Protein AF-A0A0S7XLF3-F1 (afdb_monomer)

Radius of gyration: 35.86 Å; Cα contacts (8 Å, |Δi|>4): 427; chains: 1; bounding box: 69×63×93 Å

pLDDT: mean 82.82, std 19.07, range [39.59, 98.62]

Solvent-accessible surface area (backbone atoms only — not comparable to full-atom values): 21430 Å² total; per-residue (Å²): 137,64,78,70,62,61,60,67,62,73,75,76,67,93,71,57,75,70,56,62,54,53,58,56,59,65,67,69,76,71,75,67,76,74,68,68,79,62,56,62,75,65,37,56,61,69,60,21,49,55,46,8,67,74,69,65,24,31,32,39,38,42,54,41,69,96,49,82,68,40,54,57,44,47,61,50,36,44,48,29,67,68,49,29,63,54,48,71,64,32,23,29,23,67,39,60,46,74,52,66,74,59,73,47,84,61,90,62,46,79,52,51,79,74,64,76,84,49,96,92,57,93,80,72,49,58,44,39,26,44,70,85,66,50,75,49,83,59,82,78,81,76,67,84,63,50,91,75,52,92,66,91,56,50,66,57,54,45,52,49,54,51,52,51,52,42,53,48,27,54,54,49,17,55,49,25,49,76,70,67,38,38,41,60,16,46,50,24,23,52,51,26,48,74,68,44,89,50,67,71,47,31,53,50,17,52,52,53,46,53,52,50,48,52,55,36,46,56,50,50,51,53,28,48,54,31,44,76,69,66,39,48,50,62,18,49,53,48,30,51,51,40,38,61,35,36,53,95,40,70,44,17,60,53,29,51,53,51,48,52,53,47,68,67,34,71,66,55,40,50,53,30,52,24,51,54,46,22,68,66,41,40,68,54,46,58,49,21,51,52,26,45,77,68,69,39,50,49,60,15,48,54,42,24,51,51,38,33,76,76,34,56,73,17,70,43,14,50,52,25,44,55,51,43,53,55,49,71,71,33,68,67,58,44,51,53,28,50,53,52,49,52,50,52,50,31,45,52,40,40,53,51,16,53,54,30,41,78,69,71,38,48,76,61,13,46,55,33,21,49,48,23,33,71,77,32,61,87,37,78,51,12,56,54,22,50,56,48,43,60,60,61,74,74,111

Nearest PDB structures (foldseek):
  2yhc-assembly1_A  TM=2.827E-01  e=1.370E-02  Escherichia coli BL21(DE3)
  3q5m-assembly1_A  TM=2.453E-01  e=8.202E-03  Escherichia coli K-12
  8pkp-assembly1_V  TM=1.921E-01  e=3.648E-01  Homo sapiens
  8fbj-assembly1_A  TM=2.026E-01  e=2.311E+00  synthetic construct
  4uzy-assembly1_A  TM=1.542E-01  e=7.518E+00  Chlamydomonas reinhardtii

Foldseek 3Di:
DDPVVVVVVVPPDPDDPVVVVVVVVVVVPPPPPPVVLLFQPADAPVVQLVVCLVVQAKAWEWEDEDDPVVVVLRCLQRSPPLNSVLSVSGSYYYHYCVCLVPQNDDPCNVVNVLDDDDVPFDFIWTWIQGSVGDTPGDGPPPRPCCVVDDDDDSVVVNVVVLVVLLVVLLVQLVVCVVVLQQQSNLVSLVSQCVRDPDPVSVVSSVVSLVVSLVVLVVLLVVLVVCVVVLVLLVSLVSLVVSLNRNPPHPSVVVSVVVNCVCVVDPVSVLVNVQVVLCVVLVVLLVVLVVCVVVVVLLSSLVSLVVCCVRRVSYPSNVVSVVVNVVCVVDVVSVVVNVVVVLQVVLVVLLVVLVVCVVVVVLVVSLVSLVVSCVSPVPYPSVVVSVVSNVVSVVD

Secondary structure (DSSP, 8-state):
--HHHHHHHTTSS---HHHHHHHHHHSSS------------EE-HHHHHHHHHHH-PPEEEEEE---HHHHHHHHHHTT-HHHHHHHTTSEEEEEETHHHHS---SGGGGGGGT---BTTB----EEEE-TT--EE-----TTTTGGG--S--HHHHHHHHHHHHHHHHHHHHHHHHHTT-HHHHHHHHHHHHHH---HHHHHHHHHHHHHHHHHHHHHHHHHHHHHHTT-HHHHHHHHHHHHHHTTTSHHHHHHHHHHHHHHH-HHHHHHHHHHHHHHHHHHHHHHHHHHHHTT-HHHHHHHHHHHHHH-TTSHHHHHHHHHHHHHHT-HHHHHHHHHHHHHHHHHHHHHHHHHHHHTT-HHHHHHHHHHHHHH-TTSHHHHHHHHHHHHHTT-

Sequence (395 aa):
MSLNLIKKWLWKAPLSKSMALFLIITLTSTVAWAAEKKQVNWTIYEKARQEALKTGKPIFIFFHFRCEDFDRVFYGTFCDPAFVAISREFACVDVPVTWAKGGAKGDLAGMGWLARYNPGHLTFYGVFLDPAERIFDYKYKDCEDSNQFGGWDPNHYVRLLRNILIRYSRWLGQKALKEQKFTIASHRFQVLLKYSGEKKDRELAKAGIAQLEKIGAERLKKAQEIIEAKKYLEAYEALALIKENFAGLKATAEAEKQMVQLDGDPVIKREMDRARLDRKARPHYERAVKYEEQARYYLAYMTYKSIVESFADCPSGDEAAARLKKIESDPALMKTIKAEEQKLEAKKTFEMAENLEKNGLIDKALIYYQKVVDEFPDSYYAKKAREKVEELSSY

Structure (mmCIF, N/CA/C/O backbone):
data_AF-A0A0S7XLF3-F1
#
_entry.id   AF-A0A0S7XLF3-F1
#
loop_
_atom_site.group_PDB
_atom_site.id
_atom_site.type_symbol
_atom_site.label_atom_id
_atom_site.label_alt_id
_atom_site.label_comp_id
_atom_site.label_asym_id
_atom_site.label_entity_id
_atom_site.label_seq_id
_atom_site.pdbx_PDB_ins_code
_atom_site.Cartn_x
_atom_site.Cartn_y
_atom_site.Cartn_z
_atom_site.occupancy
_atom_site.B_iso_or_equiv
_atom_site.auth_seq_id
_atom_site.auth_comp_id
_atom_site.auth_asym_id
_atom_site.auth_atom_id
_atom_site.pdbx_PDB_model_num
ATOM 1 N N . MET A 1 1 ? -35.919 2.930 -28.185 1.00 50.72 1 MET A N 1
ATOM 2 C CA . MET A 1 1 ? -35.991 1.602 -28.840 1.00 50.72 1 MET A CA 1
ATOM 3 C C . MET A 1 1 ? -34.983 0.692 -28.140 1.00 50.72 1 MET A C 1
ATOM 5 O O . MET A 1 1 ? -33.804 1.012 -28.158 1.00 50.72 1 MET A O 1
ATOM 9 N N . SER A 1 2 ? -35.429 -0.317 -27.381 1.00 44.91 2 SER A N 1
ATOM 10 C CA . SER A 1 2 ? -34.570 -1.019 -26.409 1.00 44.91 2 SER A CA 1
ATOM 11 C C . SER A 1 2 ? -33.801 -2.196 -27.027 1.00 44.91 2 SER A C 1
ATOM 13 O O . SER A 1 2 ? -34.338 -2.957 -27.831 1.00 44.91 2 SER A O 1
ATOM 15 N N . LEU A 1 3 ? -32.547 -2.377 -26.596 1.00 49.38 3 LEU A N 1
ATOM 16 C CA . LEU A 1 3 ? -31.624 -3.464 -26.978 1.00 49.38 3 LEU A CA 1
ATOM 17 C C . LEU A 1 3 ? -32.216 -4.885 -26.845 1.00 49.38 3 LEU A C 1
ATOM 19 O O . LEU A 1 3 ? -31.729 -5.826 -27.472 1.00 49.38 3 LEU A O 1
ATOM 23 N N . ASN A 1 4 ? -33.295 -5.045 -26.079 1.00 64.81 4 ASN A N 1
ATOM 24 C CA . ASN A 1 4 ? -33.979 -6.323 -25.894 1.00 64.81 4 ASN A CA 1
ATOM 25 C C . ASN A 1 4 ? -34.846 -6.742 -27.095 1.00 64.81 4 ASN A C 1
ATOM 27 O O . ASN A 1 4 ? -35.068 -7.938 -27.284 1.00 64.81 4 ASN A O 1
ATOM 31 N N . LEU A 1 5 ? -35.288 -5.806 -27.942 1.00 61.00 5 LEU A N 1
ATOM 32 C CA . LEU A 1 5 ? -36.045 -6.136 -29.159 1.00 61.00 5 LEU A CA 1
ATOM 33 C C . LEU A 1 5 ? -35.143 -6.668 -30.282 1.00 61.00 5 LEU A C 1
ATOM 35 O O . LEU A 1 5 ? -35.542 -7.578 -31.005 1.00 61.00 5 LEU A O 1
ATOM 39 N N . ILE A 1 6 ? -33.897 -6.194 -30.365 1.00 62.25 6 ILE A N 1
ATOM 40 C CA . ILE A 1 6 ? -32.929 -6.642 -31.379 1.00 62.25 6 ILE A CA 1
ATOM 41 C C . ILE A 1 6 ? -32.484 -8.092 -31.109 1.00 62.25 6 ILE A C 1
ATOM 43 O O . ILE A 1 6 ? -32.380 -8.896 -32.035 1.00 62.25 6 ILE A O 1
ATOM 47 N N . LYS A 1 7 ? -32.325 -8.484 -29.835 1.00 63.03 7 LYS A N 1
ATOM 48 C CA . LYS A 1 7 ? -31.954 -9.863 -29.460 1.00 63.03 7 LYS A CA 1
ATOM 49 C C . LYS A 1 7 ? -33.025 -10.904 -29.799 1.00 63.03 7 LYS A C 1
ATOM 51 O O . LYS A 1 7 ? -32.678 -12.026 -30.152 1.00 63.03 7 LYS A O 1
ATOM 56 N N . LYS A 1 8 ? -34.316 -10.552 -29.725 1.00 65.75 8 LYS A N 1
ATOM 57 C CA . LYS A 1 8 ? -35.414 -11.489 -30.034 1.00 65.75 8 LYS A CA 1
ATOM 58 C C . LYS A 1 8 ? -35.591 -11.749 -31.530 1.00 65.75 8 LYS A C 1
ATOM 60 O O . LYS A 1 8 ? -36.116 -12.799 -31.889 1.00 65.75 8 LYS A O 1
ATOM 65 N N . TRP A 1 9 ? -35.146 -10.834 -32.388 1.00 62.16 9 TRP A N 1
ATOM 66 C CA . TRP A 1 9 ? -35.271 -10.990 -33.839 1.00 62.16 9 TRP A CA 1
ATOM 67 C C . TRP A 1 9 ? -34.144 -11.848 -34.438 1.00 62.16 9 TRP A C 1
ATOM 69 O O . TRP A 1 9 ? -34.374 -12.632 -35.352 1.00 62.16 9 TRP A O 1
ATOM 79 N N . LEU A 1 10 ? -32.945 -11.795 -33.852 1.00 52.72 10 LEU A N 1
ATOM 80 C CA . LEU A 1 10 ? -31.755 -12.506 -34.341 1.00 52.72 10 LEU A CA 1
ATOM 81 C C . LEU A 1 10 ? -31.750 -14.031 -34.113 1.00 52.72 10 LEU A C 1
ATOM 83 O O . LEU A 1 10 ? -30.881 -14.709 -34.647 1.00 52.72 10 LEU A O 1
ATOM 87 N N . TRP A 1 11 ? -32.697 -14.594 -33.353 1.00 56.84 11 TRP A N 1
ATOM 88 C CA . TRP A 1 11 ? -32.685 -16.019 -32.972 1.00 56.84 11 TRP A CA 1
ATOM 89 C C . TRP A 1 11 ? -33.661 -16.926 -33.740 1.00 56.84 11 TRP A C 1
ATOM 91 O O . TRP A 1 11 ? -33.713 -18.120 -33.459 1.00 56.84 11 TRP A O 1
ATOM 101 N N . LYS A 1 12 ? -34.439 -16.405 -34.701 1.00 55.94 12 LYS A N 1
ATOM 102 C CA . LYS A 1 12 ? -35.487 -17.194 -35.390 1.00 55.94 12 LYS A CA 1
ATOM 103 C C . LYS A 1 12 ? -35.263 -17.475 -36.879 1.00 55.94 12 LYS A C 1
ATOM 105 O O . LYS A 1 12 ? -36.113 -18.117 -37.486 1.00 55.94 12 LYS A O 1
ATOM 110 N N . ALA A 1 13 ? -34.143 -17.064 -37.470 1.00 48.06 13 ALA A N 1
ATOM 111 C CA . ALA A 1 13 ? -33.838 -17.402 -38.860 1.00 48.06 13 ALA A CA 1
ATOM 112 C C . ALA A 1 13 ? -32.863 -18.596 -38.927 1.00 48.06 13 ALA A C 1
ATOM 114 O O . ALA A 1 13 ? -31.798 -18.528 -38.308 1.00 48.06 13 ALA A O 1
ATOM 115 N N . PRO A 1 14 ? -33.169 -19.674 -39.674 1.00 53.28 14 PRO A N 1
ATOM 116 C CA . PRO A 1 14 ? -32.237 -20.768 -39.911 1.00 53.28 14 PRO A CA 1
ATOM 117 C C . PRO A 1 14 ? -31.197 -20.327 -40.951 1.00 53.28 14 PRO A C 1
ATOM 119 O O . PRO A 1 14 ? -31.234 -20.736 -42.108 1.00 53.28 14 PRO A O 1
ATOM 122 N N . LEU A 1 15 ? -30.273 -19.449 -40.553 1.00 48.53 15 LEU A N 1
ATOM 123 C CA . LEU A 1 15 ? -29.077 -19.183 -41.346 1.00 48.53 15 LEU A CA 1
ATOM 124 C C . LEU A 1 15 ? -28.086 -20.328 -41.130 1.00 48.53 15 LEU A C 1
ATOM 126 O O . LEU A 1 15 ? -27.649 -20.604 -40.011 1.00 48.53 15 LEU A O 1
ATOM 130 N N . SER A 1 16 ? -27.732 -20.998 -42.224 1.00 55.19 16 SER A N 1
ATOM 131 C CA . SER A 1 16 ? -26.693 -22.019 -42.249 1.00 55.19 16 SER A CA 1
ATOM 132 C C . SER A 1 16 ? -25.378 -21.439 -41.708 1.00 55.19 16 SER A C 1
ATOM 134 O O . SER A 1 16 ? -24.962 -20.334 -42.067 1.00 55.19 16 SER A O 1
ATOM 136 N N . LYS A 1 17 ? -24.704 -22.194 -40.828 1.00 52.25 17 LYS A N 1
ATOM 137 C CA . LYS A 1 17 ? -23.433 -21.800 -40.184 1.00 52.25 17 LYS A CA 1
ATOM 138 C C . LYS A 1 17 ? -22.350 -21.373 -41.193 1.00 52.25 17 LYS A C 1
ATOM 140 O O . LYS A 1 17 ? -21.451 -20.617 -40.840 1.00 52.25 17 LYS A O 1
ATOM 145 N N . SER A 1 18 ? -22.473 -21.793 -42.451 1.00 51.66 18 SER A N 1
ATOM 146 C CA . SER A 1 18 ? -21.562 -21.458 -43.547 1.00 51.66 18 SER A CA 1
ATOM 147 C C . SER A 1 18 ? -21.684 -20.007 -44.043 1.00 51.66 18 SER A C 1
ATOM 149 O O . SER A 1 18 ? -20.690 -19.445 -44.492 1.00 51.66 18 SER A O 1
ATOM 151 N N . MET A 1 19 ? -22.853 -19.359 -43.926 1.00 48.88 19 MET A N 1
ATOM 152 C CA . MET A 1 19 ? -23.036 -17.968 -44.383 1.00 48.88 19 MET A CA 1
ATOM 153 C C . MET A 1 19 ? -22.558 -16.927 -43.361 1.00 48.88 19 MET A C 1
ATOM 155 O O . MET A 1 19 ? -22.044 -15.879 -43.747 1.00 48.88 19 MET A O 1
ATOM 159 N N . ALA A 1 20 ? -22.650 -17.228 -42.061 1.00 51.31 20 ALA A N 1
ATOM 160 C CA . ALA A 1 20 ? -22.113 -16.356 -41.013 1.00 51.31 20 ALA A CA 1
ATOM 161 C C . ALA A 1 20 ? -20.575 -16.288 -41.052 1.00 51.31 20 ALA A C 1
ATOM 163 O O . ALA A 1 20 ? -19.998 -15.241 -40.772 1.00 51.31 20 ALA A O 1
ATOM 164 N N . LEU A 1 21 ? -19.910 -17.374 -41.465 1.00 48.03 21 LEU A N 1
ATOM 165 C CA . LEU A 1 21 ? -18.456 -17.392 -41.618 1.00 48.03 21 LEU A CA 1
ATOM 166 C C . LEU A 1 21 ? -18.000 -16.578 -42.843 1.00 48.03 21 LEU A C 1
ATOM 168 O O . LEU A 1 21 ? -17.002 -15.872 -42.763 1.00 48.03 21 LEU A O 1
ATOM 172 N N . PHE A 1 22 ? -18.761 -16.593 -43.943 1.00 48.31 22 PHE A N 1
ATOM 173 C CA . PHE A 1 22 ? -18.422 -15.810 -45.137 1.00 48.31 22 PHE A CA 1
ATOM 174 C C . PHE A 1 22 ? -18.638 -14.301 -44.951 1.00 48.31 22 PHE A C 1
ATOM 176 O O . PHE A 1 22 ? -17.808 -13.517 -45.405 1.00 48.31 22 PHE A O 1
ATOM 183 N N . LEU A 1 23 ? -19.681 -13.880 -44.223 1.00 42.66 23 LEU A N 1
ATOM 184 C CA . LEU A 1 23 ? -19.928 -12.452 -43.976 1.00 42.66 23 LEU A CA 1
ATOM 185 C C . LEU A 1 23 ? -18.933 -11.833 -42.974 1.00 42.66 23 LEU A C 1
ATOM 187 O O . LEU A 1 23 ? -18.642 -10.641 -43.052 1.00 42.66 23 LEU A O 1
ATOM 191 N N . ILE A 1 24 ? -18.380 -12.634 -42.054 1.00 49.28 24 ILE A N 1
ATOM 192 C CA . ILE A 1 24 ? -17.328 -12.187 -41.125 1.00 49.28 24 ILE A CA 1
ATOM 193 C C . ILE A 1 24 ? -15.971 -12.094 -41.839 1.00 49.28 24 ILE A C 1
ATOM 195 O O . ILE A 1 24 ? -15.200 -11.184 -41.548 1.00 49.28 24 ILE A O 1
ATOM 199 N N . ILE A 1 25 ? -15.697 -12.960 -42.821 1.00 47.72 25 ILE A N 1
ATOM 200 C CA . ILE A 1 25 ? -14.424 -12.952 -43.560 1.00 47.72 25 ILE A CA 1
ATOM 201 C C . ILE A 1 25 ? -14.352 -11.797 -44.577 1.00 47.72 25 ILE A C 1
ATOM 203 O O . ILE A 1 25 ? -13.272 -11.247 -44.784 1.00 47.72 25 ILE A O 1
ATOM 207 N N . THR A 1 26 ? -15.471 -11.345 -45.158 1.00 44.66 26 THR A N 1
ATOM 208 C CA . THR A 1 26 ? -15.449 -10.226 -46.125 1.00 44.66 26 THR A CA 1
ATOM 209 C C . THR A 1 26 ? -15.531 -8.830 -45.498 1.00 44.66 26 THR A C 1
ATOM 211 O O . THR A 1 26 ? -15.204 -7.855 -46.170 1.00 44.66 26 THR A O 1
ATOM 214 N N . LEU A 1 27 ? -15.917 -8.701 -44.221 1.00 42.69 27 LEU A N 1
ATOM 215 C CA . LEU A 1 27 ? -15.902 -7.415 -43.496 1.00 42.69 27 LEU A CA 1
ATOM 216 C C . LEU A 1 27 ? -14.553 -7.100 -42.823 1.00 42.69 27 LEU A C 1
ATOM 218 O O . LEU A 1 27 ? -14.347 -5.975 -42.375 1.00 42.69 27 LEU A O 1
ATOM 222 N N . THR A 1 28 ? -13.605 -8.043 -42.789 1.00 45.84 28 THR A N 1
ATOM 223 C CA . THR A 1 28 ? -12.257 -7.815 -42.233 1.00 45.84 28 THR A CA 1
ATOM 224 C C . THR A 1 28 ? -11.204 -7.392 -43.262 1.00 45.84 28 THR A C 1
ATOM 226 O O . THR A 1 28 ? -10.085 -7.066 -42.877 1.00 45.84 28 THR A O 1
ATOM 229 N N . SER A 1 29 ? -11.528 -7.359 -44.558 1.00 45.44 29 SER A N 1
ATOM 230 C CA . SER A 1 29 ? -10.543 -7.147 -45.636 1.00 45.44 29 SER A CA 1
ATOM 231 C C . SER A 1 29 ? -10.566 -5.768 -46.312 1.00 45.44 29 SER A C 1
ATOM 233 O O . SER A 1 29 ? -9.791 -5.544 -47.236 1.00 45.44 29 SER A O 1
ATOM 235 N N . THR A 1 30 ? -11.376 -4.810 -45.846 1.00 46.91 30 THR A N 1
ATOM 236 C CA . THR A 1 30 ? -11.358 -3.426 -46.370 1.00 46.91 30 THR A CA 1
ATOM 237 C C . THR A 1 30 ? -11.370 -2.352 -45.284 1.00 46.91 30 THR A C 1
ATOM 239 O O . THR A 1 30 ? -11.848 -1.244 -45.516 1.00 46.91 30 THR A O 1
ATOM 242 N N . VAL A 1 31 ? -10.754 -2.608 -44.125 1.00 48.16 31 VAL A N 1
ATOM 243 C CA . VAL A 1 31 ? -10.064 -1.506 -43.439 1.00 48.16 31 VAL A CA 1
ATOM 244 C C . VAL A 1 31 ? -8.744 -1.343 -44.177 1.00 48.16 31 VAL A C 1
ATOM 246 O O . VAL A 1 31 ? -7.689 -1.786 -43.725 1.00 48.16 31 VAL A O 1
ATOM 249 N N . ALA A 1 32 ? -8.824 -0.770 -45.383 1.00 45.19 32 ALA A N 1
ATOM 250 C CA . ALA A 1 32 ? -7.668 -0.139 -45.982 1.00 45.19 32 ALA A CA 1
ATOM 251 C C . ALA A 1 32 ? -7.091 0.730 -44.871 1.00 45.19 32 ALA A C 1
ATOM 253 O O . ALA A 1 32 ? -7.794 1.583 -44.325 1.00 45.19 32 ALA A O 1
ATOM 254 N N . TRP A 1 33 ? -5.865 0.410 -44.461 1.00 44.84 33 TRP A N 1
ATOM 255 C CA . TRP A 1 33 ? -5.067 1.250 -43.599 1.00 44.84 33 TRP A CA 1
ATOM 256 C C . TRP A 1 33 ? -5.068 2.641 -44.238 1.00 44.84 33 TRP A C 1
ATOM 258 O O . TRP A 1 33 ? -4.203 2.974 -45.045 1.00 44.84 33 TRP A O 1
ATOM 268 N N . ALA A 1 34 ? -6.012 3.493 -43.843 1.00 43.50 34 ALA A N 1
ATOM 269 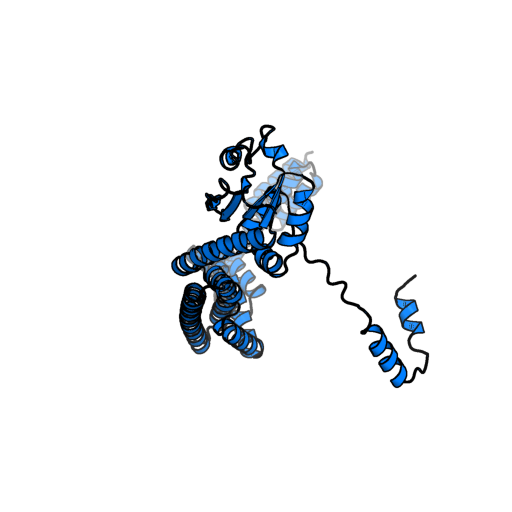C CA . ALA A 1 34 ? -5.685 4.870 -43.589 1.00 43.50 34 ALA A CA 1
ATOM 270 C C . ALA A 1 34 ? -4.607 4.758 -42.515 1.00 43.50 34 ALA A C 1
ATOM 272 O O . ALA A 1 34 ? -4.901 4.664 -41.325 1.00 43.50 34 ALA A O 1
ATOM 273 N N . ALA A 1 35 ? -3.357 4.600 -42.959 1.00 49.56 35 ALA A N 1
ATOM 274 C CA . ALA A 1 35 ? -2.202 4.835 -42.135 1.00 49.56 35 ALA A CA 1
ATOM 275 C C . ALA A 1 35 ? -2.379 6.288 -41.725 1.00 49.56 35 ALA A C 1
ATOM 277 O O . ALA A 1 35 ? -2.033 7.193 -42.483 1.00 49.56 35 ALA A O 1
ATOM 278 N N . GLU A 1 36 ? -3.069 6.483 -40.598 1.00 51.16 36 GLU A N 1
ATOM 279 C CA . GLU A 1 36 ? -3.218 7.751 -39.917 1.00 51.16 36 GLU A CA 1
ATOM 280 C C . GLU A 1 36 ? -1.845 8.384 -40.030 1.00 51.16 36 GLU A C 1
ATOM 282 O O . GLU A 1 36 ? -0.860 7.759 -39.619 1.00 51.16 36 GLU A O 1
ATOM 287 N N . LYS A 1 37 ? -1.742 9.496 -40.768 1.00 56.00 37 LYS A N 1
ATOM 288 C CA . LYS A 1 37 ? -0.452 10.134 -41.007 1.00 56.00 37 LYS A CA 1
ATOM 289 C C . LYS A 1 37 ? 0.065 10.477 -39.621 1.00 56.00 37 LYS A C 1
ATOM 291 O O . LYS A 1 37 ? -0.419 11.415 -38.999 1.00 56.00 37 LYS A O 1
ATOM 296 N N . LYS A 1 38 ? 0.959 9.632 -39.101 1.00 72.44 38 LYS A N 1
ATOM 297 C CA . LYS A 1 38 ? 1.494 9.726 -37.748 1.00 72.44 38 LYS A CA 1
ATOM 298 C C . LYS A 1 38 ? 2.350 10.980 -37.762 1.00 72.44 38 LYS A C 1
ATOM 300 O O . LYS A 1 38 ? 3.492 10.930 -38.188 1.00 72.44 38 LYS A O 1
ATOM 305 N N . GLN A 1 39 ? 1.756 12.105 -37.404 1.00 81.12 39 GLN A N 1
ATOM 306 C CA . GLN A 1 39 ? 2.460 13.364 -37.234 1.00 81.12 39 GLN A CA 1
ATOM 307 C C . GLN A 1 39 ? 2.984 13.447 -35.801 1.00 81.12 39 GLN A C 1
ATOM 309 O O . GLN A 1 39 ? 2.539 12.720 -34.905 1.00 81.12 39 GLN A O 1
ATOM 314 N N . VAL A 1 40 ? 3.962 14.322 -35.591 1.00 80.88 40 VAL A N 1
ATOM 315 C CA . VAL A 1 40 ? 4.411 14.699 -34.250 1.00 80.88 40 VAL A CA 1
ATOM 316 C C . VAL A 1 40 ? 3.227 15.308 -33.494 1.00 80.88 40 VAL A C 1
ATOM 318 O O . VAL A 1 40 ? 2.536 16.181 -34.017 1.00 80.88 40 VAL A O 1
ATOM 321 N N . ASN A 1 41 ? 2.983 14.846 -32.265 1.00 84.25 41 ASN A N 1
ATOM 322 C CA . ASN A 1 41 ? 1.948 15.420 -31.409 1.00 84.25 41 ASN A CA 1
ATOM 323 C C . ASN A 1 41 ? 2.475 16.708 -30.770 1.00 84.25 41 ASN A C 1
ATOM 325 O O . ASN A 1 41 ? 3.073 16.681 -29.694 1.00 84.25 41 ASN A O 1
ATOM 329 N N . TRP A 1 42 ? 2.308 17.820 -31.475 1.00 85.44 42 TRP A N 1
ATOM 330 C CA . TRP A 1 42 ? 2.675 19.139 -30.980 1.00 85.44 42 TRP A CA 1
ATOM 331 C C . TRP A 1 42 ? 1.671 19.621 -29.938 1.00 85.44 42 TRP A C 1
ATOM 333 O O . TRP A 1 42 ? 0.459 19.544 -30.133 1.00 85.44 42 TRP A O 1
ATOM 343 N N . THR A 1 43 ? 2.169 20.163 -28.833 1.00 86.62 43 THR A N 1
ATOM 344 C CA . THR A 1 43 ? 1.335 20.762 -27.792 1.00 86.62 43 THR A CA 1
ATOM 345 C C . THR A 1 43 ? 1.912 22.103 -27.335 1.00 86.62 43 THR A C 1
ATOM 347 O O . THR A 1 43 ? 3.054 22.448 -27.623 1.00 86.62 43 THR A O 1
ATOM 350 N N . ILE A 1 44 ? 1.117 22.879 -26.601 1.00 87.31 44 ILE A N 1
ATOM 351 C CA . ILE A 1 44 ? 1.598 24.088 -25.926 1.00 87.31 44 ILE A CA 1
ATOM 352 C C . ILE A 1 44 ? 2.554 23.727 -24.781 1.00 87.31 44 ILE A C 1
ATOM 354 O O . ILE A 1 44 ? 2.408 22.670 -24.156 1.00 87.31 44 ILE A O 1
ATOM 358 N N . TYR A 1 45 ? 3.491 24.631 -24.482 1.00 83.06 45 TYR A N 1
ATOM 359 C CA . TYR A 1 45 ? 4.569 24.414 -23.511 1.00 83.06 45 TYR A CA 1
ATOM 360 C C . TYR A 1 45 ? 4.079 23.902 -22.154 1.00 83.06 45 TYR A C 1
ATOM 362 O O . TYR A 1 45 ? 4.587 22.897 -21.672 1.00 83.06 45 TYR A O 1
ATOM 370 N N . GLU A 1 46 ? 3.048 24.522 -21.570 1.00 83.06 46 GLU A N 1
ATOM 371 C CA . GLU A 1 46 ? 2.561 24.122 -20.243 1.00 83.06 46 GLU A CA 1
ATOM 372 C C . GLU A 1 46 ? 2.078 22.666 -20.226 1.00 83.06 46 GLU A C 1
ATOM 374 O O . GLU A 1 46 ? 2.434 21.890 -19.346 1.00 83.06 46 GLU A O 1
ATOM 379 N N . LYS A 1 47 ? 1.347 22.240 -21.260 1.00 86.56 47 LYS A N 1
ATOM 380 C CA . LYS A 1 47 ? 0.921 20.840 -21.389 1.00 86.56 47 LYS A CA 1
ATOM 381 C C . LYS A 1 47 ? 2.109 19.897 -21.579 1.00 86.56 47 LYS A C 1
ATOM 383 O O . LYS A 1 47 ? 2.118 18.831 -20.971 1.00 86.56 47 LYS A O 1
ATOM 388 N N . ALA A 1 48 ? 3.106 20.284 -22.378 1.00 82.94 48 ALA A N 1
ATOM 389 C CA . ALA A 1 48 ? 4.322 19.489 -22.547 1.00 82.94 48 ALA A CA 1
ATOM 390 C C . ALA A 1 48 ? 5.115 19.367 -21.245 1.00 82.94 48 ALA A C 1
ATOM 392 O O . ALA A 1 48 ? 5.643 18.302 -20.951 1.00 82.94 48 ALA A O 1
ATOM 393 N N . ARG A 1 49 ? 5.167 20.432 -20.444 1.00 82.00 49 ARG A N 1
ATOM 394 C CA . ARG A 1 49 ? 5.804 20.440 -19.128 1.00 82.00 49 ARG A CA 1
ATOM 395 C C . ARG A 1 49 ? 5.079 19.523 -18.153 1.00 82.00 49 ARG A C 1
ATOM 397 O O . ARG A 1 49 ? 5.723 18.698 -17.516 1.00 82.00 49 ARG A O 1
ATOM 404 N N . GLN A 1 50 ? 3.751 19.591 -18.085 1.00 82.94 50 GLN A N 1
ATOM 405 C CA . GLN A 1 50 ? 2.961 18.662 -17.272 1.00 82.94 50 GLN A CA 1
ATOM 406 C C . GLN A 1 50 ? 3.129 17.208 -17.743 1.00 82.94 50 GLN A C 1
ATOM 408 O O . GLN A 1 50 ? 3.276 16.307 -16.918 1.00 82.94 50 GLN A O 1
ATOM 413 N N . GLU A 1 51 ? 3.172 16.960 -19.059 1.00 81.81 51 GLU A N 1
ATOM 414 C CA . GLU A 1 51 ? 3.484 15.632 -19.600 1.00 81.81 51 GLU A CA 1
ATOM 415 C C . GLU A 1 51 ? 4.896 15.191 -19.205 1.00 81.81 51 GLU A C 1
ATOM 417 O O . GLU A 1 51 ? 5.062 14.068 -18.737 1.00 81.81 51 GLU A O 1
ATOM 422 N N . ALA A 1 52 ? 5.901 16.052 -19.342 1.00 79.12 52 ALA A N 1
ATOM 423 C CA . ALA A 1 52 ? 7.286 15.773 -18.978 1.00 79.12 52 ALA A CA 1
ATOM 424 C C . ALA A 1 52 ? 7.438 15.462 -17.484 1.00 79.12 52 ALA A C 1
ATOM 426 O O . ALA A 1 52 ? 8.096 14.488 -17.129 1.00 79.12 52 ALA A O 1
ATOM 427 N N . LEU A 1 53 ? 6.774 16.221 -16.608 1.00 73.25 53 LEU A N 1
ATOM 428 C CA . LEU A 1 53 ? 6.745 15.961 -15.167 1.00 73.25 53 LEU A CA 1
ATOM 429 C C . LEU A 1 53 ? 6.057 14.630 -14.846 1.00 73.25 53 LEU A C 1
ATOM 431 O O . LEU A 1 53 ? 6.546 13.864 -14.020 1.00 73.25 53 LEU A O 1
ATOM 435 N N . LYS A 1 54 ? 4.945 14.327 -15.524 1.00 76.62 54 LYS A N 1
ATOM 436 C CA . LYS A 1 54 ? 4.177 13.095 -15.309 1.00 76.62 54 LYS A CA 1
ATOM 437 C C . LYS A 1 54 ? 4.887 11.848 -15.836 1.00 76.62 54 LYS A C 1
ATOM 439 O O . LYS A 1 54 ? 4.798 10.786 -15.230 1.00 76.62 54 LYS A O 1
ATOM 444 N N . THR A 1 55 ? 5.517 11.951 -17.001 1.00 75.69 55 THR A N 1
ATOM 445 C CA . THR A 1 55 ? 6.055 10.805 -17.753 1.00 75.69 55 THR A CA 1
ATOM 446 C C . THR A 1 55 ? 7.572 10.679 -17.650 1.00 75.69 55 THR A C 1
ATOM 448 O O . THR A 1 55 ? 8.131 9.674 -18.083 1.00 75.69 55 THR A O 1
ATOM 451 N N . GLY A 1 56 ? 8.256 11.699 -17.127 1.00 70.56 56 GLY A N 1
ATOM 452 C CA . GLY A 1 56 ? 9.713 11.810 -17.163 1.00 70.56 56 GLY A CA 1
ATOM 453 C C . GLY A 1 56 ? 10.280 12.045 -18.567 1.00 70.56 56 GLY A C 1
ATOM 454 O O . GLY A 1 56 ? 11.499 11.980 -18.750 1.00 70.56 56 GLY A O 1
ATOM 455 N N . LYS A 1 57 ? 9.431 12.287 -19.577 1.00 81.81 57 LYS A N 1
ATOM 456 C CA . LYS A 1 57 ? 9.897 12.564 -20.936 1.00 81.81 57 LYS A CA 1
ATOM 457 C C . LYS A 1 57 ? 10.611 13.919 -20.989 1.00 81.81 57 LYS A C 1
ATOM 459 O O . LYS A 1 57 ? 10.130 14.882 -20.402 1.00 81.81 57 LYS A O 1
ATOM 464 N N . PRO A 1 58 ? 11.723 14.033 -21.725 1.00 79.31 58 PRO A N 1
ATOM 465 C CA . PRO A 1 58 ? 12.293 15.329 -22.070 1.00 79.31 58 PRO A CA 1
ATOM 466 C C . PRO A 1 58 ? 11.344 16.153 -22.939 1.00 79.31 58 PRO A C 1
ATOM 468 O O . PRO A 1 58 ? 10.574 15.609 -23.732 1.00 79.31 58 PRO A O 1
ATOM 471 N N . ILE A 1 59 ? 11.446 17.473 -22.833 1.00 83.38 59 ILE A N 1
ATOM 472 C CA . ILE A 1 59 ? 10.724 18.401 -23.701 1.00 83.38 59 ILE A CA 1
ATOM 473 C C . ILE A 1 59 ? 11.592 18.674 -24.928 1.00 83.38 59 ILE A C 1
ATOM 475 O O . ILE A 1 59 ? 12.767 19.023 -24.795 1.00 83.38 59 ILE A O 1
ATOM 479 N N . PHE A 1 60 ? 11.012 18.510 -26.114 1.00 85.06 60 PHE A N 1
ATOM 480 C CA . PHE A 1 60 ? 11.604 18.954 -27.372 1.00 85.06 60 PHE A CA 1
ATOM 481 C C . PHE A 1 60 ? 10.905 20.237 -27.801 1.00 85.06 60 PHE A C 1
ATOM 483 O O . PHE A 1 60 ? 9.737 20.199 -28.183 1.00 85.06 60 PHE A O 1
ATOM 490 N N . ILE A 1 61 ? 11.610 21.363 -27.719 1.00 82.31 61 ILE A N 1
ATOM 491 C CA . ILE A 1 61 ? 11.085 22.650 -28.170 1.00 82.31 61 ILE A CA 1
ATOM 492 C C . ILE A 1 61 ? 11.617 22.923 -29.568 1.00 82.31 61 ILE A C 1
ATOM 494 O O . ILE A 1 61 ? 12.832 22.991 -29.777 1.00 82.31 61 ILE A O 1
ATOM 498 N N . PHE A 1 62 ? 10.692 23.100 -30.502 1.00 82.69 62 PHE A N 1
ATOM 499 C CA . PHE A 1 62 ? 10.978 23.497 -31.864 1.00 82.69 62 PHE A CA 1
ATOM 500 C C . PHE A 1 62 ? 10.544 24.945 -32.076 1.00 82.69 62 PHE A C 1
ATOM 502 O O . PHE A 1 62 ? 9.378 25.289 -31.901 1.00 82.69 62 PHE A O 1
ATOM 509 N N . PHE A 1 63 ? 11.500 25.801 -32.431 1.00 78.06 63 PHE A N 1
ATOM 510 C CA . PHE A 1 63 ? 11.230 27.192 -32.776 1.00 78.06 63 PHE A CA 1
ATOM 511 C C . PHE A 1 63 ? 11.148 27.342 -34.290 1.00 78.06 63 PHE A C 1
ATOM 513 O O . PHE A 1 63 ? 12.077 26.939 -34.995 1.00 78.06 63 PHE A O 1
ATOM 520 N N . HIS A 1 64 ? 10.078 27.967 -34.787 1.00 72.88 64 HIS A N 1
ATOM 521 C CA . HIS A 1 64 ? 9.894 28.134 -36.224 1.00 72.88 64 HIS A CA 1
ATOM 522 C C . HIS A 1 64 ? 9.480 29.529 -36.700 1.00 72.88 64 HIS A C 1
ATOM 524 O O . HIS A 1 64 ? 8.737 30.258 -36.041 1.00 72.88 64 HIS A O 1
ATOM 530 N N . PHE A 1 65 ? 9.923 29.879 -37.909 1.00 71.69 65 PHE A N 1
ATOM 531 C CA . PHE A 1 65 ? 9.424 31.025 -38.665 1.00 71.69 65 PHE A CA 1
ATOM 532 C C . PHE A 1 65 ? 8.386 30.531 -39.674 1.00 71.69 65 PHE A C 1
ATOM 534 O O . PHE A 1 65 ? 8.636 29.561 -40.383 1.00 71.69 65 PHE A O 1
ATOM 541 N N . ARG A 1 66 ? 7.224 31.189 -39.764 1.00 67.81 66 ARG A N 1
ATOM 542 C CA . ARG A 1 66 ? 6.278 30.915 -40.855 1.00 67.81 66 ARG A CA 1
ATOM 543 C C . ARG A 1 66 ? 6.792 31.575 -42.138 1.00 67.81 66 ARG A C 1
ATOM 545 O O . ARG A 1 66 ? 6.696 32.791 -42.269 1.00 67.81 66 ARG A O 1
ATOM 552 N N . CYS A 1 67 ? 7.330 30.782 -43.057 1.00 74.06 67 CYS A N 1
ATOM 553 C CA . CYS A 1 67 ? 7.551 31.141 -44.463 1.00 74.06 67 CYS A CA 1
ATOM 554 C C . CYS A 1 67 ? 7.028 30.006 -45.364 1.00 74.06 67 CYS A C 1
ATOM 556 O O . CYS A 1 67 ? 6.813 28.902 -44.876 1.00 74.06 67 CYS A O 1
ATOM 558 N N . GLU A 1 68 ? 6.803 30.237 -46.659 1.00 66.56 68 GLU A N 1
ATOM 559 C CA . GLU A 1 68 ? 6.254 29.196 -47.556 1.00 66.56 68 GLU A CA 1
ATOM 560 C C . GLU A 1 68 ? 7.164 27.956 -47.670 1.00 66.56 68 GLU A C 1
ATOM 562 O O . GLU A 1 68 ? 6.682 26.825 -47.746 1.00 66.56 68 GLU A O 1
ATOM 567 N N . ASP A 1 69 ? 8.484 28.136 -47.584 1.00 67.25 69 ASP A N 1
ATOM 568 C CA . ASP A 1 69 ? 9.450 27.028 -47.568 1.00 67.25 69 ASP A CA 1
ATOM 569 C C . ASP A 1 69 ? 9.406 26.209 -46.269 1.00 67.25 69 ASP A C 1
ATOM 571 O O . ASP A 1 69 ? 9.796 25.036 -46.244 1.00 67.25 69 ASP A O 1
ATOM 575 N N . PHE A 1 70 ? 8.891 26.796 -45.186 1.00 68.12 70 PHE A N 1
ATOM 576 C CA . PHE A 1 70 ? 8.785 26.130 -43.896 1.00 68.12 70 PHE A CA 1
ATOM 577 C C . PHE A 1 70 ? 7.812 24.958 -43.944 1.00 68.12 70 PHE A C 1
ATOM 579 O O . PHE A 1 70 ? 8.128 23.899 -43.409 1.00 68.12 70 PHE A O 1
ATOM 586 N N . ASP A 1 71 ? 6.676 25.103 -44.628 1.00 69.75 71 ASP A N 1
ATOM 587 C CA . ASP A 1 71 ? 5.700 24.020 -44.743 1.00 69.75 71 ASP A CA 1
ATOM 588 C C . ASP A 1 71 ? 6.337 22.791 -45.406 1.00 69.75 71 ASP A C 1
ATOM 590 O O . ASP A 1 71 ? 6.143 21.667 -44.946 1.00 69.75 71 ASP A O 1
ATOM 594 N N . ARG A 1 72 ? 7.203 22.973 -46.413 1.00 68.81 72 ARG A N 1
ATOM 595 C CA . ARG A 1 72 ? 7.921 21.851 -47.046 1.00 68.81 72 ARG A CA 1
ATOM 596 C C . ARG A 1 72 ? 8.866 21.141 -46.079 1.00 68.81 72 ARG A C 1
ATOM 598 O O . ARG A 1 72 ? 8.873 19.911 -46.028 1.00 68.81 72 ARG A O 1
ATOM 605 N N . VAL A 1 73 ? 9.644 21.891 -45.297 1.00 65.88 73 VAL A N 1
ATOM 606 C CA . VAL A 1 73 ? 10.555 21.317 -44.290 1.00 65.88 73 VAL A CA 1
ATOM 607 C C . VAL A 1 73 ? 9.770 20.650 -43.164 1.00 65.88 73 VAL A C 1
ATOM 609 O O . VAL A 1 73 ? 10.152 19.568 -42.711 1.00 65.88 73 VAL A O 1
ATOM 612 N N . PHE A 1 74 ? 8.660 21.257 -42.747 1.00 71.31 74 PHE A N 1
ATOM 613 C CA . PHE A 1 74 ? 7.805 20.765 -41.680 1.00 71.31 74 PHE A CA 1
ATOM 614 C C . PHE A 1 74 ? 7.128 19.452 -42.082 1.00 71.31 74 PHE A C 1
ATOM 616 O O . PHE A 1 74 ? 7.260 18.444 -41.388 1.00 71.31 74 PHE A O 1
ATOM 623 N N . TYR A 1 75 ? 6.479 19.422 -43.249 1.00 71.62 75 TYR A N 1
ATOM 624 C CA . TYR A 1 75 ? 5.823 18.222 -43.761 1.00 71.62 75 TYR A CA 1
ATOM 625 C C . TYR A 1 75 ? 6.817 17.136 -44.186 1.00 71.62 75 TYR A C 1
ATOM 627 O O . TYR A 1 75 ? 6.481 15.963 -44.081 1.00 71.62 75 TYR A O 1
ATOM 635 N N . GLY A 1 76 ? 8.037 17.478 -44.611 1.00 73.81 76 GLY A N 1
ATOM 636 C CA . GLY A 1 76 ? 9.076 16.487 -44.903 1.00 73.81 76 GLY A CA 1
ATOM 637 C C . GLY A 1 76 ? 9.673 15.868 -43.636 1.00 73.81 76 GLY A C 1
ATOM 638 O O . GLY A 1 76 ? 9.624 14.657 -43.441 1.00 73.81 76 GLY A O 1
ATOM 639 N N . THR A 1 77 ? 10.203 16.705 -42.743 1.00 72.81 77 THR A N 1
ATOM 640 C CA . THR A 1 77 ? 10.974 16.263 -41.569 1.00 72.81 77 THR A CA 1
ATOM 641 C C . THR A 1 77 ? 10.079 15.675 -40.484 1.00 72.81 77 THR A C 1
ATOM 643 O O . THR A 1 77 ? 10.373 14.610 -39.947 1.00 72.81 77 THR A O 1
ATOM 646 N N . PHE A 1 78 ? 8.972 16.340 -40.147 1.00 77.94 78 PHE A N 1
ATOM 647 C CA . PHE A 1 78 ? 8.113 15.920 -39.033 1.00 77.94 78 PHE A CA 1
ATOM 648 C C . PHE A 1 78 ? 7.069 14.879 -39.428 1.00 77.94 78 PHE A C 1
ATOM 650 O O . PHE A 1 78 ? 6.338 14.393 -38.566 1.00 77.94 78 PHE A O 1
ATOM 657 N N . CYS A 1 79 ? 7.017 14.505 -40.707 1.00 79.12 79 CYS A N 1
ATOM 658 C CA . CYS A 1 79 ? 6.325 13.298 -41.148 1.00 79.12 79 CYS A CA 1
ATOM 659 C C . CYS A 1 79 ? 7.292 12.142 -41.442 1.00 79.12 79 CYS A C 1
ATOM 661 O O . CYS A 1 79 ? 6.821 11.054 -41.778 1.00 79.12 79 CYS A O 1
ATOM 663 N N . ASP A 1 80 ? 8.613 12.340 -41.309 1.00 79.69 80 ASP A N 1
ATOM 664 C CA . ASP A 1 80 ? 9.575 11.250 -41.446 1.00 79.69 80 ASP A CA 1
ATOM 665 C C . ASP A 1 80 ? 9.273 10.168 -40.391 1.00 79.69 80 ASP A C 1
ATOM 667 O O . ASP A 1 80 ? 9.241 10.466 -39.190 1.00 79.69 80 ASP A O 1
ATOM 671 N N . PRO A 1 81 ? 9.053 8.901 -40.789 1.00 76.69 81 PRO A N 1
ATOM 672 C CA . PRO A 1 81 ? 8.661 7.857 -39.851 1.00 76.69 81 PRO A CA 1
ATOM 673 C C . PRO A 1 81 ? 9.684 7.607 -38.740 1.00 76.69 81 PRO A C 1
ATOM 675 O O . PRO A 1 81 ? 9.293 7.227 -37.635 1.00 76.69 81 PRO A O 1
ATOM 678 N N . ALA A 1 82 ? 10.981 7.804 -39.004 1.00 72.88 82 ALA A N 1
ATOM 679 C CA . ALA A 1 82 ? 12.014 7.640 -37.990 1.00 72.88 82 ALA A CA 1
ATOM 680 C C . ALA A 1 82 ? 11.999 8.817 -37.011 1.00 72.88 82 ALA A C 1
ATOM 682 O O . ALA A 1 82 ? 12.057 8.587 -35.802 1.00 72.88 82 ALA A O 1
ATOM 683 N N . PHE A 1 83 ? 11.846 10.050 -37.503 1.00 76.56 83 PHE A N 1
ATOM 684 C CA . PHE A 1 83 ? 11.688 11.213 -36.635 1.00 76.56 83 PHE A CA 1
ATOM 685 C C . PHE A 1 83 ? 10.436 11.093 -35.767 1.00 76.56 83 PHE A C 1
ATOM 687 O O . PHE A 1 83 ? 10.539 11.202 -34.551 1.00 76.56 83 PHE A O 1
ATOM 694 N N . VAL A 1 84 ? 9.279 10.784 -36.353 1.00 80.56 84 VAL A N 1
ATOM 695 C CA . VAL A 1 84 ? 8.009 10.601 -35.630 1.00 80.56 84 VAL A CA 1
ATOM 696 C C . VAL A 1 84 ? 8.110 9.487 -34.590 1.00 80.56 84 VAL A C 1
ATOM 698 O O . VAL A 1 84 ? 7.565 9.592 -33.491 1.00 80.56 84 VAL A O 1
ATOM 701 N N . ALA A 1 85 ? 8.794 8.389 -34.918 1.00 78.25 85 ALA A N 1
ATOM 702 C CA . ALA A 1 85 ? 8.996 7.308 -33.966 1.00 78.25 85 ALA A CA 1
ATOM 703 C C . ALA A 1 85 ? 9.842 7.758 -32.768 1.00 78.25 85 ALA A C 1
ATOM 705 O O . ALA A 1 85 ? 9.570 7.323 -31.653 1.00 78.25 85 ALA A O 1
ATOM 706 N N . ILE A 1 86 ? 10.830 8.632 -32.981 1.00 73.81 86 ILE A N 1
ATOM 707 C CA . ILE A 1 86 ? 11.671 9.167 -31.906 1.00 73.81 86 ILE A CA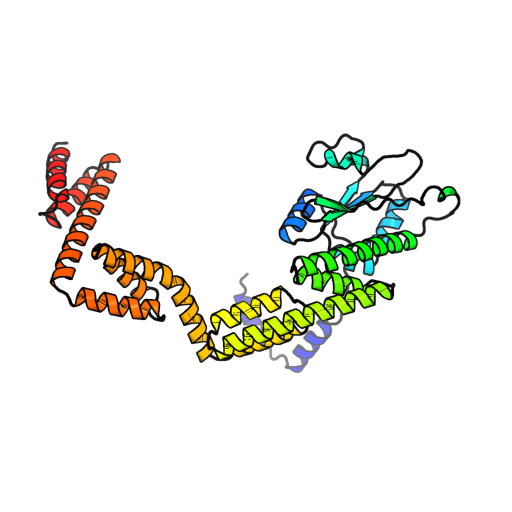 1
ATOM 708 C C . ILE A 1 86 ? 10.971 10.308 -31.156 1.00 73.81 86 ILE A C 1
ATOM 710 O O . ILE A 1 86 ? 11.099 10.398 -29.940 1.00 73.81 86 ILE A O 1
ATOM 714 N N . SER A 1 87 ? 10.199 11.158 -31.835 1.00 79.75 87 SER A N 1
ATOM 715 C CA . SER A 1 87 ? 9.528 12.319 -31.239 1.00 79.75 87 SER A CA 1
ATOM 716 C C . SER A 1 87 ? 8.499 11.917 -30.181 1.00 79.75 87 SER A C 1
ATOM 718 O O . SER A 1 87 ? 8.242 12.672 -29.255 1.00 79.75 87 SER A O 1
ATOM 720 N N . ARG A 1 88 ? 7.950 10.700 -30.269 1.00 83.12 88 ARG A N 1
ATOM 721 C CA . ARG A 1 88 ? 7.061 10.109 -29.250 1.00 83.12 88 ARG A CA 1
ATOM 722 C C . ARG A 1 88 ? 7.718 9.969 -27.874 1.00 83.12 88 ARG A C 1
ATOM 724 O O . ARG A 1 88 ? 7.007 9.912 -26.867 1.00 83.12 88 ARG A O 1
ATOM 731 N N . GLU A 1 89 ? 9.049 9.966 -27.838 1.00 80.12 89 GLU A N 1
ATOM 732 C CA . GLU A 1 89 ? 9.863 9.926 -26.620 1.00 80.12 89 GLU A CA 1
ATOM 733 C C . GLU A 1 89 ? 10.097 11.306 -25.992 1.00 80.12 89 GLU A C 1
ATOM 735 O O . GLU A 1 89 ? 10.876 11.424 -25.038 1.00 80.12 89 GLU A O 1
ATOM 740 N N . PHE A 1 90 ? 9.444 12.337 -26.532 1.00 82.81 90 PHE A N 1
ATOM 741 C CA . PHE A 1 90 ? 9.510 13.720 -26.084 1.00 82.81 90 PHE A CA 1
ATOM 742 C C . PHE A 1 90 ? 8.103 14.270 -25.873 1.00 82.81 90 PHE A C 1
ATOM 744 O O . PHE A 1 90 ? 7.144 13.847 -26.519 1.00 82.81 90 PHE A O 1
ATOM 751 N N . ALA A 1 91 ? 7.997 15.253 -24.988 1.00 84.81 91 ALA A N 1
ATOM 752 C CA . ALA A 1 91 ? 6.883 16.182 -25.004 1.00 84.81 91 ALA A CA 1
ATOM 753 C C . ALA A 1 91 ? 7.231 17.297 -26.006 1.00 84.81 91 ALA A C 1
ATOM 755 O O . ALA A 1 91 ? 8.138 18.097 -25.764 1.00 84.81 91 ALA A O 1
ATOM 756 N N . CYS A 1 92 ? 6.595 17.294 -27.178 1.00 85.75 92 CYS A N 1
ATOM 757 C CA . CYS A 1 92 ? 6.950 18.197 -28.273 1.00 85.75 92 CYS A CA 1
ATOM 758 C C . CYS A 1 92 ? 6.196 19.525 -28.167 1.00 85.75 92 CYS A C 1
ATOM 760 O O . CYS A 1 92 ? 4.967 19.551 -28.102 1.00 85.75 92 CYS A O 1
ATOM 762 N N . VAL A 1 93 ? 6.938 20.629 -28.202 1.00 85.88 93 VAL A N 1
ATOM 763 C CA . VAL A 1 93 ? 6.402 21.989 -28.186 1.00 85.88 93 VAL A CA 1
ATOM 764 C C . VAL A 1 93 ? 6.762 22.670 -29.488 1.00 85.88 93 VAL A C 1
ATOM 766 O O . VAL A 1 93 ? 7.939 22.754 -29.834 1.00 85.88 93 VAL A O 1
ATOM 769 N N . ASP A 1 94 ? 5.745 23.168 -30.178 1.00 84.56 94 ASP A N 1
ATOM 770 C CA . ASP A 1 94 ? 5.920 24.026 -31.344 1.00 84.56 94 ASP A CA 1
ATOM 771 C C . ASP A 1 94 ? 5.782 25.488 -30.909 1.00 84.56 94 ASP A C 1
ATOM 773 O O . ASP A 1 94 ? 4.765 25.874 -30.323 1.00 84.56 94 ASP A O 1
ATOM 777 N N . VAL A 1 95 ? 6.827 26.291 -31.124 1.00 80.25 95 VAL A N 1
ATOM 778 C CA . VAL A 1 95 ? 6.874 27.696 -30.705 1.00 80.25 95 VAL A CA 1
ATOM 779 C C . VAL A 1 95 ? 7.084 28.593 -31.927 1.00 80.25 95 VAL A C 1
ATOM 781 O O . VAL A 1 95 ? 8.194 28.653 -32.471 1.00 80.25 95 VAL A O 1
ATOM 784 N N . PRO A 1 96 ? 6.063 29.357 -32.357 1.00 75.19 96 PRO A N 1
ATOM 785 C CA . PRO A 1 96 ? 6.235 30.319 -33.435 1.00 75.19 96 PRO A CA 1
ATOM 786 C C . PRO A 1 96 ? 7.141 31.469 -32.975 1.00 75.19 96 PRO A C 1
ATOM 788 O O . PRO A 1 96 ? 6.885 32.121 -31.964 1.00 75.19 96 PRO A O 1
ATOM 791 N N . VAL A 1 97 ? 8.189 31.783 -33.740 1.00 68.94 97 VAL A N 1
ATOM 792 C CA . VAL A 1 97 ? 9.184 32.817 -33.383 1.00 68.94 97 VAL A CA 1
ATOM 793 C C . VAL A 1 97 ? 8.575 34.227 -33.340 1.00 68.94 97 VAL A C 1
ATOM 795 O O . VAL A 1 97 ? 9.116 35.123 -32.691 1.00 68.94 97 VAL A O 1
ATOM 798 N N . THR A 1 98 ? 7.403 34.445 -33.945 1.00 67.75 98 THR A N 1
ATOM 799 C CA . THR A 1 98 ? 6.647 35.700 -33.782 1.00 67.75 98 THR A CA 1
ATOM 800 C C . THR A 1 98 ? 6.298 35.986 -32.318 1.00 67.75 98 THR A C 1
ATOM 802 O O . THR A 1 98 ? 6.253 37.150 -31.929 1.00 67.75 98 THR A O 1
ATOM 805 N N . TRP A 1 99 ? 6.151 34.950 -31.484 1.00 58.31 99 TRP A N 1
ATOM 806 C CA . TRP A 1 99 ? 5.924 35.083 -30.042 1.00 58.31 99 TRP A CA 1
ATOM 807 C C . TRP A 1 99 ? 7.194 35.442 -29.264 1.00 58.31 99 TRP A C 1
ATOM 809 O O . TRP A 1 99 ? 7.108 36.044 -28.198 1.00 58.31 99 TRP A O 1
ATOM 819 N N . ALA A 1 100 ? 8.378 35.136 -29.801 1.00 55.25 100 ALA A N 1
ATOM 820 C CA . ALA A 1 100 ? 9.648 35.500 -29.175 1.00 55.25 100 ALA A CA 1
ATOM 821 C C . ALA A 1 100 ? 9.981 36.998 -29.338 1.00 55.25 100 ALA A C 1
ATOM 823 O O . ALA A 1 100 ? 10.681 37.561 -28.501 1.00 55.25 100 ALA A O 1
ATOM 824 N N . LYS A 1 101 ? 9.473 37.661 -30.392 1.00 52.81 101 LYS A N 1
ATOM 825 C CA . LYS A 1 101 ? 9.733 39.091 -30.666 1.00 52.81 101 LYS A CA 1
ATOM 826 C C . LYS A 1 101 ? 8.854 40.049 -29.854 1.00 52.81 101 LYS A C 1
ATOM 828 O O . LYS A 1 101 ? 9.289 41.153 -29.543 1.00 52.81 101 LYS A O 1
ATOM 833 N N . GLY A 1 102 ? 7.631 39.648 -29.516 1.00 50.38 102 GLY A N 1
ATOM 834 C CA . GLY A 1 102 ? 6.698 40.461 -28.736 1.00 50.38 102 GLY A CA 1
ATOM 835 C C . GLY A 1 102 ? 6.732 40.078 -27.264 1.00 50.38 102 GLY A C 1
ATOM 836 O O . GLY A 1 102 ? 5.809 39.408 -26.827 1.00 50.38 102 GLY A O 1
ATOM 837 N N . GLY A 1 103 ? 7.803 40.449 -26.546 1.00 47.34 103 GLY A N 1
ATOM 838 C CA . GLY A 1 103 ? 7.994 40.284 -25.093 1.00 47.34 103 GLY A CA 1
ATOM 839 C C . GLY A 1 103 ? 7.010 39.331 -24.410 1.00 47.34 103 GLY A C 1
ATOM 840 O O . GLY A 1 103 ? 5.999 39.781 -23.870 1.00 47.34 103 GLY A O 1
ATOM 841 N N . ALA A 1 104 ? 7.289 38.025 -24.466 1.00 45.09 104 ALA A N 1
ATOM 842 C CA . ALA A 1 104 ? 6.448 37.014 -23.836 1.00 45.09 104 ALA A CA 1
ATOM 843 C C . ALA A 1 104 ? 6.194 37.395 -22.365 1.00 45.09 104 ALA A C 1
ATOM 845 O O . ALA A 1 104 ? 7.132 37.515 -21.581 1.00 45.09 104 ALA A O 1
ATOM 846 N N . LYS A 1 105 ? 4.931 37.614 -21.984 1.00 43.91 105 LYS A N 1
ATOM 847 C CA . LYS A 1 105 ? 4.534 37.751 -20.575 1.00 43.91 105 LYS A CA 1
ATOM 848 C C . LYS A 1 105 ? 4.289 36.346 -20.010 1.00 43.91 105 LYS A C 1
ATOM 850 O O . LYS A 1 105 ? 3.444 35.630 -20.540 1.00 43.91 105 LYS A O 1
ATOM 855 N N . GLY A 1 106 ? 5.024 35.960 -18.962 1.00 55.31 106 GLY A N 1
ATOM 856 C CA . GLY A 1 106 ? 4.940 34.646 -18.295 1.00 55.31 106 GLY A CA 1
ATOM 857 C C . GLY A 1 106 ? 6.271 33.877 -18.275 1.00 55.31 106 GLY A C 1
ATOM 858 O O . GLY A 1 106 ? 7.294 34.407 -18.701 1.00 55.31 106 GLY A O 1
ATOM 859 N N . ASP A 1 107 ? 6.259 32.622 -17.810 1.00 50.69 107 ASP A N 1
ATOM 860 C CA . ASP A 1 107 ? 7.453 31.790 -17.526 1.00 50.69 107 ASP A CA 1
ATOM 861 C C . ASP A 1 107 ? 8.413 31.567 -18.717 1.00 50.69 107 ASP A C 1
ATOM 863 O O . ASP A 1 107 ? 9.573 31.203 -18.535 1.00 50.69 107 ASP A O 1
ATOM 867 N N . LEU A 1 108 ? 7.978 31.844 -19.951 1.00 51.31 108 LEU A N 1
ATOM 868 C CA . LEU A 1 108 ? 8.817 31.775 -21.156 1.00 51.31 108 LEU A CA 1
ATOM 869 C C . LEU A 1 108 ? 9.671 33.035 -21.394 1.00 51.31 108 LEU A C 1
ATOM 871 O O . LEU A 1 108 ? 10.562 33.010 -22.244 1.00 51.31 108 LEU A O 1
ATOM 875 N N . ALA A 1 109 ? 9.463 34.118 -20.635 1.00 51.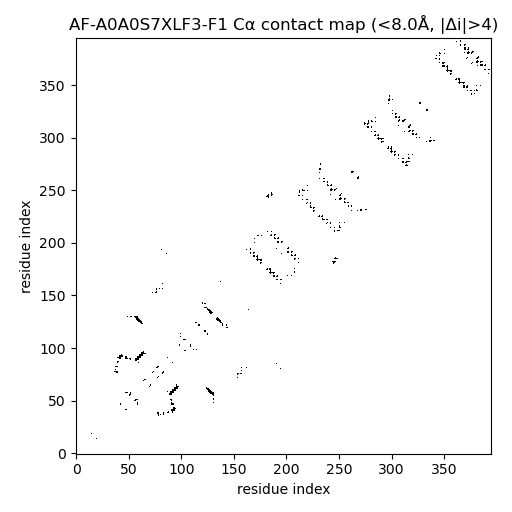84 109 ALA A N 1
ATOM 876 C CA . ALA A 1 109 ? 10.249 35.353 -20.738 1.00 51.84 109 ALA A CA 1
ATOM 877 C C . ALA A 1 109 ? 11.754 35.115 -20.496 1.00 51.84 109 ALA A C 1
ATOM 879 O O . ALA A 1 109 ? 12.599 35.755 -21.123 1.00 51.84 109 ALA A O 1
ATOM 880 N N . GLY A 1 110 ? 12.099 34.138 -19.646 1.00 49.44 110 GLY A N 1
ATOM 881 C CA . GLY A 1 110 ? 13.483 33.723 -19.393 1.00 49.44 110 GLY A CA 1
ATOM 882 C C . GLY A 1 110 ? 14.146 32.987 -20.565 1.00 49.44 110 GLY A C 1
ATOM 883 O O . GLY A 1 110 ? 15.372 32.974 -20.665 1.00 49.44 110 GLY A O 1
ATOM 884 N N . MET A 1 111 ? 13.365 32.424 -21.494 1.00 47.75 111 MET A N 1
ATOM 885 C CA . MET A 1 111 ? 13.878 31.687 -22.658 1.00 47.75 111 MET A CA 1
ATOM 886 C C . MET A 1 111 ? 14.206 32.580 -23.860 1.00 47.75 111 MET A C 1
ATOM 888 O O . MET A 1 111 ? 14.825 32.104 -24.810 1.00 47.75 111 MET A O 1
ATOM 892 N N . GLY A 1 112 ? 13.875 33.878 -23.818 1.00 45.97 112 GLY A N 1
ATOM 893 C CA . GLY A 1 112 ? 14.198 34.834 -24.889 1.00 45.97 112 GLY A CA 1
ATOM 894 C C . GLY A 1 112 ? 15.695 34.915 -25.232 1.00 45.97 112 GLY A C 1
ATOM 895 O O . GLY A 1 112 ? 16.055 35.273 -26.350 1.00 45.97 112 GLY A O 1
ATOM 896 N N . TRP A 1 113 ? 16.576 34.499 -24.315 1.00 41.38 113 TRP A N 1
ATOM 897 C CA . TRP A 1 113 ? 18.025 34.421 -24.536 1.00 41.38 113 TRP A CA 1
ATOM 898 C C . TRP A 1 113 ? 18.469 33.280 -25.465 1.00 41.38 113 TRP A C 1
ATOM 900 O O . TRP A 1 113 ? 19.568 33.354 -26.018 1.00 41.38 113 TRP A O 1
ATOM 910 N N . LEU A 1 114 ? 17.641 32.247 -25.654 1.00 46.16 114 LEU A N 1
ATOM 911 C CA . LEU A 1 114 ? 17.955 31.097 -26.512 1.00 46.16 114 LEU A CA 1
ATOM 912 C C . LEU A 1 114 ? 17.707 31.388 -27.997 1.00 46.16 114 LEU A C 1
ATOM 914 O O . LEU A 1 114 ? 18.343 30.776 -28.845 1.00 46.16 114 LEU A O 1
ATOM 918 N N . ALA A 1 115 ? 16.852 32.360 -28.319 1.00 46.84 115 ALA A N 1
ATOM 919 C CA . ALA A 1 115 ? 16.540 32.760 -29.687 1.00 46.84 115 ALA A CA 1
ATOM 920 C C . ALA A 1 115 ? 17.144 34.139 -29.999 1.00 46.84 115 ALA A C 1
ATOM 922 O O . ALA A 1 115 ? 16.428 35.132 -30.129 1.00 46.84 115 ALA A O 1
ATOM 923 N N . ARG A 1 116 ? 18.477 34.239 -30.120 1.00 45.72 116 ARG A N 1
ATOM 924 C CA . ARG A 1 116 ? 19.083 35.473 -30.649 1.00 45.72 116 ARG A CA 1
ATOM 925 C C . ARG A 1 116 ? 18.760 35.593 -32.135 1.00 45.72 116 ARG A C 1
ATOM 927 O O . ARG A 1 116 ? 19.291 34.861 -32.963 1.00 45.72 116 ARG A O 1
ATOM 934 N N . TYR A 1 117 ? 17.879 36.533 -32.455 1.00 43.41 117 TYR A N 1
ATOM 935 C CA . TYR A 1 117 ? 17.535 36.894 -33.822 1.00 43.41 117 TYR A CA 1
ATOM 936 C C . TYR A 1 117 ? 18.692 37.669 -34.461 1.00 43.41 117 TYR A C 1
ATOM 938 O O . TYR A 1 117 ? 18.981 38.790 -34.045 1.00 43.41 117 TYR A O 1
ATOM 946 N N . ASN A 1 118 ? 19.338 37.080 -35.470 1.00 47.69 118 ASN A N 1
ATOM 947 C CA . ASN A 1 118 ? 20.265 37.793 -36.342 1.00 47.69 118 ASN A CA 1
ATOM 948 C C . ASN A 1 118 ? 19.551 38.062 -37.682 1.00 47.69 118 ASN A C 1
ATOM 950 O O . ASN A 1 118 ? 19.265 37.104 -38.406 1.00 47.69 118 ASN A O 1
ATOM 954 N N . PRO A 1 119 ? 19.169 39.313 -38.003 1.00 39.59 119 PRO A N 1
ATOM 955 C CA . PRO A 1 119 ? 18.499 39.625 -39.263 1.00 39.59 119 PRO A CA 1
ATOM 956 C C . PRO A 1 119 ? 19.426 39.283 -40.440 1.00 39.59 119 PRO A C 1
ATOM 958 O O . PRO A 1 119 ? 20.415 39.967 -40.666 1.00 39.59 119 PRO A O 1
ATOM 961 N N . GLY A 1 120 ? 19.116 38.199 -41.157 1.00 43.94 120 GLY A N 1
ATOM 962 C CA . GLY A 1 120 ? 19.925 37.674 -42.267 1.00 43.94 120 GLY A CA 1
ATOM 963 C C . GLY A 1 120 ? 20.269 36.184 -42.158 1.00 43.94 120 GLY A C 1
ATOM 964 O O . GLY A 1 120 ? 20.623 35.579 -43.162 1.00 43.94 120 GLY A O 1
ATOM 965 N N . HIS A 1 121 ? 20.101 35.565 -40.981 1.00 48.66 121 HIS A N 1
ATOM 966 C CA . HIS A 1 121 ? 20.384 34.142 -40.766 1.00 48.66 121 HIS A CA 1
ATOM 967 C C . HIS A 1 121 ? 19.217 33.449 -40.056 1.00 48.66 121 HIS A C 1
ATOM 969 O O . HIS A 1 121 ? 18.791 33.860 -38.974 1.00 48.66 121 HIS A O 1
ATOM 975 N N . LEU A 1 122 ? 18.695 32.376 -40.657 1.00 45.03 122 LEU A N 1
ATOM 976 C CA . LEU A 1 122 ? 17.672 31.543 -40.029 1.00 45.03 122 LEU A CA 1
ATOM 977 C C . LEU A 1 122 ? 18.358 30.532 -39.097 1.00 45.03 122 LEU A C 1
ATOM 979 O O . LEU A 1 122 ? 18.750 29.445 -39.513 1.00 45.03 122 LEU A O 1
ATOM 983 N N . THR A 1 123 ? 18.549 30.904 -37.832 1.00 50.62 123 THR A N 1
ATOM 984 C CA . THR A 1 123 ? 19.111 29.992 -36.827 1.00 50.62 123 THR A CA 1
ATOM 985 C C . THR A 1 123 ? 17.995 29.148 -36.218 1.00 50.62 123 THR A C 1
ATOM 987 O O . THR A 1 123 ? 17.094 29.676 -35.564 1.00 50.62 123 THR A O 1
ATOM 990 N N . PHE A 1 124 ? 18.052 27.832 -36.417 1.00 51.38 124 PHE A N 1
ATOM 991 C CA . PHE A 1 124 ? 17.157 26.888 -35.750 1.00 51.38 124 PHE A CA 1
ATOM 992 C C . PHE A 1 124 ? 17.731 26.503 -34.390 1.00 51.38 124 PHE A C 1
ATOM 994 O O . PHE A 1 124 ? 18.854 26.006 -34.305 1.00 51.38 124 PHE A O 1
ATOM 1001 N N . TYR A 1 125 ? 16.933 26.666 -33.339 1.00 55.94 125 TYR A N 1
ATOM 1002 C CA . TYR A 1 125 ? 17.250 26.154 -32.011 1.00 55.94 125 TYR A CA 1
ATOM 1003 C C . TYR A 1 125 ? 16.326 24.975 -31.722 1.00 55.94 125 TYR A C 1
ATOM 1005 O O . TYR A 1 125 ? 15.107 25.119 -31.706 1.00 55.94 125 TYR A O 1
ATOM 1013 N N . GLY A 1 126 ? 16.903 23.792 -31.534 1.00 57.28 126 GLY A N 1
ATOM 1014 C CA . GLY A 1 126 ? 16.221 22.684 -30.876 1.00 57.28 126 GLY A CA 1
ATOM 1015 C C . GLY A 1 126 ? 16.704 22.652 -29.437 1.00 57.28 126 GLY A C 1
ATOM 1016 O O . GLY A 1 126 ? 17.868 22.327 -29.206 1.00 57.28 126 GLY A O 1
ATOM 1017 N N . VAL A 1 127 ? 15.850 23.021 -28.484 1.00 61.84 127 VAL A N 1
ATOM 1018 C CA . VAL A 1 127 ? 16.215 22.994 -27.062 1.00 61.84 127 VAL A CA 1
ATOM 1019 C C . VAL A 1 127 ? 15.629 21.740 -26.445 1.00 61.84 127 VAL A C 1
ATOM 1021 O O . VAL A 1 127 ? 14.415 21.531 -26.458 1.00 61.84 127 VAL A O 1
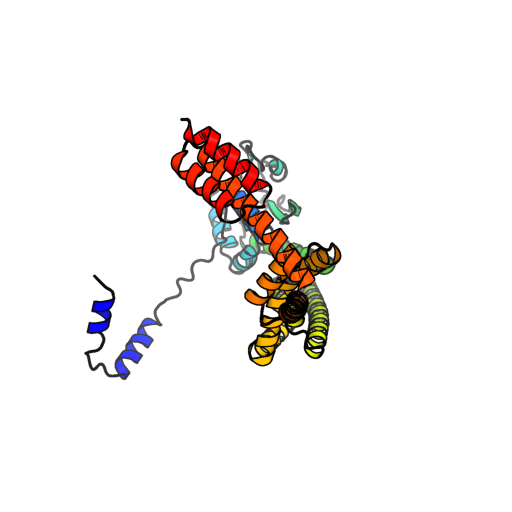ATOM 1024 N N . PHE A 1 128 ? 16.513 20.905 -25.907 1.00 61.84 128 PHE A N 1
ATOM 1025 C CA . PHE A 1 128 ? 16.120 19.761 -25.102 1.00 61.84 128 PHE A CA 1
ATOM 1026 C C . PHE A 1 128 ? 16.161 20.173 -23.642 1.00 61.84 128 PHE A C 1
ATOM 1028 O O . PHE A 1 128 ? 17.222 20.544 -23.131 1.00 61.84 128 PHE A O 1
ATOM 1035 N N . LEU A 1 129 ? 15.009 20.090 -22.984 1.00 62.78 129 LEU A N 1
ATOM 1036 C CA . LEU A 1 129 ? 14.909 20.259 -21.542 1.00 62.78 129 LEU A CA 1
ATOM 1037 C C . LEU A 1 129 ? 14.692 18.881 -20.920 1.00 62.78 129 LEU A C 1
ATOM 1039 O O . LEU A 1 129 ? 13.723 18.185 -21.223 1.00 62.78 129 LEU A O 1
ATOM 1043 N N . ASP A 1 130 ? 15.620 18.471 -20.057 1.00 59.75 130 ASP A N 1
ATOM 1044 C CA . ASP A 1 130 ? 15.346 17.442 -19.043 1.00 59.75 130 ASP A CA 1
ATOM 1045 C C . ASP A 1 130 ? 14.161 17.933 -18.174 1.00 59.75 130 ASP A C 1
ATOM 1047 O O . ASP A 1 130 ? 14.040 19.145 -18.001 1.00 59.75 130 ASP A O 1
ATOM 1051 N N . PRO A 1 131 ? 13.297 17.070 -17.608 1.00 54.62 131 PRO A N 1
ATOM 1052 C CA . PRO A 1 131 ? 12.326 17.454 -16.576 1.00 54.62 131 PRO A CA 1
ATOM 1053 C C . PRO A 1 131 ? 12.863 18.379 -15.466 1.00 54.62 131 PRO A C 1
ATOM 1055 O O . PRO A 1 131 ? 12.098 19.134 -14.879 1.00 54.62 131 PRO A O 1
ATOM 1058 N N . ALA A 1 132 ? 14.174 18.353 -15.193 1.00 56.38 132 ALA A N 1
ATOM 1059 C CA . ALA A 1 132 ? 14.867 19.295 -14.302 1.00 56.38 132 ALA A CA 1
ATOM 1060 C C . ALA A 1 132 ? 15.295 20.628 -14.969 1.00 56.38 132 ALA A C 1
ATOM 1062 O O . ALA A 1 132 ? 16.201 21.296 -14.478 1.00 56.38 132 ALA A O 1
ATOM 1063 N N . GLU A 1 133 ? 14.725 20.960 -16.128 1.00 54.19 133 GLU A N 1
ATOM 1064 C CA . GLU A 1 133 ? 14.911 22.186 -16.923 1.00 54.19 133 GLU A CA 1
ATOM 1065 C C . GLU A 1 133 ? 16.366 22.500 -17.326 1.00 54.19 133 GLU A C 1
ATOM 1067 O O . GLU A 1 133 ? 16.720 23.620 -17.691 1.00 54.19 133 GLU A O 1
ATOM 1072 N N . ARG A 1 134 ? 17.241 21.487 -17.333 1.00 62.34 134 ARG A N 1
ATOM 1073 C CA . ARG A 1 134 ? 18.617 21.645 -17.822 1.00 62.34 134 ARG A CA 1
ATOM 1074 C C . ARG A 1 134 ? 18.632 21.723 -19.342 1.00 62.34 134 ARG A C 1
ATOM 1076 O O . ARG A 1 134 ? 18.213 20.782 -20.015 1.00 62.34 134 ARG A O 1
ATOM 1083 N N . ILE A 1 135 ? 19.172 22.827 -19.847 1.00 59.53 135 ILE A N 1
ATOM 1084 C CA . ILE A 1 135 ? 19.299 23.118 -21.272 1.00 59.53 135 ILE A CA 1
ATOM 1085 C C . ILE A 1 135 ? 20.441 22.292 -21.869 1.00 59.53 135 ILE A C 1
ATOM 1087 O O . ILE A 1 135 ? 21.602 22.447 -21.488 1.00 59.53 135 ILE A O 1
ATOM 1091 N N . PHE A 1 136 ? 20.118 21.448 -22.847 1.00 56.81 136 PHE A N 1
ATOM 1092 C CA . PHE A 1 136 ? 21.101 20.955 -23.809 1.00 56.81 136 PHE A CA 1
ATOM 1093 C C . PHE A 1 136 ? 21.137 21.927 -24.991 1.00 56.81 136 PHE A C 1
ATOM 1095 O O . PHE A 1 136 ? 20.307 21.844 -25.897 1.00 56.81 136 PHE A O 1
ATOM 1102 N N . ASP A 1 137 ? 22.069 22.882 -24.948 1.00 57.97 137 ASP A N 1
ATOM 1103 C CA . ASP A 1 137 ? 22.264 23.842 -26.035 1.00 57.97 137 ASP A CA 1
ATOM 1104 C C . ASP A 1 137 ? 23.082 23.179 -27.149 1.00 57.97 137 ASP A C 1
ATOM 1106 O O . ASP A 1 137 ? 24.237 22.786 -26.952 1.00 57.97 137 ASP A O 1
ATOM 1110 N N . TYR A 1 138 ? 22.467 23.027 -28.320 1.00 55.94 138 TYR A N 1
ATOM 1111 C CA . TYR A 1 138 ? 23.163 22.631 -29.534 1.00 55.94 138 TYR A CA 1
ATOM 1112 C C . TYR A 1 138 ? 23.247 23.835 -30.466 1.00 55.94 138 TYR A C 1
ATOM 1114 O O . TYR A 1 138 ? 22.344 24.091 -31.262 1.00 55.94 138 TYR A O 1
ATOM 1122 N N . LYS A 1 139 ? 24.364 24.562 -30.394 1.00 57.84 139 LYS A N 1
ATOM 1123 C CA . LYS A 1 139 ? 24.669 25.611 -31.368 1.00 57.84 139 LYS A CA 1
ATOM 1124 C C . LYS A 1 139 ? 25.170 24.973 -32.656 1.00 57.84 139 LYS A C 1
ATOM 1126 O O . LYS A 1 139 ? 26.286 24.458 -32.711 1.00 57.84 139 LYS A O 1
ATOM 1131 N N . TYR A 1 140 ? 24.340 25.011 -33.692 1.00 52.44 140 TYR A N 1
ATOM 1132 C CA . TYR A 1 140 ? 24.775 24.713 -35.051 1.00 52.44 140 TYR A CA 1
ATOM 1133 C C . TYR A 1 140 ? 25.614 25.896 -35.553 1.00 52.44 140 TYR A C 1
ATOM 1135 O O . TYR A 1 140 ? 25.093 27.002 -35.681 1.00 52.44 140 TYR A O 1
ATOM 1143 N N . LYS A 1 141 ? 26.922 25.693 -35.754 1.00 48.00 141 LYS A N 1
ATOM 1144 C CA . LYS A 1 141 ? 27.866 26.772 -36.098 1.00 48.00 141 LYS A CA 1
ATOM 1145 C C . LYS A 1 141 ? 28.005 27.006 -37.614 1.00 48.00 141 LYS A C 1
ATOM 1147 O O . LYS A 1 141 ? 28.545 28.026 -38.007 1.00 48.00 141 LYS A O 1
ATOM 1152 N N . ASP A 1 142 ? 27.440 26.137 -38.454 1.00 45.97 142 ASP A N 1
ATOM 1153 C CA . ASP A 1 142 ? 27.789 26.072 -39.885 1.00 45.97 142 ASP A CA 1
ATOM 1154 C C . ASP A 1 142 ? 26.720 26.652 -40.834 1.00 45.97 142 ASP A C 1
ATOM 1156 O O . ASP A 1 142 ? 26.593 26.214 -41.974 1.00 45.97 142 ASP A O 1
ATOM 1160 N N . CYS A 1 143 ? 25.902 27.614 -40.394 1.00 48.41 143 CYS A N 1
ATOM 1161 C CA . CYS A 1 143 ? 24.961 28.291 -41.306 1.00 48.41 143 CYS A CA 1
ATOM 1162 C C . CYS A 1 143 ? 25.570 29.499 -42.039 1.00 48.41 143 CYS A C 1
ATOM 1164 O O . CYS A 1 143 ? 24.903 30.054 -42.915 1.00 48.41 143 CYS A O 1
ATOM 1166 N N . GLU A 1 144 ? 26.806 29.898 -41.720 1.00 47.94 144 GLU A N 1
ATOM 1167 C CA . GLU A 1 144 ? 27.462 31.060 -42.343 1.00 47.94 144 GLU A CA 1
ATOM 1168 C C . GLU A 1 144 ? 27.738 30.850 -43.848 1.00 47.94 144 GLU A C 1
ATOM 1170 O O . GLU A 1 144 ? 27.647 31.809 -44.609 1.00 47.94 144 GLU A O 1
ATOM 1175 N N . ASP A 1 145 ? 27.886 29.603 -44.315 1.00 46.34 145 ASP A N 1
ATOM 1176 C CA . ASP A 1 145 ? 28.156 29.286 -45.731 1.00 46.34 145 ASP A CA 1
ATOM 1177 C C . ASP A 1 145 ? 26.906 28.917 -46.560 1.00 46.34 145 ASP A C 1
ATOM 1179 O O . ASP A 1 145 ? 26.994 28.586 -47.744 1.00 46.34 145 ASP A O 1
ATOM 1183 N N . SER A 1 146 ? 25.703 28.982 -45.977 1.00 47.81 146 SER A N 1
ATOM 1184 C CA . SER A 1 146 ? 24.467 28.528 -46.646 1.00 47.81 146 SER A CA 1
ATOM 1185 C C . SER A 1 146 ? 24.007 29.402 -47.822 1.00 47.81 146 SER A C 1
ATOM 1187 O O . SER A 1 146 ? 23.220 28.936 -48.642 1.00 47.81 146 SER A O 1
ATOM 1189 N N . ASN A 1 147 ? 24.570 30.604 -47.998 1.00 50.22 147 ASN A N 1
ATOM 1190 C CA . ASN A 1 147 ? 24.380 31.380 -49.230 1.00 50.22 147 ASN A CA 1
ATOM 1191 C C . ASN A 1 147 ? 25.050 30.733 -50.462 1.00 50.22 147 ASN A C 1
ATOM 1193 O O . ASN A 1 147 ? 24.753 31.137 -51.583 1.00 50.22 147 ASN A O 1
ATOM 1197 N N . GLN A 1 148 ? 25.924 29.730 -50.285 1.00 50.34 148 GLN A N 1
ATOM 1198 C CA . GLN A 1 148 ? 26.552 28.989 -51.389 1.00 50.34 148 GLN A CA 1
ATOM 1199 C C . GLN A 1 148 ? 25.846 27.665 -51.731 1.00 50.34 148 GLN A C 1
ATOM 1201 O O . GLN A 1 148 ? 26.120 27.080 -52.778 1.00 50.34 148 GLN A O 1
ATOM 1206 N N . PHE A 1 149 ? 24.904 27.202 -50.904 1.00 46.25 149 PHE A N 1
ATOM 1207 C CA . PHE A 1 149 ? 24.138 25.983 -51.166 1.00 46.25 149 PHE A CA 1
ATOM 1208 C C . PHE A 1 149 ? 22.750 26.340 -51.697 1.00 46.25 149 PHE A C 1
ATOM 1210 O O . PHE A 1 149 ? 21.797 26.541 -50.947 1.00 46.25 149 PHE A O 1
ATOM 1217 N N . GLY A 1 150 ? 22.635 26.416 -53.023 1.00 49.22 150 GLY A N 1
ATOM 1218 C CA . GLY A 1 150 ? 21.349 26.509 -53.706 1.00 49.22 150 GLY A CA 1
ATOM 1219 C C . GLY A 1 150 ? 20.482 25.283 -53.407 1.00 49.22 150 GLY A C 1
ATOM 1220 O O . GLY A 1 150 ? 20.627 24.250 -54.052 1.00 49.22 150 GLY A O 1
ATOM 1221 N N . GLY A 1 151 ? 19.581 25.404 -52.432 1.00 58.59 151 GLY A N 1
ATOM 1222 C CA . GLY A 1 151 ? 18.535 24.424 -52.140 1.00 58.59 151 GLY A CA 1
ATOM 1223 C C . GLY A 1 151 ? 18.541 23.934 -50.693 1.00 58.59 151 GLY A C 1
ATOM 1224 O O . GLY A 1 151 ? 19.484 23.300 -50.227 1.00 58.59 151 GLY A O 1
ATOM 1225 N N . TRP A 1 152 ? 17.437 24.182 -49.992 1.00 65.31 152 TRP A N 1
ATOM 1226 C CA . TRP A 1 152 ? 17.132 23.553 -48.711 1.00 65.31 152 TRP A CA 1
ATOM 1227 C C . TRP A 1 152 ? 16.947 22.041 -48.919 1.00 65.31 152 TRP A C 1
ATOM 1229 O O . TRP A 1 152 ? 15.953 21.642 -49.518 1.00 65.31 152 TRP A O 1
ATOM 1239 N N . ASP A 1 153 ? 17.875 21.202 -48.440 1.00 73.12 153 ASP A N 1
ATOM 1240 C CA . ASP A 1 153 ? 17.719 19.735 -48.413 1.00 73.12 153 ASP A CA 1
ATOM 1241 C C . ASP A 1 153 ? 17.050 19.300 -47.092 1.00 73.12 153 ASP A C 1
ATOM 1243 O O . ASP A 1 153 ? 17.709 19.297 -46.044 1.00 73.12 153 ASP A O 1
ATOM 1247 N N . PRO A 1 154 ? 15.769 18.877 -47.096 1.00 68.25 154 PRO A N 1
ATOM 1248 C CA . PRO A 1 154 ? 15.084 18.400 -45.893 1.00 68.25 154 PRO A CA 1
ATOM 1249 C C . PRO A 1 154 ? 15.802 17.217 -45.227 1.00 68.25 154 PRO A C 1
ATOM 1251 O O . PRO A 1 154 ? 15.752 17.060 -44.005 1.00 68.25 154 PRO A O 1
ATOM 1254 N N . ASN A 1 155 ? 16.540 16.408 -45.998 1.00 75.38 155 ASN A N 1
ATOM 1255 C CA . ASN A 1 155 ? 17.281 15.271 -45.456 1.00 75.38 155 ASN A CA 1
ATOM 1256 C C . ASN A 1 155 ? 18.454 15.711 -44.577 1.00 75.38 155 ASN A C 1
ATOM 1258 O O . ASN A 1 155 ? 18.872 14.964 -43.689 1.00 75.38 155 ASN A O 1
ATOM 1262 N N . HIS A 1 156 ? 19.019 16.899 -44.803 1.00 78.69 156 HIS A N 1
ATOM 1263 C CA . HIS A 1 156 ? 20.050 17.456 -43.926 1.00 78.69 156 HIS A CA 1
ATOM 1264 C C . HIS A 1 156 ? 19.497 17.735 -42.526 1.00 78.69 156 HIS A C 1
ATOM 1266 O O . HIS A 1 156 ? 20.112 17.367 -41.524 1.00 78.69 156 HIS A O 1
ATOM 1272 N N . TYR A 1 157 ? 18.288 18.292 -42.446 1.00 73.25 157 TYR A N 1
ATOM 1273 C CA . TYR A 1 157 ? 17.654 18.625 -41.174 1.00 73.25 157 TYR A CA 1
ATOM 1274 C C . TYR A 1 157 ? 17.259 17.374 -40.374 1.00 73.25 157 TYR A C 1
ATOM 1276 O O . TYR A 1 157 ? 17.562 17.269 -39.182 1.00 73.25 157 TYR A O 1
ATOM 1284 N N . VAL A 1 158 ? 16.693 16.365 -41.048 1.00 76.69 158 VAL A N 1
ATOM 1285 C CA . VAL A 1 158 ? 16.416 15.047 -40.445 1.00 76.69 158 VAL A CA 1
ATOM 1286 C C . VAL A 1 158 ? 17.701 14.416 -39.896 1.00 76.69 158 VAL A C 1
ATOM 1288 O O . VAL A 1 158 ? 17.718 13.928 -38.762 1.00 76.69 158 VAL A O 1
ATOM 1291 N N . ARG A 1 159 ? 18.805 14.459 -40.660 1.00 81.44 159 ARG A N 1
ATOM 1292 C CA . ARG A 1 159 ? 20.120 13.961 -40.217 1.00 81.44 159 ARG A CA 1
ATOM 1293 C C . ARG A 1 159 ? 20.619 14.701 -38.975 1.00 81.44 159 ARG A C 1
ATOM 1295 O O . ARG A 1 159 ? 21.090 14.054 -38.039 1.00 81.44 159 ARG A O 1
ATOM 1302 N N . LEU A 1 160 ? 20.490 16.027 -38.939 1.00 80.94 160 LEU A N 1
ATOM 1303 C CA . LEU A 1 160 ? 20.904 16.841 -37.799 1.00 80.94 160 LEU A CA 1
ATOM 1304 C C . LEU A 1 160 ? 20.111 16.496 -36.533 1.00 80.94 160 LEU A C 1
ATOM 1306 O O . LEU A 1 160 ? 20.713 16.169 -35.509 1.00 80.94 160 LEU A O 1
ATOM 1310 N N . LEU A 1 161 ? 18.778 16.517 -36.603 1.00 77.44 161 LEU A N 1
ATOM 1311 C CA . LEU A 1 161 ? 17.929 16.202 -35.454 1.00 77.44 161 LEU A CA 1
ATOM 1312 C C . LEU A 1 161 ? 18.182 14.783 -34.945 1.00 77.44 161 LEU A C 1
ATOM 1314 O O . LEU A 1 161 ? 18.359 14.579 -33.742 1.00 77.44 161 LEU A O 1
ATOM 1318 N N . ARG A 1 162 ? 18.303 13.809 -35.855 1.00 82.31 162 ARG A N 1
ATOM 1319 C CA . ARG A 1 162 ? 18.684 12.433 -35.511 1.00 82.31 162 ARG A CA 1
ATOM 1320 C C . ARG A 1 162 ? 20.014 12.387 -34.757 1.00 82.31 162 ARG A C 1
ATOM 1322 O O . ARG A 1 162 ? 20.108 11.702 -33.741 1.00 82.31 162 ARG A O 1
ATOM 1329 N N . ASN A 1 163 ? 21.029 13.125 -35.203 1.00 84.25 163 ASN A N 1
ATOM 1330 C CA . ASN A 1 163 ? 22.333 13.164 -34.538 1.00 84.25 163 ASN A CA 1
ATOM 1331 C C . ASN A 1 163 ? 22.258 13.773 -33.130 1.00 84.25 163 ASN A C 1
ATOM 1333 O O . ASN A 1 163 ? 22.906 13.262 -32.212 1.00 84.25 163 ASN A O 1
ATOM 1337 N N . ILE A 1 164 ? 21.457 14.823 -32.931 1.00 82.75 164 ILE A N 1
ATOM 1338 C CA . ILE A 1 164 ? 21.252 15.415 -31.601 1.00 82.75 164 ILE A CA 1
ATOM 1339 C C . ILE A 1 164 ? 20.569 14.403 -30.672 1.00 82.75 164 ILE A C 1
ATOM 1341 O O . ILE A 1 164 ? 21.037 14.169 -29.557 1.00 82.75 164 ILE A O 1
ATOM 1345 N N . LEU A 1 165 ? 19.528 13.725 -31.159 1.00 81.88 165 LEU A N 1
ATOM 1346 C CA . LEU A 1 165 ? 18.790 12.697 -30.421 1.00 81.88 165 LEU A CA 1
ATOM 1347 C C . LEU A 1 165 ? 19.670 11.504 -30.023 1.00 81.88 165 LEU A C 1
ATOM 1349 O O . LEU A 1 165 ? 19.577 11.005 -28.899 1.00 81.88 165 LEU A O 1
ATOM 1353 N N . ILE A 1 166 ? 20.558 11.070 -30.920 1.00 88.19 166 ILE A N 1
ATOM 1354 C CA . ILE A 1 166 ? 21.556 10.026 -30.659 1.00 88.19 166 ILE A CA 1
ATOM 1355 C C . ILE A 1 166 ? 22.511 10.466 -29.540 1.00 88.19 166 ILE A C 1
ATOM 1357 O O . ILE A 1 166 ? 22.708 9.721 -28.578 1.00 88.19 166 ILE A O 1
ATOM 1361 N N . ARG A 1 167 ? 23.070 11.684 -29.616 1.00 88.44 167 ARG A N 1
ATOM 1362 C CA . ARG A 1 167 ? 23.976 12.220 -28.579 1.00 88.44 167 ARG A CA 1
ATOM 1363 C C . ARG A 1 167 ? 23.279 12.349 -27.228 1.00 88.44 167 ARG A C 1
ATOM 1365 O O . ARG A 1 167 ? 23.852 11.963 -26.209 1.00 88.44 167 ARG A O 1
ATOM 1372 N N . TYR A 1 168 ? 22.043 12.840 -27.226 1.00 85.38 168 TYR A N 1
ATOM 1373 C CA . TYR A 1 168 ? 21.230 12.949 -26.022 1.00 85.38 168 TYR A CA 1
ATOM 1374 C C . TYR A 1 168 ? 20.952 11.574 -25.404 1.00 85.38 168 TYR A C 1
ATOM 1376 O O . TYR A 1 168 ? 21.197 11.373 -24.216 1.00 85.38 168 TYR A O 1
ATOM 1384 N N . SER A 1 169 ? 20.526 10.596 -26.210 1.00 88.19 169 SER A N 1
ATOM 1385 C CA . SER A 1 169 ? 20.249 9.227 -25.747 1.00 88.19 169 SER A CA 1
ATOM 1386 C C . SER A 1 169 ? 21.499 8.547 -25.188 1.00 88.19 169 SER A C 1
ATOM 1388 O O . SER A 1 169 ? 21.424 7.875 -24.162 1.00 88.19 169 SER A O 1
ATOM 1390 N N . ARG A 1 170 ? 22.662 8.775 -25.813 1.00 93.88 170 ARG A N 1
ATOM 1391 C CA . ARG A 1 170 ? 23.970 8.312 -25.329 1.00 93.88 170 ARG A CA 1
ATOM 1392 C C . ARG A 1 170 ? 24.272 8.845 -23.927 1.00 93.88 170 ARG A C 1
ATOM 1394 O O . ARG A 1 170 ? 24.538 8.062 -23.017 1.00 93.88 170 ARG A O 1
ATOM 1401 N N . TRP A 1 171 ? 24.214 10.167 -23.758 1.00 92.81 171 TRP A N 1
ATOM 1402 C CA . TRP A 1 171 ? 24.490 10.829 -22.481 1.00 92.81 171 TRP A CA 1
ATOM 1403 C C . TRP A 1 171 ? 23.487 10.416 -21.400 1.00 92.81 171 TRP A C 1
ATOM 1405 O O . TRP A 1 171 ? 23.885 9.998 -20.311 1.00 92.81 171 TRP A O 1
ATOM 1415 N N . LEU A 1 172 ? 22.189 10.483 -21.710 1.00 88.44 172 LEU A N 1
ATOM 1416 C CA . LEU A 1 172 ? 21.136 10.188 -20.747 1.00 88.44 172 LEU A CA 1
ATOM 1417 C C . LEU A 1 172 ? 21.129 8.711 -20.350 1.00 88.44 172 LEU A C 1
ATOM 1419 O O . LEU A 1 172 ? 20.970 8.426 -19.170 1.00 88.44 172 LEU A O 1
ATOM 1423 N N . GLY A 1 173 ? 21.342 7.779 -21.284 1.00 93.19 173 GLY A N 1
ATOM 1424 C CA . GLY A 1 173 ? 21.408 6.347 -20.977 1.00 93.19 173 GLY A CA 1
ATOM 1425 C C . GLY A 1 173 ? 22.527 6.019 -19.986 1.00 93.19 173 GLY A C 1
ATOM 1426 O O . GLY A 1 173 ? 22.290 5.366 -18.971 1.00 93.19 173 GLY A O 1
ATOM 1427 N N . GLN A 1 174 ? 23.731 6.552 -20.216 1.00 96.50 174 GLN A N 1
ATOM 1428 C CA . GLN A 1 174 ? 24.862 6.384 -19.296 1.00 96.50 174 GLN A CA 1
ATOM 1429 C C . GLN A 1 174 ? 24.612 7.033 -17.932 1.00 96.50 174 GLN A C 1
ATOM 1431 O O . GLN A 1 174 ? 24.921 6.443 -16.896 1.00 96.50 174 GLN A O 1
ATOM 1436 N N . LYS A 1 175 ? 24.068 8.253 -17.918 1.00 92.62 175 LYS A N 1
ATOM 1437 C CA . LYS A 1 175 ? 23.755 8.970 -16.681 1.00 92.62 175 LYS A CA 1
ATOM 1438 C C . LYS A 1 175 ? 22.678 8.246 -15.872 1.00 92.62 175 LYS A C 1
ATOM 1440 O O . LYS A 1 175 ? 22.879 7.999 -14.690 1.00 92.62 175 LYS A O 1
ATOM 1445 N N . ALA A 1 176 ? 21.579 7.856 -16.515 1.00 92.69 176 ALA A N 1
ATOM 1446 C CA . ALA A 1 176 ? 20.489 7.111 -15.897 1.00 92.69 176 ALA A CA 1
ATOM 1447 C C . ALA A 1 176 ? 20.979 5.778 -15.319 1.00 92.69 176 ALA A C 1
ATOM 1449 O O . ALA A 1 176 ? 20.597 5.426 -14.209 1.00 92.69 176 ALA A O 1
ATOM 1450 N N . LEU A 1 177 ? 21.877 5.077 -16.018 1.00 96.38 177 LEU A N 1
ATOM 1451 C CA . LEU A 1 177 ? 22.482 3.848 -15.512 1.00 96.38 177 LEU A CA 1
ATOM 1452 C C . LEU A 1 177 ? 23.285 4.082 -14.221 1.00 96.38 177 LEU A C 1
ATOM 1454 O O . LEU A 1 177 ? 23.129 3.328 -13.264 1.00 96.38 177 LEU A O 1
ATOM 1458 N N . LYS A 1 178 ? 24.098 5.147 -14.165 1.00 96.56 178 LYS A N 1
ATOM 1459 C CA . LYS A 1 178 ? 24.854 5.532 -12.956 1.00 96.56 178 LYS A CA 1
ATOM 1460 C C . LYS A 1 178 ? 23.938 5.928 -11.795 1.00 96.56 178 LYS A C 1
ATOM 1462 O O . LYS A 1 178 ? 24.216 5.582 -10.654 1.00 96.56 178 LYS A O 1
ATOM 1467 N N . GLU A 1 179 ? 22.844 6.622 -12.095 1.00 94.75 179 GLU A N 1
ATOM 1468 C CA . GLU A 1 179 ? 21.817 7.032 -11.127 1.00 94.75 179 GLU A CA 1
ATOM 1469 C C . GLU A 1 179 ? 20.820 5.907 -10.784 1.00 94.75 179 GLU A C 1
ATOM 1471 O O . GLU A 1 179 ? 19.842 6.157 -10.086 1.00 94.75 179 GLU A O 1
ATOM 1476 N N . GLN A 1 180 ? 21.033 4.680 -11.278 1.00 95.75 180 GLN A N 1
ATOM 1477 C CA . GLN A 1 180 ? 20.147 3.524 -11.078 1.00 95.75 180 GLN A CA 1
ATOM 1478 C C . GLN A 1 180 ? 18.699 3.724 -11.572 1.00 95.75 180 GLN A C 1
ATOM 1480 O O . GLN A 1 180 ? 17.769 3.052 -11.132 1.00 95.75 180 GLN A O 1
ATOM 1485 N N . LYS A 1 181 ? 18.496 4.616 -12.545 1.00 92.19 181 LYS A N 1
ATOM 1486 C CA . LYS A 1 181 ? 17.223 4.834 -13.248 1.00 92.19 181 LYS A CA 1
ATOM 1487 C C . LYS A 1 181 ? 17.102 3.855 -14.417 1.00 92.19 181 LYS A C 1
ATOM 1489 O O . LYS A 1 181 ? 17.201 4.236 -15.586 1.00 92.19 181 LYS A O 1
ATOM 1494 N N . PHE A 1 182 ? 16.946 2.573 -14.094 1.00 95.19 182 PHE A N 1
ATOM 1495 C CA . PHE A 1 182 ? 17.104 1.471 -15.050 1.00 95.19 182 PHE A CA 1
ATOM 1496 C C . PHE A 1 182 ? 16.098 1.492 -16.207 1.00 95.19 182 PHE A C 1
ATOM 1498 O O . PHE A 1 182 ? 16.511 1.248 -17.339 1.00 95.19 182 PHE A O 1
ATOM 1505 N N . THR A 1 183 ? 14.839 1.887 -15.979 1.00 90.88 183 THR A N 1
ATOM 1506 C CA . THR A 1 183 ? 13.832 1.990 -17.053 1.00 90.88 183 THR A CA 1
ATOM 1507 C C . THR A 1 183 ? 14.264 2.998 -18.115 1.00 90.88 183 THR A C 1
ATOM 1509 O O . THR A 1 183 ? 14.251 2.705 -19.311 1.00 90.88 183 THR A O 1
ATOM 1512 N N . ILE A 1 184 ? 14.727 4.176 -17.675 1.00 88.06 184 ILE A N 1
ATOM 1513 C CA . ILE A 1 184 ? 15.220 5.237 -18.562 1.00 88.06 184 ILE A CA 1
ATOM 1514 C C . ILE A 1 184 ? 16.483 4.763 -19.284 1.00 88.06 184 ILE A C 1
ATOM 1516 O O . ILE A 1 184 ? 16.598 4.941 -20.495 1.00 88.06 184 ILE A O 1
ATOM 1520 N N . ALA A 1 185 ? 17.420 4.138 -18.567 1.00 94.56 185 ALA A N 1
ATOM 1521 C CA . ALA A 1 185 ? 18.649 3.622 -19.160 1.00 94.56 185 ALA A CA 1
ATOM 1522 C C . ALA A 1 185 ? 18.366 2.571 -20.249 1.00 94.56 185 ALA A C 1
ATOM 1524 O O . ALA A 1 185 ? 18.851 2.719 -21.372 1.00 94.56 185 ALA A O 1
ATOM 1525 N N . SER A 1 186 ? 17.538 1.563 -19.942 1.00 94.12 186 SER A N 1
ATOM 1526 C CA . SER A 1 186 ? 17.127 0.500 -20.872 1.00 94.12 186 SER A CA 1
ATOM 1527 C C . SER A 1 186 ? 16.529 1.097 -22.139 1.00 94.12 186 SER A C 1
ATOM 1529 O O . SER A 1 186 ? 17.023 0.863 -23.245 1.00 94.12 186 SER A O 1
ATOM 1531 N N . HIS A 1 187 ? 15.537 1.970 -21.965 1.00 90.12 187 HIS A N 1
ATOM 1532 C CA . HIS A 1 187 ? 14.861 2.627 -23.069 1.00 90.12 187 HIS A CA 1
ATOM 1533 C C . HIS A 1 187 ? 15.837 3.432 -23.948 1.00 90.12 187 HIS A C 1
ATOM 1535 O O . HIS A 1 187 ? 15.852 3.284 -25.171 1.00 90.12 187 HIS A O 1
ATOM 1541 N N . ARG A 1 188 ? 16.717 4.249 -23.351 1.00 92.19 188 ARG A N 1
ATOM 1542 C CA . ARG A 1 188 ? 17.659 5.082 -24.120 1.00 92.19 188 ARG A CA 1
ATOM 1543 C C . ARG A 1 188 ? 18.716 4.263 -24.855 1.00 92.19 188 ARG A C 1
ATOM 1545 O O . ARG A 1 188 ? 19.060 4.619 -25.982 1.00 92.19 188 ARG A O 1
ATOM 1552 N N . PHE A 1 189 ? 19.193 3.156 -24.289 1.00 95.81 189 PHE A N 1
ATOM 1553 C CA . PHE A 1 189 ? 20.087 2.260 -25.022 1.00 95.81 189 PHE A CA 1
ATOM 1554 C C . PHE A 1 189 ? 19.370 1.523 -26.161 1.00 95.81 189 PHE A C 1
ATOM 1556 O O . PHE A 1 189 ? 19.952 1.385 -27.234 1.00 95.81 189 PHE A O 1
ATOM 1563 N N . GLN A 1 190 ? 18.102 1.129 -26.003 1.00 93.25 190 GLN A N 1
ATOM 1564 C CA . GLN A 1 190 ? 17.312 0.549 -27.099 1.00 93.25 190 GLN A CA 1
ATOM 1565 C C . GLN A 1 190 ? 17.103 1.546 -28.251 1.00 93.25 190 GLN A C 1
ATOM 1567 O O . GLN A 1 190 ? 17.291 1.191 -29.417 1.00 93.25 190 GLN A O 1
ATOM 1572 N N . VAL A 1 191 ? 16.793 2.812 -27.937 1.00 89.44 191 VAL A N 1
ATOM 1573 C CA . VAL A 1 191 ? 16.727 3.906 -28.925 1.00 89.44 191 VAL A CA 1
ATOM 1574 C C . VAL A 1 191 ? 18.069 4.053 -29.647 1.00 89.44 191 VAL A C 1
ATOM 1576 O O . VAL A 1 191 ? 18.106 4.100 -30.878 1.00 89.44 191 VAL A O 1
ATOM 1579 N N . LEU A 1 192 ? 19.180 4.066 -28.906 1.00 93.38 192 LEU A N 1
ATOM 1580 C CA . LEU A 1 192 ? 20.520 4.191 -29.480 1.00 93.38 192 LEU A CA 1
ATOM 1581 C C . LEU A 1 192 ? 20.863 3.013 -30.409 1.00 93.38 192 LEU A C 1
ATOM 1583 O O . LEU A 1 192 ? 21.399 3.226 -31.496 1.00 93.38 192 LEU A O 1
ATOM 1587 N N . LEU A 1 193 ? 20.503 1.786 -30.020 1.00 95.38 193 LEU A N 1
ATOM 1588 C CA . LEU A 1 193 ? 20.733 0.574 -30.808 1.00 95.38 193 LEU A CA 1
ATOM 1589 C C . LEU A 1 193 ? 19.929 0.568 -32.115 1.00 95.38 193 LEU A C 1
ATOM 1591 O O . LEU A 1 193 ? 20.453 0.168 -33.155 1.00 95.38 193 LEU A O 1
ATOM 1595 N N . LYS A 1 194 ? 18.671 1.018 -32.057 1.00 92.50 194 LYS A N 1
ATOM 1596 C CA . LYS A 1 194 ? 17.752 1.029 -33.199 1.00 92.50 194 LYS A CA 1
ATOM 1597 C C . LYS A 1 194 ? 18.071 2.138 -34.199 1.00 92.50 194 LYS A C 1
ATOM 1599 O O . LYS A 1 194 ? 18.000 1.908 -35.403 1.00 92.50 194 LYS A O 1
ATOM 1604 N N . TYR A 1 195 ? 18.393 3.337 -33.713 1.00 89.38 195 TYR A N 1
ATOM 1605 C CA . TYR A 1 195 ? 18.457 4.526 -34.563 1.00 89.38 195 TYR A CA 1
ATOM 1606 C C . TYR A 1 195 ? 19.868 5.065 -34.802 1.00 89.38 195 TYR A C 1
ATOM 1608 O O . TYR A 1 195 ? 20.021 5.902 -35.694 1.00 89.38 195 TYR A O 1
ATOM 1616 N N . SER A 1 196 ? 20.912 4.618 -34.093 1.00 91.25 196 SER A N 1
ATOM 1617 C CA . SER A 1 196 ? 22.269 5.086 -34.404 1.00 91.25 196 SER A CA 1
ATOM 1618 C C . SER A 1 196 ? 22.845 4.401 -35.644 1.00 91.25 196 SER A C 1
ATOM 1620 O O . SER A 1 196 ? 22.869 3.176 -35.752 1.00 91.25 196 SER A O 1
ATOM 1622 N N . GLY A 1 197 ? 23.337 5.211 -36.586 1.00 90.88 197 GLY A N 1
ATOM 1623 C CA . GLY A 1 197 ? 24.135 4.726 -37.716 1.00 90.88 197 GLY A CA 1
ATOM 1624 C C . GLY A 1 197 ? 25.588 4.430 -37.328 1.00 90.88 197 GLY A C 1
ATOM 1625 O O . GLY A 1 197 ? 26.269 3.654 -38.000 1.00 90.88 197 GLY A O 1
ATOM 1626 N N . GLU A 1 198 ? 26.068 4.998 -36.219 1.00 94.25 198 GLU A N 1
ATOM 1627 C CA . GLU A 1 198 ? 27.466 4.896 -35.811 1.00 94.25 198 GLU A CA 1
ATOM 1628 C C . GLU A 1 198 ? 27.747 3.552 -35.122 1.00 94.25 198 GLU A C 1
ATOM 1630 O O . GLU A 1 198 ? 27.023 3.115 -34.224 1.00 94.25 198 GLU A O 1
ATOM 1635 N N . LYS A 1 199 ? 28.838 2.877 -35.512 1.00 96.12 199 LYS A N 1
ATOM 1636 C CA . LYS A 1 199 ? 29.246 1.599 -34.898 1.00 96.12 199 LYS A CA 1
ATOM 1637 C C . LYS A 1 199 ? 29.501 1.749 -33.392 1.00 96.12 199 LYS A C 1
ATOM 1639 O O . LYS A 1 199 ? 28.988 0.953 -32.614 1.00 96.12 199 LYS A O 1
ATOM 1644 N N . LYS A 1 200 ? 30.233 2.792 -32.980 1.00 96.25 200 LYS A N 1
ATOM 1645 C CA . LYS A 1 200 ? 30.594 3.042 -31.569 1.00 96.25 200 LYS A CA 1
ATOM 1646 C C . LYS A 1 200 ? 29.380 3.177 -30.643 1.00 96.25 200 LYS A C 1
ATOM 1648 O O . LYS A 1 200 ? 29.416 2.704 -29.515 1.00 96.25 200 LYS A O 1
ATOM 1653 N N . ASP A 1 201 ? 28.293 3.762 -31.134 1.00 94.94 201 ASP A N 1
ATOM 1654 C CA . ASP A 1 201 ? 27.063 3.952 -30.363 1.00 94.94 201 ASP A CA 1
ATOM 1655 C C . ASP A 1 201 ? 26.289 2.670 -30.163 1.00 94.94 201 ASP A C 1
ATOM 1657 O O . ASP A 1 201 ? 25.778 2.420 -29.076 1.00 94.94 201 ASP A O 1
ATOM 1661 N N . ARG A 1 202 ? 26.216 1.850 -31.212 1.00 96.12 202 ARG A N 1
ATOM 1662 C CA . ARG A 1 202 ? 25.581 0.539 -31.125 1.00 96.12 202 ARG A CA 1
ATOM 1663 C C . ARG A 1 202 ? 26.352 -0.373 -30.177 1.00 96.12 202 ARG A C 1
ATOM 1665 O O . ARG A 1 202 ? 25.724 -1.067 -29.388 1.00 96.12 202 ARG A O 1
ATOM 1672 N N . GLU A 1 203 ? 27.684 -0.331 -30.196 1.00 97.44 203 GLU A N 1
ATOM 1673 C CA . GLU A 1 203 ? 28.506 -1.078 -29.233 1.00 97.44 203 GLU A CA 1
ATOM 1674 C C . GLU A 1 203 ? 28.328 -0.566 -27.797 1.00 97.44 203 GLU A C 1
ATOM 1676 O O . GLU A 1 203 ? 28.143 -1.368 -26.883 1.00 97.44 203 GLU A O 1
ATOM 1681 N N . LEU A 1 204 ? 28.269 0.754 -27.589 1.00 96.56 204 LEU A N 1
ATOM 1682 C CA . LEU A 1 204 ? 27.948 1.316 -26.276 1.00 96.56 204 LEU A CA 1
ATOM 1683 C C . LEU A 1 204 ? 26.551 0.892 -25.796 1.00 96.56 204 LEU A C 1
ATOM 1685 O O . LEU A 1 204 ? 26.391 0.509 -24.640 1.00 96.56 204 LEU A O 1
ATOM 1689 N N . ALA A 1 205 ? 25.544 0.954 -26.670 1.00 96.88 205 ALA A N 1
ATOM 1690 C CA . ALA A 1 205 ? 24.180 0.542 -26.356 1.00 96.88 205 ALA A CA 1
ATOM 1691 C C . ALA A 1 205 ? 24.110 -0.937 -25.961 1.00 96.88 205 ALA A C 1
ATOM 1693 O O . ALA A 1 205 ? 23.492 -1.271 -24.952 1.00 96.88 205 ALA A O 1
ATOM 1694 N N . LYS A 1 206 ? 24.783 -1.815 -26.717 1.00 97.69 206 LYS A N 1
ATOM 1695 C CA . LYS A 1 206 ? 24.894 -3.245 -26.397 1.00 97.69 206 LYS A CA 1
ATOM 1696 C C . LYS A 1 206 ? 25.549 -3.466 -25.038 1.00 97.69 206 LYS A C 1
ATOM 1698 O O . LYS A 1 206 ? 25.029 -4.249 -24.251 1.00 97.69 206 LYS A O 1
ATOM 1703 N N . ALA A 1 207 ? 26.645 -2.766 -24.746 1.00 97.88 207 ALA A N 1
ATOM 1704 C CA . ALA A 1 207 ? 27.323 -2.863 -23.456 1.00 97.88 207 ALA A CA 1
ATOM 1705 C C . ALA A 1 207 ? 26.420 -2.398 -22.298 1.00 97.88 207 ALA A C 1
ATOM 1707 O O . ALA A 1 207 ? 26.329 -3.079 -21.279 1.00 97.88 207 ALA A O 1
ATOM 1708 N N . GLY A 1 208 ? 25.698 -1.285 -22.475 1.00 97.44 208 GLY A N 1
ATOM 1709 C CA . GLY A 1 208 ? 24.736 -0.782 -21.492 1.00 97.44 208 GLY A CA 1
ATOM 1710 C C . GLY A 1 208 ? 23.575 -1.749 -21.242 1.00 97.44 208 GLY A C 1
ATOM 1711 O O . GLY A 1 208 ? 23.242 -2.021 -20.090 1.00 97.44 208 GLY A O 1
ATOM 1712 N N . ILE A 1 209 ? 23.003 -2.327 -22.304 1.00 97.94 209 ILE A N 1
ATOM 1713 C CA . ILE A 1 209 ? 21.959 -3.360 -22.204 1.00 97.94 209 ILE A CA 1
ATOM 1714 C C . ILE A 1 209 ? 22.500 -4.613 -21.508 1.00 97.94 209 ILE A C 1
ATOM 1716 O O . ILE A 1 209 ? 21.856 -5.116 -20.596 1.00 97.94 209 ILE A O 1
ATOM 1720 N N . ALA A 1 210 ? 23.695 -5.089 -21.865 1.00 98.00 210 ALA A N 1
ATOM 1721 C CA . ALA A 1 210 ? 24.309 -6.249 -21.218 1.00 98.00 210 ALA A CA 1
ATOM 1722 C C . ALA A 1 210 ? 24.549 -6.019 -19.714 1.00 98.00 210 ALA A C 1
ATOM 1724 O O . ALA A 1 210 ? 24.339 -6.922 -18.904 1.00 98.00 210 ALA A O 1
ATOM 1725 N N . GLN A 1 211 ? 24.943 -4.804 -19.321 1.00 97.88 211 GLN A N 1
ATOM 1726 C CA . GLN A 1 211 ? 25.075 -4.439 -17.912 1.00 97.88 211 GLN A CA 1
ATOM 1727 C C . GLN A 1 211 ? 23.720 -4.442 -17.189 1.00 97.88 211 GLN A C 1
ATOM 1729 O O . GLN A 1 211 ? 23.629 -4.959 -16.077 1.00 97.88 211 GLN A O 1
ATOM 1734 N N . LEU A 1 212 ? 22.667 -3.904 -17.813 1.00 97.50 212 LEU A N 1
ATOM 1735 C CA . LEU A 1 212 ? 21.309 -3.943 -17.265 1.00 97.50 212 LEU A CA 1
ATOM 1736 C C . LEU A 1 212 ? 20.780 -5.375 -17.128 1.00 97.50 212 LEU A C 1
ATOM 1738 O O . LEU A 1 212 ? 20.183 -5.690 -16.105 1.00 97.50 212 LEU A O 1
ATOM 1742 N N . GLU A 1 213 ? 21.044 -6.246 -18.105 1.00 97.88 213 GLU A N 1
ATOM 1743 C CA . GLU A 1 213 ? 20.691 -7.672 -18.046 1.00 97.88 213 GLU A CA 1
ATOM 1744 C C . GLU A 1 213 ? 21.386 -8.372 -16.874 1.00 97.88 213 GLU A C 1
ATOM 1746 O O . GLU A 1 213 ? 20.747 -9.123 -16.141 1.00 97.88 213 GLU A O 1
ATOM 1751 N N . LYS A 1 214 ? 22.670 -8.077 -16.626 1.00 98.12 214 LYS A N 1
ATOM 1752 C CA . LYS A 1 214 ? 23.388 -8.613 -15.460 1.00 98.12 214 LYS A CA 1
ATOM 1753 C C . LYS A 1 214 ? 22.735 -8.178 -14.142 1.00 98.12 214 LYS A C 1
ATOM 1755 O O . LYS A 1 214 ? 22.484 -9.015 -13.280 1.00 98.12 214 LYS A O 1
ATOM 1760 N N . ILE A 1 215 ? 22.426 -6.886 -13.997 1.00 97.75 215 ILE A N 1
ATOM 1761 C CA . ILE A 1 215 ? 21.758 -6.347 -12.798 1.00 97.75 215 ILE A CA 1
ATOM 1762 C C . ILE A 1 215 ? 20.359 -6.9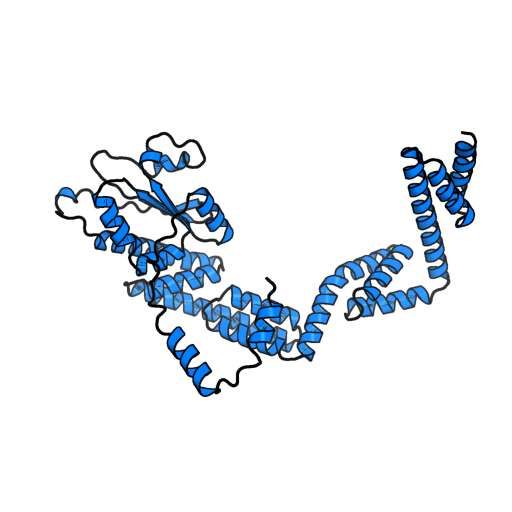65 -12.633 1.00 97.75 215 ILE A C 1
ATOM 1764 O O . ILE A 1 215 ? 19.968 -7.327 -11.523 1.00 97.75 215 ILE A O 1
ATOM 1768 N N . GLY A 1 216 ? 19.607 -7.099 -13.729 1.00 97.44 216 GLY A N 1
ATOM 1769 C CA . GLY A 1 216 ? 18.290 -7.733 -13.747 1.00 97.44 216 GLY A CA 1
ATOM 1770 C C . GLY A 1 216 ? 18.349 -9.195 -13.299 1.00 97.44 216 GLY A C 1
ATOM 1771 O O . GLY A 1 216 ? 17.577 -9.589 -12.429 1.00 97.44 216 GLY A O 1
ATOM 1772 N N . ALA A 1 217 ? 19.311 -9.968 -13.808 1.00 98.25 217 ALA A N 1
ATOM 1773 C CA . ALA A 1 217 ? 19.537 -11.360 -13.416 1.00 98.25 217 ALA A CA 1
ATOM 1774 C C . ALA A 1 217 ? 19.917 -11.501 -11.930 1.00 98.25 217 ALA A C 1
ATOM 1776 O O . ALA A 1 217 ? 19.404 -12.376 -11.236 1.00 98.25 217 ALA A O 1
ATOM 1777 N N . GLU A 1 218 ? 20.766 -10.613 -11.404 1.00 98.19 218 GLU A N 1
ATOM 1778 C CA . GLU A 1 218 ? 21.095 -10.585 -9.971 1.00 98.19 218 GLU A CA 1
ATOM 1779 C C . GLU A 1 218 ? 19.858 -10.293 -9.104 1.00 98.19 218 GLU A C 1
ATOM 1781 O O . GLU A 1 218 ? 19.685 -10.898 -8.044 1.00 98.19 218 GLU A O 1
ATOM 1786 N N . ARG A 1 219 ? 18.969 -9.392 -9.545 1.00 98.12 219 ARG A N 1
ATOM 1787 C CA . ARG A 1 219 ? 17.703 -9.110 -8.847 1.00 98.12 219 ARG A CA 1
ATOM 1788 C C . ARG A 1 219 ? 16.713 -10.267 -8.940 1.00 98.12 219 ARG A C 1
ATOM 1790 O O . ARG A 1 219 ? 16.061 -10.560 -7.943 1.00 98.12 219 ARG A O 1
ATOM 1797 N N . LEU A 1 220 ? 16.634 -10.942 -10.085 1.00 98.19 220 LEU A N 1
ATOM 1798 C CA . LEU A 1 220 ? 15.833 -12.156 -10.243 1.00 98.19 220 LEU A CA 1
ATOM 1799 C C . LEU A 1 220 ? 16.302 -13.268 -9.312 1.00 98.19 220 LEU A C 1
ATOM 1801 O O . LEU A 1 220 ? 15.477 -13.896 -8.660 1.00 98.19 220 LEU A O 1
ATOM 1805 N N . LYS A 1 221 ? 17.618 -13.468 -9.184 1.00 98.44 221 LYS A N 1
ATOM 1806 C CA . LYS A 1 221 ? 18.170 -14.440 -8.236 1.00 98.44 221 LYS A CA 1
ATOM 1807 C C . LYS A 1 221 ? 17.728 -14.134 -6.801 1.00 98.44 221 LYS A C 1
ATOM 1809 O O . LYS A 1 221 ? 17.272 -15.029 -6.102 1.00 98.44 221 LYS A O 1
ATOM 1814 N N . LYS A 1 222 ? 17.788 -12.866 -6.383 1.00 98.19 222 LYS A N 1
ATOM 1815 C CA . LYS A 1 222 ? 17.289 -12.447 -5.063 1.00 98.19 222 LYS A CA 1
ATOM 1816 C C . LYS A 1 222 ? 15.788 -12.690 -4.909 1.00 98.19 222 LYS A C 1
ATOM 1818 O O . LYS A 1 222 ? 15.358 -13.151 -3.861 1.00 98.19 222 LYS A O 1
ATOM 1823 N N . ALA A 1 223 ? 14.986 -12.403 -5.936 1.00 98.31 223 ALA A N 1
ATOM 1824 C CA . ALA A 1 223 ? 13.556 -12.706 -5.908 1.00 98.31 223 ALA A CA 1
ATOM 1825 C C . ALA A 1 223 ? 13.308 -14.218 -5.753 1.00 98.31 223 ALA A C 1
ATOM 1827 O O . ALA A 1 223 ? 12.473 -14.615 -4.947 1.00 98.31 223 ALA A O 1
ATOM 1828 N N . GLN A 1 224 ? 14.092 -15.054 -6.438 1.00 98.44 224 GLN A N 1
ATOM 1829 C CA . GLN A 1 224 ? 14.040 -16.510 -6.314 1.00 98.44 224 GLN A CA 1
ATOM 1830 C C . GLN A 1 224 ? 14.383 -16.991 -4.894 1.00 98.44 224 GLN A C 1
ATOM 1832 O O . GLN A 1 224 ? 13.659 -17.815 -4.345 1.00 98.44 224 GLN A O 1
ATOM 1837 N N . GLU A 1 225 ? 15.416 -16.429 -4.262 1.00 98.31 225 GLU A N 1
ATOM 1838 C CA . GLU A 1 225 ? 15.767 -16.719 -2.861 1.00 98.31 225 GLU A CA 1
ATOM 1839 C C . GLU A 1 225 ? 14.605 -16.369 -1.901 1.00 98.31 225 GLU A C 1
ATOM 1841 O O . GLU A 1 225 ? 14.334 -17.095 -0.943 1.00 98.31 225 GLU A O 1
ATOM 1846 N N . ILE A 1 226 ? 13.857 -15.291 -2.177 1.00 98.31 226 ILE A N 1
ATOM 1847 C CA . ILE A 1 226 ? 12.666 -14.901 -1.399 1.00 98.31 226 ILE A CA 1
ATOM 1848 C C . ILE A 1 226 ? 11.505 -15.896 -1.613 1.00 98.31 226 ILE A C 1
ATOM 1850 O O . ILE A 1 226 ? 10.790 -16.219 -0.658 1.00 98.31 226 ILE A O 1
ATOM 1854 N N . ILE A 1 227 ? 11.332 -16.420 -2.835 1.00 97.88 227 ILE A N 1
ATOM 1855 C CA . ILE A 1 227 ? 10.353 -17.482 -3.141 1.00 97.88 227 ILE A CA 1
ATOM 1856 C C . ILE A 1 227 ? 10.706 -18.766 -2.384 1.00 97.88 227 ILE A C 1
ATOM 1858 O O . ILE A 1 227 ? 9.831 -19.372 -1.770 1.00 97.88 227 ILE A O 1
ATOM 1862 N N . GLU A 1 228 ? 11.979 -19.163 -2.382 1.00 97.75 228 GLU A N 1
ATOM 1863 C CA . GLU A 1 228 ? 12.469 -20.345 -1.658 1.00 97.75 228 GLU A CA 1
ATOM 1864 C C . GLU A 1 228 ? 12.267 -20.213 -0.142 1.00 97.75 228 GLU A C 1
ATOM 1866 O O . GLU A 1 228 ? 11.899 -21.178 0.528 1.00 97.75 228 GLU A O 1
ATOM 1871 N N . ALA A 1 229 ? 12.392 -18.993 0.388 1.00 97.56 229 ALA A N 1
ATOM 1872 C CA . ALA A 1 229 ? 12.048 -18.658 1.769 1.00 97.56 229 ALA A CA 1
ATOM 1873 C C . ALA A 1 229 ? 10.528 -18.603 2.044 1.00 97.56 229 ALA A C 1
ATOM 1875 O O . ALA A 1 229 ? 10.124 -18.256 3.155 1.00 97.56 229 ALA A O 1
ATOM 1876 N N . LYS A 1 230 ? 9.680 -18.929 1.057 1.00 97.56 230 LYS A N 1
ATOM 1877 C CA . LYS A 1 230 ? 8.205 -18.905 1.114 1.00 97.56 230 LYS A CA 1
ATOM 1878 C C . LYS A 1 230 ? 7.605 -17.534 1.442 1.00 97.56 230 LYS A C 1
ATOM 1880 O O . LYS A 1 230 ? 6.456 -17.437 1.867 1.00 97.56 230 LYS A O 1
ATOM 1885 N N . LYS A 1 231 ? 8.348 -16.450 1.210 1.00 97.31 231 LYS A N 1
ATOM 1886 C CA . LYS A 1 231 ? 7.875 -15.074 1.420 1.00 97.31 231 LYS A CA 1
ATOM 1887 C C . LYS A 1 231 ? 7.226 -14.532 0.147 1.00 97.31 231 LYS A C 1
ATOM 1889 O O . LYS A 1 231 ? 7.686 -13.566 -0.458 1.00 97.31 231 LYS A O 1
ATOM 1894 N N . TYR A 1 232 ? 6.152 -15.184 -0.289 1.00 98.12 232 TYR A N 1
ATOM 1895 C CA . TYR A 1 232 ? 5.601 -15.001 -1.634 1.00 98.12 232 TYR A CA 1
ATOM 1896 C C . TYR A 1 232 ? 5.165 -13.566 -1.954 1.00 98.12 232 TYR A C 1
ATOM 1898 O O . TYR A 1 232 ? 5.391 -13.104 -3.068 1.00 98.12 232 TYR A O 1
ATOM 1906 N N . LEU A 1 233 ? 4.600 -12.831 -0.987 1.00 97.44 233 LEU A N 1
ATOM 1907 C CA . LEU A 1 233 ? 4.203 -11.436 -1.206 1.00 97.44 233 LEU A CA 1
ATOM 1908 C C . LEU A 1 233 ? 5.416 -10.529 -1.472 1.00 97.44 233 LEU A C 1
ATOM 1910 O O . LEU A 1 233 ? 5.377 -9.710 -2.386 1.00 97.44 233 LEU A O 1
ATOM 1914 N N . GLU A 1 234 ? 6.496 -10.696 -0.705 1.00 97.50 234 GLU A N 1
ATOM 1915 C CA . GLU A 1 234 ? 7.745 -9.945 -0.893 1.00 97.50 234 GLU A CA 1
ATOM 1916 C C . GLU A 1 234 ? 8.398 -10.293 -2.236 1.00 97.50 234 GLU A C 1
ATOM 1918 O O . GLU A 1 234 ? 8.863 -9.406 -2.952 1.00 97.50 234 GLU A O 1
ATOM 1923 N N . ALA A 1 235 ? 8.383 -11.576 -2.615 1.00 98.38 235 ALA A N 1
ATOM 1924 C CA . ALA A 1 235 ? 8.878 -12.020 -3.913 1.00 98.38 235 ALA A CA 1
ATOM 1925 C C . ALA A 1 235 ? 8.073 -11.405 -5.063 1.00 98.38 235 ALA A C 1
ATOM 1927 O O . ALA A 1 235 ? 8.657 -10.880 -6.007 1.00 98.38 235 ALA A O 1
ATOM 1928 N N . TYR A 1 236 ? 6.741 -11.417 -4.974 1.00 98.12 236 TYR A N 1
ATOM 1929 C CA . TYR A 1 236 ? 5.866 -10.834 -5.989 1.00 98.12 236 TYR A CA 1
ATOM 1930 C C . TYR A 1 236 ? 6.128 -9.330 -6.169 1.00 98.12 236 TYR A C 1
ATOM 1932 O O . TYR A 1 236 ? 6.216 -8.842 -7.296 1.00 98.12 236 TYR A O 1
ATOM 1940 N N . GLU A 1 237 ? 6.316 -8.593 -5.069 1.00 97.50 237 GLU A N 1
ATOM 1941 C CA . GLU A 1 237 ? 6.685 -7.171 -5.093 1.00 97.50 237 GLU A CA 1
ATOM 1942 C C . GLU A 1 237 ? 8.067 -6.950 -5.733 1.00 97.50 237 GLU A C 1
ATOM 1944 O O . GLU A 1 237 ? 8.230 -6.056 -6.567 1.00 97.50 237 GLU A O 1
ATOM 1949 N N . ALA A 1 238 ? 9.052 -7.799 -5.421 1.00 98.12 238 ALA A N 1
ATOM 1950 C CA . ALA A 1 238 ? 10.373 -7.747 -6.046 1.00 98.12 238 ALA A CA 1
ATOM 1951 C C . ALA A 1 238 ? 10.315 -8.019 -7.562 1.00 98.12 238 ALA A C 1
ATOM 1953 O O . ALA A 1 238 ? 10.957 -7.309 -8.339 1.00 98.12 238 ALA A O 1
ATOM 1954 N N . LEU A 1 239 ? 9.516 -8.997 -7.998 1.00 98.25 239 LEU A N 1
ATOM 1955 C CA . LEU A 1 239 ? 9.309 -9.314 -9.415 1.00 98.25 239 LEU A CA 1
ATOM 1956 C C . LEU A 1 239 ? 8.598 -8.178 -10.160 1.00 98.25 239 LEU A C 1
ATOM 1958 O O . LEU A 1 239 ? 9.006 -7.824 -11.269 1.00 98.25 239 LEU A O 1
ATOM 1962 N N . ALA A 1 240 ? 7.603 -7.542 -9.535 1.00 97.94 240 ALA A N 1
ATOM 1963 C CA . ALA A 1 240 ? 6.932 -6.370 -10.093 1.00 97.94 240 ALA A CA 1
ATOM 1964 C C . ALA A 1 240 ? 7.916 -5.207 -10.320 1.00 97.94 240 ALA A C 1
ATOM 1966 O O . ALA A 1 240 ? 7.920 -4.599 -11.393 1.00 97.94 240 ALA A O 1
ATOM 1967 N N . LEU A 1 241 ? 8.821 -4.958 -9.365 1.00 96.75 241 LEU A N 1
ATOM 1968 C CA . LEU A 1 241 ? 9.882 -3.961 -9.525 1.00 96.75 241 LEU A CA 1
ATOM 1969 C C . LEU A 1 241 ? 10.860 -4.321 -10.648 1.00 96.75 241 LEU A C 1
ATOM 1971 O O . LEU A 1 241 ? 11.389 -3.418 -11.294 1.00 96.75 241 LEU A O 1
ATOM 1975 N N . ILE A 1 242 ? 11.135 -5.606 -10.895 1.00 97.69 242 ILE A N 1
ATOM 1976 C CA . ILE A 1 242 ? 11.977 -6.026 -12.025 1.00 97.69 242 ILE A CA 1
ATOM 1977 C C . ILE A 1 242 ? 11.272 -5.716 -13.349 1.00 97.69 242 ILE A C 1
ATOM 1979 O O . ILE A 1 242 ? 11.868 -5.081 -14.218 1.00 97.69 242 ILE A O 1
ATOM 1983 N N . LYS A 1 243 ? 9.992 -6.077 -13.474 1.00 97.25 243 LYS A N 1
ATOM 1984 C CA . LYS A 1 243 ? 9.175 -5.785 -14.660 1.00 97.25 243 LYS A CA 1
ATOM 1985 C C . LYS A 1 243 ? 9.127 -4.289 -14.989 1.00 97.25 243 LYS A C 1
ATOM 1987 O O . LYS A 1 243 ? 9.237 -3.909 -16.153 1.00 97.25 243 LYS A O 1
ATOM 1992 N N . GLU A 1 244 ? 8.988 -3.439 -13.975 1.00 94.44 244 GLU A N 1
ATOM 1993 C CA . GLU A 1 244 ? 8.963 -1.982 -14.146 1.00 94.44 244 GLU A CA 1
ATOM 1994 C C . GLU A 1 244 ? 10.342 -1.409 -14.523 1.00 94.44 244 GLU A C 1
ATOM 1996 O O . GLU A 1 244 ? 10.467 -0.593 -15.442 1.00 94.44 244 GLU A O 1
ATOM 2001 N N . ASN A 1 245 ? 11.400 -1.852 -13.836 1.00 94.81 245 ASN A N 1
ATOM 2002 C CA . ASN A 1 245 ? 12.739 -1.274 -13.975 1.00 94.81 245 ASN A CA 1
ATOM 2003 C C . ASN A 1 245 ? 13.523 -1.779 -15.195 1.00 94.81 245 ASN A C 1
ATOM 2005 O O . ASN A 1 245 ? 14.429 -1.094 -15.668 1.00 94.81 245 ASN A O 1
ATOM 2009 N N . PHE A 1 246 ? 13.196 -2.963 -15.713 1.00 95.75 246 PHE A N 1
ATOM 2010 C CA . PHE A 1 246 ? 13.966 -3.643 -16.760 1.00 95.75 246 PHE A CA 1
ATOM 2011 C C . PHE A 1 246 ? 13.114 -3.948 -17.999 1.00 95.75 246 PHE A C 1
ATOM 2013 O O . PHE A 1 246 ? 13.355 -4.933 -18.701 1.00 95.75 246 PHE A O 1
ATOM 2020 N N . ALA A 1 247 ? 12.112 -3.110 -18.282 1.00 92.44 247 ALA A N 1
ATOM 2021 C CA . ALA A 1 247 ? 11.194 -3.292 -19.403 1.00 92.44 247 ALA A CA 1
ATOM 2022 C C . ALA A 1 247 ? 11.930 -3.570 -20.733 1.00 92.44 247 ALA A C 1
ATOM 2024 O O . ALA A 1 247 ? 12.891 -2.885 -21.102 1.00 92.44 247 ALA A O 1
ATOM 2025 N N . GLY A 1 248 ? 11.468 -4.599 -21.450 1.00 91.69 248 GLY A N 1
ATOM 2026 C CA . GLY A 1 248 ? 12.042 -5.048 -22.725 1.00 91.69 248 GLY A CA 1
ATOM 2027 C C . GLY A 1 248 ? 13.332 -5.875 -22.620 1.00 91.69 248 GLY A C 1
ATOM 2028 O O . GLY A 1 248 ? 13.905 -6.207 -23.655 1.00 91.69 248 GLY A O 1
ATOM 2029 N N . LEU A 1 249 ? 13.792 -6.203 -21.410 1.00 96.44 249 LEU A N 1
ATOM 2030 C CA . LEU A 1 249 ? 14.941 -7.083 -21.163 1.00 96.44 249 LEU A CA 1
ATOM 2031 C C . LEU A 1 249 ? 14.495 -8.512 -20.821 1.00 96.44 249 LEU A C 1
ATOM 2033 O O . LEU A 1 249 ? 13.342 -8.733 -20.441 1.00 96.44 249 LEU A O 1
ATOM 2037 N N . LYS A 1 250 ? 15.411 -9.485 -20.914 1.00 97.50 250 LYS A N 1
ATOM 2038 C CA . LYS A 1 250 ? 15.120 -10.899 -20.602 1.00 97.50 250 LYS A CA 1
ATOM 2039 C C . LYS A 1 250 ? 14.629 -11.076 -19.171 1.00 97.50 250 LYS A C 1
ATOM 2041 O O . LYS A 1 250 ? 13.667 -11.810 -18.947 1.00 97.50 250 LYS A O 1
ATOM 2046 N N . ALA A 1 251 ? 15.222 -10.332 -18.237 1.00 96.62 251 ALA A N 1
ATOM 2047 C CA . ALA A 1 251 ? 14.827 -10.374 -16.835 1.00 96.62 251 ALA A CA 1
ATOM 2048 C C . ALA A 1 251 ? 13.335 -10.046 -16.613 1.00 96.62 251 ALA A C 1
ATOM 2050 O O . ALA A 1 251 ? 12.712 -10.577 -15.699 1.00 96.62 251 ALA A O 1
ATOM 2051 N N . THR A 1 252 ? 12.733 -9.215 -17.471 1.00 96.75 252 THR A N 1
ATOM 2052 C CA . THR A 1 252 ? 11.298 -8.908 -17.392 1.00 96.75 252 THR A CA 1
ATOM 2053 C C . THR A 1 252 ? 10.440 -10.100 -17.795 1.00 96.75 252 THR A C 1
ATOM 2055 O O . THR A 1 252 ? 9.494 -10.425 -17.086 1.00 96.75 252 THR A O 1
ATOM 2058 N N . ALA A 1 253 ? 10.775 -10.781 -18.894 1.00 97.56 253 ALA A N 1
ATOM 2059 C CA . ALA A 1 253 ? 10.021 -11.953 -19.340 1.00 97.56 253 ALA A CA 1
ATOM 2060 C C . ALA A 1 253 ? 10.092 -13.097 -18.312 1.00 97.56 253 ALA A C 1
ATOM 2062 O O . ALA A 1 253 ? 9.100 -13.781 -18.060 1.00 97.56 253 ALA A O 1
ATOM 2063 N N . GLU A 1 254 ? 11.255 -13.283 -17.686 1.00 98.12 254 GLU A N 1
ATOM 2064 C CA . GLU A 1 254 ? 11.426 -14.247 -16.597 1.00 98.12 254 GLU A CA 1
ATOM 2065 C C . GLU A 1 254 ? 10.643 -13.838 -15.342 1.00 98.12 254 GLU A C 1
ATOM 2067 O O . GLU A 1 254 ? 9.947 -14.681 -14.773 1.00 98.12 254 GLU A O 1
ATOM 2072 N N . ALA A 1 255 ? 10.670 -12.554 -14.959 1.00 98.25 255 ALA A N 1
ATOM 2073 C CA . ALA A 1 255 ? 9.879 -12.049 -13.838 1.00 98.25 255 ALA A CA 1
ATOM 2074 C C . ALA A 1 255 ? 8.375 -12.260 -14.060 1.00 98.25 255 ALA A C 1
ATOM 2076 O O . ALA A 1 255 ? 7.686 -12.769 -13.182 1.00 98.25 255 ALA A O 1
ATOM 2077 N N . GLU A 1 256 ? 7.868 -11.936 -15.252 1.00 98.25 256 GLU A N 1
ATOM 2078 C CA . GLU A 1 256 ? 6.465 -12.149 -15.619 1.00 98.25 256 GLU A CA 1
ATOM 2079 C C . GLU A 1 256 ? 6.075 -13.623 -15.561 1.00 98.25 256 GLU A C 1
ATOM 2081 O O . GLU A 1 256 ? 5.025 -13.962 -15.016 1.00 98.25 256 GLU A O 1
ATOM 2086 N N . LYS A 1 257 ? 6.932 -14.513 -16.071 1.00 98.31 257 LYS A N 1
ATOM 2087 C CA . LYS A 1 257 ? 6.704 -15.957 -15.988 1.00 98.31 257 LYS A CA 1
ATOM 2088 C C . LYS A 1 257 ? 6.598 -16.420 -14.533 1.00 98.31 257 LYS A C 1
ATOM 2090 O O . LYS A 1 257 ? 5.694 -17.191 -14.222 1.00 98.31 257 LYS A O 1
ATOM 2095 N N . GLN A 1 258 ? 7.486 -15.956 -13.654 1.00 98.38 258 GLN A N 1
ATOM 2096 C CA . GLN A 1 258 ? 7.432 -16.296 -12.229 1.00 98.38 258 GLN A CA 1
ATOM 2097 C C . GLN A 1 258 ? 6.181 -15.727 -11.552 1.00 98.38 258 GLN A C 1
ATOM 2099 O O . GLN A 1 258 ? 5.527 -16.443 -10.803 1.00 98.38 258 GLN A O 1
ATOM 2104 N N . MET A 1 259 ? 5.786 -14.489 -11.857 1.00 98.44 259 MET A N 1
ATOM 2105 C CA . MET A 1 259 ? 4.541 -13.909 -11.337 1.00 98.44 259 MET A CA 1
ATOM 2106 C C . MET A 1 259 ? 3.320 -14.742 -11.749 1.00 98.44 259 MET A C 1
ATOM 2108 O O . MET A 1 259 ? 2.503 -15.080 -10.900 1.00 98.44 259 MET A O 1
ATOM 2112 N N . VAL A 1 260 ? 3.240 -15.164 -13.018 1.00 98.19 260 VAL A N 1
ATOM 2113 C CA . VAL A 1 260 ? 2.169 -16.052 -13.507 1.00 98.19 260 VAL A CA 1
ATOM 2114 C C . VAL A 1 260 ? 2.178 -17.404 -12.786 1.00 98.19 260 VAL A C 1
ATOM 2116 O O . VAL A 1 260 ? 1.114 -17.946 -12.498 1.00 98.19 260 VAL A O 1
ATOM 2119 N N . GLN A 1 261 ? 3.355 -17.954 -12.473 1.00 97.75 261 GLN A N 1
ATOM 2120 C CA . GLN A 1 261 ? 3.465 -19.189 -11.688 1.00 97.75 261 GLN A CA 1
ATOM 2121 C C . GLN A 1 261 ? 2.948 -19.005 -10.254 1.00 97.75 261 GLN A C 1
ATOM 2123 O O . GLN A 1 261 ? 2.190 -19.849 -9.784 1.00 97.75 261 GLN A O 1
ATOM 2128 N N . LEU A 1 262 ? 3.307 -17.902 -9.585 1.00 97.50 262 LEU A N 1
ATOM 2129 C CA . LEU A 1 262 ? 2.830 -17.590 -8.232 1.00 97.50 262 LEU A CA 1
ATOM 2130 C C . LEU A 1 262 ? 1.311 -17.356 -8.199 1.00 97.50 262 LEU A C 1
ATOM 2132 O O . LEU A 1 262 ? 0.640 -17.830 -7.287 1.00 97.50 262 LEU A O 1
ATOM 2136 N N . ASP A 1 263 ? 0.763 -16.671 -9.205 1.00 96.94 263 ASP A N 1
ATOM 2137 C CA . ASP A 1 263 ? -0.680 -16.420 -9.322 1.00 96.94 263 ASP A CA 1
ATOM 2138 C C . ASP A 1 263 ? -1.483 -17.679 -9.687 1.00 96.94 263 ASP A C 1
ATOM 2140 O O . ASP A 1 263 ? -2.677 -17.767 -9.380 1.00 96.94 263 ASP A O 1
ATOM 2144 N N . GLY A 1 264 ? -0.843 -18.640 -10.361 1.00 97.56 264 GLY A N 1
ATOM 2145 C CA . GLY A 1 264 ? -1.452 -19.896 -10.794 1.00 97.56 264 GLY A CA 1
ATOM 2146 C C . GLY A 1 264 ? -1.627 -20.930 -9.680 1.00 97.56 264 GLY A C 1
ATOM 2147 O O . GLY A 1 264 ? -2.457 -21.829 -9.822 1.00 97.56 264 GLY A O 1
ATOM 2148 N N . ASP A 1 265 ? -0.891 -20.807 -8.574 1.00 98.00 265 ASP A N 1
ATOM 2149 C CA . ASP A 1 265 ? -0.999 -21.709 -7.427 1.00 98.00 265 ASP A CA 1
ATOM 2150 C C . ASP A 1 265 ? -1.985 -21.143 -6.378 1.00 98.00 265 ASP A C 1
ATOM 2152 O O . ASP A 1 265 ? -1.725 -20.102 -5.762 1.00 98.00 265 ASP A O 1
ATOM 2156 N N . PRO A 1 266 ? -3.128 -21.812 -6.123 1.00 98.00 266 PRO A N 1
ATOM 2157 C CA . PRO A 1 266 ? -4.130 -21.321 -5.181 1.00 98.00 266 PRO A CA 1
ATOM 2158 C C . PRO A 1 266 ? -3.641 -21.282 -3.725 1.00 98.00 266 PRO A C 1
ATOM 2160 O O . PRO A 1 266 ? -4.162 -20.485 -2.944 1.00 98.00 266 PRO A O 1
ATOM 2163 N N . VAL A 1 267 ? -2.667 -22.116 -3.341 1.00 97.69 267 VAL A N 1
ATOM 2164 C CA . VAL A 1 267 ? -2.071 -22.110 -1.996 1.00 97.69 267 VAL A CA 1
ATOM 2165 C C . VAL A 1 267 ? -1.199 -20.873 -1.835 1.00 97.69 267 VAL A C 1
ATOM 2167 O O . VAL A 1 267 ? -1.387 -20.116 -0.884 1.00 97.69 267 VAL A O 1
ATOM 2170 N N . ILE A 1 268 ? -0.312 -20.613 -2.800 1.00 98.00 268 ILE A N 1
ATOM 2171 C CA . ILE A 1 268 ? 0.533 -19.410 -2.809 1.00 98.00 268 ILE A CA 1
ATOM 2172 C C . ILE A 1 268 ? -0.333 -18.150 -2.808 1.00 98.00 268 ILE A C 1
ATOM 2174 O O . ILE A 1 268 ? -0.083 -17.230 -2.030 1.00 98.00 268 ILE A O 1
ATOM 2178 N N . LYS A 1 269 ? -1.393 -18.118 -3.622 1.00 97.50 269 LYS A N 1
ATOM 2179 C CA . LYS A 1 269 ? -2.328 -16.991 -3.667 1.00 97.50 269 LYS A CA 1
ATOM 2180 C C . LYS A 1 269 ? -2.976 -16.711 -2.309 1.00 97.50 269 LYS A C 1
ATOM 2182 O O . LYS A 1 269 ? -2.984 -15.562 -1.874 1.00 97.50 269 LYS A O 1
ATOM 2187 N N . ARG A 1 270 ? -3.460 -17.749 -1.615 1.00 97.00 270 ARG A N 1
ATOM 2188 C CA . ARG A 1 270 ? -4.013 -17.612 -0.256 1.00 97.00 270 ARG A CA 1
ATOM 2189 C C . ARG A 1 270 ? -2.977 -17.085 0.734 1.00 97.00 270 ARG A C 1
ATOM 2191 O O . ARG A 1 270 ? -3.298 -16.185 1.500 1.00 97.00 270 ARG A O 1
ATOM 2198 N N . GLU A 1 271 ? -1.745 -17.588 0.694 1.00 97.50 271 GLU A N 1
ATOM 2199 C CA . GLU A 1 271 ? -0.657 -17.098 1.555 1.00 97.50 271 GLU A CA 1
ATOM 2200 C C . GLU A 1 271 ? -0.308 -15.628 1.269 1.00 97.50 271 GLU A C 1
ATOM 2202 O O . GLU A 1 271 ? -0.114 -14.840 2.195 1.00 97.50 271 GLU A O 1
ATOM 2207 N N . MET A 1 272 ? -0.288 -15.212 -0.002 1.00 97.44 272 MET A N 1
ATOM 2208 C CA . MET A 1 272 ? -0.095 -13.805 -0.366 1.00 97.44 272 MET A CA 1
ATOM 2209 C C . MET A 1 272 ? -1.236 -12.918 0.140 1.00 97.44 272 MET A C 1
ATOM 2211 O O . MET A 1 272 ? -0.976 -11.838 0.672 1.00 97.44 272 MET A O 1
ATOM 2215 N N . ASP A 1 273 ? -2.488 -13.355 -0.001 1.00 96.88 273 ASP A N 1
ATOM 2216 C CA . ASP A 1 273 ? -3.651 -12.607 0.482 1.00 96.88 273 ASP A CA 1
ATOM 2217 C C . ASP A 1 273 ? -3.653 -12.514 2.017 1.00 96.88 273 ASP A C 1
ATOM 2219 O O . ASP A 1 273 ? -3.841 -11.423 2.564 1.00 96.88 273 ASP A O 1
ATOM 2223 N N . ARG A 1 274 ? -3.302 -13.605 2.709 1.00 97.31 274 ARG A N 1
ATOM 2224 C CA . ARG A 1 274 ? -3.069 -13.645 4.160 1.00 97.31 274 ARG A CA 1
ATOM 2225 C C . ARG A 1 274 ? -1.981 -12.659 4.594 1.00 97.31 274 ARG A C 1
ATOM 2227 O O . ARG A 1 274 ? -2.190 -11.881 5.522 1.00 97.31 274 ARG A O 1
ATOM 2234 N N . ALA A 1 275 ? -0.847 -12.620 3.894 1.00 97.62 275 ALA A N 1
ATOM 2235 C CA . ALA A 1 275 ? 0.237 -11.677 4.172 1.00 97.62 275 ALA A CA 1
ATOM 2236 C C . ALA A 1 275 ? -0.151 -10.210 3.887 1.00 97.62 275 ALA A C 1
ATOM 2238 O O . ALA A 1 275 ? 0.268 -9.303 4.609 1.00 97.62 275 ALA A O 1
ATOM 2239 N N . ARG A 1 276 ? -0.977 -9.946 2.862 1.00 97.19 276 ARG A N 1
ATOM 2240 C CA . ARG A 1 276 ? -1.508 -8.596 2.581 1.00 97.19 276 ARG A CA 1
ATOM 2241 C C . ARG A 1 276 ? -2.452 -8.128 3.681 1.00 97.19 276 ARG A C 1
ATOM 2243 O O . ARG A 1 276 ? -2.391 -6.962 4.072 1.00 97.19 276 ARG A O 1
ATOM 2250 N N . LEU A 1 277 ? -3.323 -9.017 4.156 1.00 97.12 277 LEU A N 1
ATOM 2251 C CA . LEU A 1 277 ? -4.189 -8.751 5.301 1.00 97.12 277 LEU A CA 1
ATOM 2252 C C . LEU A 1 277 ? -3.355 -8.496 6.558 1.00 97.12 277 LEU A C 1
ATOM 2254 O O . LEU A 1 277 ? -3.608 -7.510 7.245 1.00 97.12 277 LEU A O 1
ATOM 2258 N N . ASP A 1 278 ? -2.311 -9.293 6.806 1.00 98.06 278 ASP A N 1
ATOM 2259 C CA . ASP A 1 278 ? -1.403 -9.083 7.940 1.00 98.06 278 ASP A CA 1
ATOM 2260 C C . ASP A 1 278 ? -0.738 -7.710 7.901 1.00 98.06 278 ASP A C 1
ATOM 2262 O O . ASP A 1 278 ? -0.774 -6.977 8.882 1.00 98.06 278 ASP A O 1
ATOM 2266 N N . ARG A 1 279 ? -0.203 -7.306 6.743 1.00 97.50 279 ARG A N 1
ATOM 2267 C CA . ARG A 1 279 ? 0.447 -5.998 6.571 1.00 97.50 279 ARG A CA 1
ATOM 2268 C C . ARG A 1 279 ? -0.484 -4.834 6.926 1.00 97.50 279 ARG A C 1
ATOM 2270 O O . ARG A 1 279 ? -0.025 -3.823 7.451 1.00 97.50 279 ARG A O 1
ATOM 2277 N N . LYS A 1 280 ? -1.787 -4.972 6.650 1.00 97.69 280 LYS A N 1
ATOM 2278 C CA . LYS A 1 280 ? -2.810 -3.985 7.031 1.00 97.69 280 LYS A CA 1
ATOM 2279 C C . LYS A 1 280 ? -3.163 -4.065 8.515 1.00 97.69 280 LYS A C 1
ATOM 2281 O O . LYS A 1 280 ? -3.332 -3.025 9.140 1.00 97.69 280 LYS A O 1
ATOM 2286 N N . ALA A 1 281 ? -3.267 -5.269 9.071 1.00 98.06 281 ALA A N 1
ATOM 2287 C CA . ALA A 1 281 ? -3.652 -5.503 10.460 1.00 98.06 281 ALA A CA 1
ATOM 2288 C C . ALA A 1 281 ? -2.536 -5.160 11.467 1.00 98.06 281 ALA A C 1
ATOM 2290 O O . ALA A 1 281 ? -2.821 -4.652 12.553 1.00 98.06 281 ALA A O 1
ATOM 2291 N N . ARG A 1 282 ? -1.265 -5.380 11.103 1.00 98.12 282 ARG A N 1
ATOM 2292 C CA . ARG A 1 282 ? -0.096 -5.276 11.991 1.00 98.12 282 ARG A CA 1
ATOM 2293 C C . ARG A 1 282 ? -0.010 -3.946 12.756 1.00 98.12 282 ARG A C 1
ATOM 2295 O O . ARG A 1 282 ? 0.120 -4.002 13.977 1.00 98.12 282 ARG A O 1
ATOM 2302 N N . PRO A 1 283 ? -0.172 -2.757 12.137 1.00 98.19 283 PRO A N 1
ATOM 2303 C CA . PRO A 1 283 ? -0.114 -1.494 12.879 1.00 98.19 283 PRO A CA 1
ATOM 2304 C C . PRO A 1 283 ? -1.249 -1.325 13.902 1.00 98.19 283 PRO A C 1
ATOM 2306 O O . PRO A 1 283 ? -1.081 -0.631 14.907 1.00 98.19 283 PRO A O 1
ATOM 2309 N N . HIS A 1 284 ? -2.417 -1.932 13.658 1.00 98.06 284 HIS A N 1
ATOM 2310 C CA . HIS A 1 284 ? -3.523 -1.937 14.619 1.00 98.06 284 HIS A CA 1
ATOM 2311 C C . HIS A 1 284 ? -3.219 -2.871 15.787 1.00 98.06 284 HIS A C 1
ATOM 2313 O O . HIS A 1 284 ? -3.448 -2.496 16.936 1.00 98.06 284 HIS A O 1
ATOM 2319 N N . TYR A 1 285 ? -2.658 -4.046 15.500 1.00 98.50 285 TYR A N 1
ATOM 2320 C CA . TYR A 1 285 ? -2.235 -4.994 16.524 1.00 98.50 285 TYR A CA 1
ATOM 2321 C C . TYR A 1 285 ? -1.158 -4.394 17.435 1.00 98.50 285 TYR A C 1
ATOM 2323 O O . TYR A 1 285 ? -1.330 -4.359 18.649 1.00 98.50 285 TYR A O 1
ATOM 2331 N N . GLU A 1 286 ? -0.103 -3.804 16.867 1.00 98.25 286 GLU A N 1
ATOM 2332 C CA . GLU A 1 286 ? 0.952 -3.126 17.637 1.00 98.25 286 GLU A CA 1
ATOM 2333 C C . GLU A 1 286 ? 0.401 -1.992 18.514 1.00 98.25 286 GLU A C 1
ATOM 2335 O O . GLU A 1 286 ? 0.870 -1.760 19.629 1.00 98.25 286 GLU A O 1
ATOM 2340 N N . ARG A 1 287 ? -0.626 -1.281 18.034 1.00 98.38 287 ARG A N 1
ATOM 2341 C CA . ARG A 1 287 ? -1.317 -0.255 18.822 1.00 98.38 287 ARG A CA 1
ATOM 2342 C C . ARG A 1 287 ? -2.123 -0.858 19.972 1.00 98.38 287 ARG A C 1
ATOM 2344 O O . ARG A 1 287 ? -2.095 -0.299 21.065 1.00 98.38 287 ARG A O 1
ATOM 2351 N N . ALA A 1 288 ? -2.816 -1.971 19.739 1.00 98.44 288 ALA A N 1
ATOM 2352 C CA . ALA A 1 288 ? -3.552 -2.692 20.773 1.00 98.44 288 ALA A CA 1
ATOM 2353 C C . ALA A 1 288 ? -2.612 -3.203 21.877 1.00 98.44 288 ALA A C 1
ATOM 2355 O O . ALA A 1 288 ? -2.898 -2.991 23.054 1.00 98.44 288 ALA A O 1
ATOM 2356 N N . VAL A 1 289 ? -1.450 -3.752 21.500 1.00 98.50 289 VAL A N 1
ATOM 2357 C CA . VAL A 1 289 ? -0.395 -4.169 22.439 1.00 98.50 289 VAL A CA 1
ATOM 2358 C C . VAL A 1 289 ? 0.071 -2.988 23.292 1.00 98.50 289 VAL A C 1
ATOM 2360 O O . VAL A 1 289 ? 0.088 -3.089 24.515 1.00 98.50 289 VAL A O 1
ATOM 2363 N N . LYS A 1 290 ? 0.340 -1.824 22.687 1.00 98.56 290 LYS A N 1
ATOM 2364 C CA . LYS A 1 290 ? 0.703 -0.612 23.445 1.00 98.56 290 LYS A CA 1
ATOM 2365 C C . LYS A 1 290 ? -0.401 -0.149 24.402 1.00 98.56 290 LYS A C 1
ATOM 2367 O O . LYS A 1 290 ? -0.095 0.356 25.479 1.00 98.56 290 LYS A O 1
ATOM 2372 N N . TYR A 1 291 ? -1.680 -0.286 24.041 1.00 98.50 291 TYR A N 1
ATOM 2373 C CA . TYR A 1 291 ? -2.777 0.016 24.968 1.00 98.50 291 TYR A CA 1
ATOM 2374 C C . TYR A 1 291 ? -2.814 -0.958 26.147 1.00 98.50 291 TYR A C 1
ATOM 2376 O O . TYR A 1 291 ? -3.037 -0.521 27.275 1.00 98.50 291 TYR A O 1
ATOM 2384 N N . GLU A 1 292 ? -2.573 -2.246 25.904 1.00 98.25 292 GLU A N 1
ATOM 2385 C CA . GLU A 1 292 ? -2.484 -3.273 26.946 1.00 98.25 292 GLU A CA 1
ATOM 2386 C C . GLU A 1 292 ? -1.319 -2.982 27.908 1.00 98.25 292 GLU A C 1
ATOM 2388 O O . GLU A 1 292 ? -1.528 -2.940 29.118 1.00 98.25 292 GLU A O 1
ATOM 2393 N N . GLU A 1 293 ? -0.130 -2.662 27.383 1.00 98.12 293 GLU A N 1
ATOM 2394 C CA . GLU A 1 293 ? 1.058 -2.272 28.167 1.00 98.12 293 GLU A CA 1
ATOM 2395 C C . GLU A 1 293 ? 0.822 -1.027 29.037 1.00 98.12 293 GLU A C 1
ATOM 2397 O O . GLU A 1 293 ? 1.354 -0.916 30.139 1.00 98.12 293 GLU A O 1
ATOM 2402 N N . GLN A 1 294 ? -0.007 -0.093 28.567 1.00 98.12 294 GLN A N 1
ATOM 2403 C CA . GLN A 1 294 ? -0.397 1.118 29.298 1.00 98.12 294 GLN A CA 1
ATOM 2404 C C . GLN A 1 294 ? -1.559 0.894 30.281 1.00 98.12 294 GLN A C 1
ATOM 2406 O O . GLN A 1 294 ? -2.106 1.868 30.799 1.00 98.12 294 GLN A O 1
ATOM 2411 N N . ALA A 1 295 ? -1.991 -0.353 30.495 1.00 97.81 295 ALA A N 1
ATOM 2412 C CA . ALA A 1 295 ? -3.179 -0.709 31.273 1.00 97.81 295 ALA A CA 1
ATOM 2413 C C . ALA A 1 295 ? -4.481 -0.033 30.784 1.00 97.81 295 ALA A C 1
ATOM 2415 O O . ALA A 1 295 ? -5.459 0.102 31.521 1.00 97.81 295 ALA A O 1
ATOM 2416 N N . ARG A 1 296 ? -4.537 0.371 29.508 1.00 97.75 296 ARG A N 1
ATOM 2417 C CA . ARG A 1 296 ? -5.725 0.943 28.850 1.00 97.75 296 ARG A CA 1
ATOM 2418 C C . ARG A 1 296 ? -6.578 -0.177 28.253 1.00 97.75 296 ARG A C 1
ATOM 2420 O O . ARG A 1 296 ? -6.837 -0.207 27.048 1.00 97.75 296 ARG A O 1
ATOM 2427 N N . TYR A 1 297 ? -7.016 -1.101 29.107 1.00 98.19 297 TYR A N 1
ATOM 2428 C CA . TYR A 1 297 ? -7.607 -2.380 28.698 1.00 98.19 297 TYR A CA 1
ATOM 2429 C C . TYR A 1 297 ? -8.857 -2.253 27.826 1.00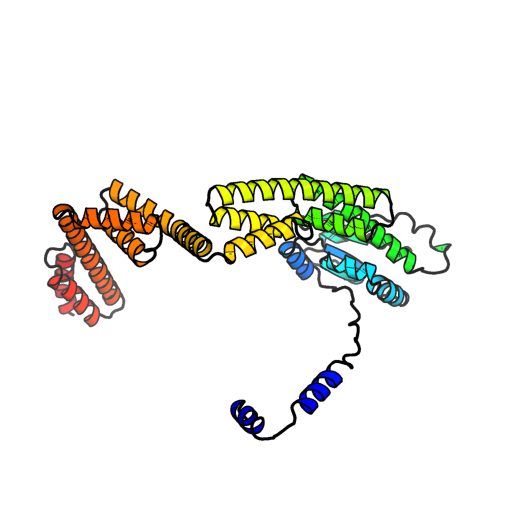 98.19 297 TYR A C 1
ATOM 2431 O O . TYR A 1 297 ? -9.000 -3.025 26.885 1.00 98.19 297 TYR A O 1
ATOM 2439 N N . TYR A 1 298 ? -9.720 -1.258 28.061 1.00 97.56 298 TYR A N 1
ATOM 2440 C CA . TYR A 1 298 ? -10.894 -1.026 27.208 1.00 97.56 298 TYR A CA 1
ATOM 2441 C C . TYR A 1 298 ? -10.499 -0.742 25.748 1.00 97.56 298 TYR A C 1
ATOM 2443 O O . TYR A 1 298 ? -11.048 -1.330 24.819 1.00 97.56 298 TYR A O 1
ATOM 2451 N N . LEU A 1 299 ? -9.496 0.115 25.530 1.00 97.69 299 LEU A N 1
ATOM 2452 C CA . LEU A 1 299 ? -9.037 0.454 24.181 1.00 97.69 299 LEU A CA 1
ATOM 2453 C C . LEU A 1 299 ? -8.295 -0.704 23.519 1.00 97.69 299 LEU A C 1
ATOM 2455 O O . LEU A 1 299 ? -8.478 -0.931 22.323 1.00 97.69 299 LEU A O 1
ATOM 2459 N N . ALA A 1 300 ? -7.486 -1.440 24.285 1.00 98.50 300 ALA A N 1
ATOM 2460 C CA . ALA A 1 300 ? -6.845 -2.661 23.807 1.00 98.50 300 ALA A CA 1
ATOM 2461 C C . ALA A 1 300 ? -7.901 -3.676 23.346 1.00 98.50 300 ALA A C 1
ATOM 2463 O O . ALA A 1 300 ? -7.865 -4.112 22.199 1.00 98.50 300 ALA A O 1
ATOM 2464 N N . TYR A 1 301 ? -8.891 -3.960 24.198 1.00 98.44 301 TYR A N 1
ATOM 2465 C CA . TYR A 1 301 ? -9.995 -4.879 23.926 1.00 98.44 301 TYR A CA 1
ATOM 2466 C C . TYR A 1 301 ? -10.770 -4.499 22.661 1.00 98.44 301 TYR A C 1
ATOM 2468 O O . TYR A 1 301 ? -10.896 -5.318 21.753 1.00 98.44 301 TYR A O 1
ATOM 2476 N N . MET A 1 302 ? -11.216 -3.243 22.546 1.00 98.25 302 MET A N 1
ATOM 2477 C CA . MET A 1 302 ? -11.947 -2.774 21.362 1.00 98.25 302 MET A CA 1
ATOM 2478 C C . MET A 1 302 ? -11.106 -2.856 20.085 1.00 98.25 302 MET A C 1
ATOM 2480 O O . MET A 1 302 ? -11.622 -3.203 19.023 1.00 98.25 302 MET A O 1
ATOM 2484 N N . THR A 1 303 ? -9.804 -2.572 20.180 1.00 98.44 303 THR A N 1
ATOM 2485 C CA . THR A 1 303 ? -8.900 -2.666 19.027 1.00 98.44 303 THR A CA 1
ATOM 2486 C C . THR A 1 303 ? -8.681 -4.124 18.622 1.00 98.44 303 THR A C 1
ATOM 2488 O O . THR A 1 303 ? -8.801 -4.435 17.441 1.00 98.44 303 THR A O 1
ATOM 2491 N N . TYR A 1 304 ? -8.431 -5.035 19.570 1.00 98.62 304 TYR A N 1
ATOM 2492 C CA . TYR A 1 304 ? -8.313 -6.468 19.283 1.00 98.62 304 TYR A CA 1
ATOM 2493 C C . TYR A 1 304 ? -9.596 -7.032 18.676 1.00 98.62 304 TYR A C 1
ATOM 2495 O O . TYR A 1 304 ? -9.529 -7.698 17.648 1.00 98.62 304 TYR A O 1
ATOM 2503 N N . LYS A 1 305 ? -10.761 -6.707 19.247 1.00 98.38 305 LYS A N 1
ATOM 2504 C CA . LYS A 1 305 ? -12.061 -7.120 18.710 1.00 98.38 305 LYS A CA 1
ATOM 2505 C C . LYS A 1 305 ? -12.242 -6.664 17.261 1.00 98.38 305 LYS A C 1
ATOM 2507 O O . LYS A 1 305 ? -12.543 -7.482 16.398 1.00 98.38 305 LYS A O 1
ATOM 2512 N N . SER A 1 306 ? -11.957 -5.392 16.972 1.00 98.12 306 SER A N 1
ATOM 2513 C CA . SER A 1 306 ? -12.027 -4.862 15.605 1.00 98.12 306 SER A CA 1
ATOM 2514 C C . SER A 1 306 ? -11.071 -5.576 14.643 1.00 98.12 306 SER A C 1
ATOM 2516 O O . SER A 1 306 ? -11.428 -5.802 13.484 1.00 98.12 306 SER A O 1
ATOM 2518 N N . ILE A 1 307 ? -9.874 -5.956 15.112 1.00 98.31 307 ILE A N 1
ATOM 2519 C CA . ILE A 1 307 ? -8.914 -6.710 14.301 1.00 98.31 307 ILE A CA 1
ATOM 2520 C C . ILE A 1 307 ? -9.459 -8.100 13.979 1.00 98.31 307 ILE A C 1
ATOM 2522 O O . ILE A 1 307 ? -9.431 -8.491 12.819 1.00 98.31 307 ILE A O 1
ATOM 2526 N N . VAL A 1 308 ? -9.983 -8.822 14.972 1.00 98.25 308 VAL A N 1
ATOM 2527 C CA . VAL A 1 308 ? -10.553 -10.165 14.780 1.00 98.25 308 VAL A CA 1
ATOM 2528 C C . VAL A 1 308 ? -11.730 -10.129 13.805 1.00 98.25 308 VAL A C 1
ATOM 2530 O O . VAL A 1 308 ? -11.821 -10.979 12.926 1.00 98.25 308 VAL A O 1
ATOM 2533 N N . GLU A 1 309 ? -12.596 -9.119 13.903 1.00 97.81 309 GLU A N 1
ATOM 2534 C CA . GLU A 1 309 ? -13.744 -8.956 13.002 1.00 97.81 309 GLU A CA 1
ATOM 2535 C C . GLU A 1 309 ? -13.331 -8.601 11.563 1.00 97.81 309 GLU A C 1
ATOM 2537 O O . GLU A 1 309 ? -13.959 -9.057 10.610 1.00 97.81 309 GLU A O 1
ATOM 2542 N N . SER A 1 310 ? -12.278 -7.794 11.389 1.00 97.94 310 SER A N 1
ATOM 2543 C CA . SER A 1 310 ? -11.887 -7.259 10.073 1.00 97.94 310 SER A CA 1
ATOM 2544 C C . SER A 1 310 ? -10.770 -8.049 9.380 1.00 97.94 310 SER A C 1
ATOM 2546 O O . SER A 1 310 ? -10.588 -7.921 8.169 1.00 97.94 310 SER A O 1
ATOM 2548 N N . PHE A 1 311 ? -9.996 -8.835 10.133 1.00 97.62 311 PHE A N 1
ATOM 2549 C CA . PHE A 1 311 ? -8.757 -9.482 9.687 1.00 97.62 311 PHE A CA 1
ATOM 2550 C C . PHE A 1 311 ? -8.587 -10.898 10.272 1.00 97.62 311 PHE A C 1
ATOM 2552 O O . PHE A 1 311 ? -7.480 -11.278 10.640 1.00 97.62 311 PHE A O 1
ATOM 2559 N N . ALA A 1 312 ? -9.665 -11.687 10.361 1.00 95.56 312 ALA A N 1
ATOM 2560 C CA . ALA A 1 312 ? -9.638 -13.036 10.946 1.00 95.56 312 ALA A CA 1
ATOM 2561 C C . ALA A 1 312 ? -8.619 -13.991 10.287 1.00 95.56 312 ALA A C 1
ATOM 2563 O O . ALA A 1 312 ? -8.022 -14.816 10.967 1.00 95.56 312 ALA A O 1
ATOM 2564 N N . ASP A 1 313 ? -8.375 -13.848 8.982 1.00 95.81 313 ASP A N 1
ATOM 2565 C CA . ASP A 1 313 ? -7.542 -14.769 8.200 1.00 95.81 313 ASP A CA 1
ATOM 2566 C C . ASP A 1 313 ? -6.082 -14.293 8.058 1.00 95.81 313 ASP A C 1
ATOM 2568 O O . ASP A 1 313 ? -5.505 -14.353 6.969 1.00 95.81 313 ASP A O 1
ATOM 2572 N N . CYS A 1 314 ? -5.457 -13.781 9.125 1.00 97.62 314 CYS A N 1
ATOM 2573 C CA . CYS A 1 314 ? -4.038 -13.399 9.117 1.00 97.62 314 CYS A CA 1
ATOM 2574 C C . CYS A 1 314 ? -3.329 -13.580 10.471 1.00 97.62 314 CYS A C 1
ATOM 2576 O O . CYS A 1 314 ? -4.002 -13.613 11.497 1.00 97.62 314 CYS A O 1
ATOM 2578 N N . PRO A 1 315 ? -1.978 -13.675 10.509 1.00 97.88 315 PRO A N 1
ATOM 2579 C CA . PRO A 1 315 ? -1.229 -13.870 11.754 1.00 97.88 315 PRO A CA 1
ATOM 2580 C C . PRO A 1 315 ? -1.546 -12.846 12.854 1.00 97.88 315 PRO A C 1
ATOM 2582 O O . PRO A 1 315 ? -1.733 -13.225 14.003 1.00 97.88 315 PRO A O 1
ATOM 2585 N N . SER A 1 316 ? -1.666 -11.557 12.520 1.00 98.12 316 SER A N 1
ATOM 2586 C CA . SER A 1 316 ? -2.070 -10.515 13.477 1.00 98.12 316 SER A CA 1
ATOM 2587 C C . SER A 1 316 ? -3.508 -10.703 13.977 1.00 98.12 316 SER A C 1
ATOM 2589 O O . SER A 1 316 ? -3.804 -10.354 15.117 1.00 98.12 316 SER A O 1
ATOM 2591 N N . GLY A 1 317 ? -4.402 -11.243 13.143 1.00 98.25 317 GLY A N 1
ATOM 2592 C CA . GLY A 1 317 ? -5.755 -11.645 13.532 1.00 98.25 317 GLY A CA 1
ATOM 2593 C C . GLY A 1 317 ? -5.748 -12.808 14.518 1.00 98.25 317 GLY A C 1
ATOM 2594 O O . GLY A 1 317 ? -6.400 -12.726 15.557 1.00 98.25 317 GLY A O 1
ATOM 2595 N N . ASP A 1 318 ? -4.942 -13.837 14.244 1.00 98.25 318 ASP A N 1
ATOM 2596 C CA . ASP A 1 318 ? -4.741 -14.990 15.129 1.00 98.25 318 ASP A CA 1
ATOM 2597 C C . ASP A 1 318 ? -4.178 -14.553 16.498 1.00 98.25 318 ASP A C 1
ATOM 2599 O O . ASP A 1 318 ? -4.683 -14.942 17.556 1.00 98.25 318 ASP A O 1
ATOM 2603 N N . GLU A 1 319 ? -3.159 -13.686 16.493 1.00 98.44 319 GLU A N 1
ATOM 2604 C CA . GLU A 1 319 ? -2.557 -13.109 17.701 1.00 98.44 319 GLU A CA 1
ATOM 2605 C C . GLU A 1 319 ? -3.562 -12.244 18.482 1.00 98.44 319 GLU A C 1
ATOM 2607 O O . GLU A 1 319 ? -3.677 -12.372 19.707 1.00 98.44 319 GLU A O 1
ATOM 2612 N N . ALA A 1 320 ? -4.326 -11.391 17.788 1.00 98.50 320 ALA A N 1
ATOM 2613 C CA . ALA A 1 320 ? -5.374 -10.569 18.388 1.00 98.50 320 ALA A CA 1
ATOM 2614 C C . ALA A 1 320 ? -6.488 -11.425 19.006 1.00 98.50 320 ALA A C 1
ATOM 2616 O O . ALA A 1 320 ? -6.914 -11.140 20.123 1.00 98.50 320 ALA A O 1
ATOM 2617 N N . ALA A 1 321 ? -6.921 -12.495 18.334 1.00 98.44 321 ALA A N 1
ATOM 2618 C CA . ALA A 1 321 ? -7.924 -13.428 18.845 1.00 98.44 321 ALA A CA 1
ATOM 2619 C C . ALA A 1 321 ? -7.442 -14.134 20.120 1.00 98.44 321 ALA A C 1
ATOM 2621 O O . ALA A 1 321 ? -8.188 -14.242 21.096 1.00 98.44 321 ALA A O 1
ATOM 2622 N N . ALA A 1 322 ? -6.177 -14.563 20.153 1.00 98.44 322 ALA A N 1
ATOM 2623 C CA . ALA A 1 322 ? -5.584 -15.171 21.340 1.00 98.44 322 ALA A CA 1
ATOM 2624 C C . ALA A 1 322 ? -5.526 -14.190 22.526 1.00 98.44 322 ALA A C 1
ATOM 2626 O O . ALA A 1 322 ? -5.869 -14.556 23.655 1.00 98.44 322 ALA A O 1
ATOM 2627 N N . ARG A 1 323 ? -5.135 -12.932 22.278 1.00 98.38 323 ARG A N 1
ATOM 2628 C CA . ARG A 1 323 ? -5.120 -11.863 23.294 1.00 98.38 323 ARG A CA 1
ATOM 2629 C C . ARG A 1 323 ? -6.521 -11.526 23.790 1.00 98.38 323 ARG A C 1
ATOM 2631 O O . ARG A 1 323 ? -6.727 -11.446 24.999 1.00 98.38 323 ARG A O 1
ATOM 2638 N N . LEU A 1 324 ? -7.479 -11.390 22.877 1.00 98.44 324 LEU A N 1
ATOM 2639 C CA . LEU A 1 324 ? -8.877 -11.113 23.190 1.00 98.44 324 LEU A CA 1
ATOM 2640 C C . LEU A 1 324 ? -9.455 -12.194 24.109 1.00 98.44 324 LEU A C 1
ATOM 2642 O O . LEU A 1 324 ? -9.957 -11.873 25.181 1.00 98.44 324 LEU A O 1
ATOM 2646 N N . LYS A 1 325 ? -9.255 -13.474 23.766 1.00 98.50 325 LYS A N 1
ATOM 2647 C CA . LYS A 1 325 ? -9.682 -14.610 24.595 1.00 98.50 325 LYS A CA 1
ATOM 2648 C C . LYS A 1 325 ? -9.069 -14.575 25.999 1.00 98.50 325 LYS A C 1
ATOM 2650 O O . LYS A 1 325 ? -9.744 -14.903 26.972 1.00 98.50 325 LYS A O 1
ATOM 2655 N N . LYS A 1 326 ? -7.796 -14.176 26.124 1.00 98.38 326 LYS A N 1
ATOM 2656 C CA . LYS A 1 326 ? -7.131 -14.022 27.428 1.00 98.38 326 LYS A CA 1
ATOM 2657 C C . LYS A 1 326 ? -7.789 -12.920 28.264 1.00 98.38 326 LYS A C 1
ATOM 2659 O O . LYS A 1 326 ? -8.056 -13.152 29.439 1.00 98.38 326 LYS A O 1
ATOM 2664 N N . ILE A 1 327 ? -8.079 -11.764 27.665 1.00 97.94 327 ILE A N 1
ATOM 2665 C CA . ILE A 1 327 ? -8.779 -10.660 28.340 1.00 97.94 327 ILE A CA 1
ATOM 2666 C C . ILE A 1 327 ? -10.180 -11.103 28.786 1.00 97.94 327 ILE A C 1
ATOM 2668 O O . ILE A 1 327 ? -10.544 -10.897 29.938 1.00 97.94 327 ILE A O 1
ATOM 2672 N N . GLU A 1 328 ? -10.939 -11.765 27.909 1.00 98.00 328 GLU A N 1
ATOM 2673 C CA . GLU A 1 328 ? -12.298 -12.247 28.200 1.00 98.00 328 GLU A CA 1
ATOM 2674 C C . GLU A 1 328 ? -12.340 -13.310 29.303 1.00 98.00 328 GLU A C 1
ATOM 2676 O O . GLU A 1 328 ? -13.323 -13.407 30.038 1.00 98.00 328 GLU A O 1
ATOM 2681 N N . SER A 1 329 ? -11.268 -14.095 29.440 1.00 98.38 329 SER A N 1
ATOM 2682 C CA . SER A 1 329 ? -11.152 -15.117 30.482 1.00 98.38 329 SER A CA 1
ATOM 2683 C C . SER A 1 329 ? -10.843 -14.567 31.878 1.00 98.38 329 SER A C 1
ATOM 2685 O O . SER A 1 329 ? -10.945 -15.322 32.841 1.00 98.38 329 SER A O 1
ATOM 2687 N N . ASP A 1 330 ? -10.485 -13.283 32.006 1.00 98.44 330 ASP A N 1
ATOM 2688 C CA . ASP A 1 330 ? -10.210 -12.620 33.283 1.00 98.44 330 ASP A CA 1
ATOM 2689 C C . ASP A 1 330 ? -11.424 -11.770 33.724 1.00 98.44 330 ASP A C 1
ATOM 2691 O O . ASP A 1 330 ? -11.657 -10.674 33.195 1.00 98.44 330 ASP A O 1
ATOM 2695 N N . PRO A 1 331 ? -12.211 -12.225 34.721 1.00 98.31 331 PRO A N 1
ATOM 2696 C CA . PRO A 1 331 ? -13.405 -11.508 35.159 1.00 98.31 331 PRO A CA 1
ATOM 2697 C C . PRO A 1 331 ? -13.108 -10.132 35.764 1.00 98.31 331 PRO A C 1
ATOM 2699 O O . PRO A 1 331 ? -13.957 -9.239 35.691 1.00 98.31 331 PRO A O 1
ATOM 2702 N N . ALA A 1 332 ? -11.931 -9.944 36.370 1.00 98.25 332 ALA A N 1
ATOM 2703 C CA . ALA A 1 332 ? -11.553 -8.672 36.973 1.00 98.25 332 ALA A CA 1
ATOM 2704 C C . ALA A 1 332 ? -11.260 -7.634 35.885 1.00 98.25 332 ALA A C 1
ATOM 2706 O O . ALA A 1 332 ? -11.815 -6.533 35.931 1.00 98.25 332 ALA A O 1
ATOM 2707 N N . LEU A 1 333 ? -10.483 -8.008 34.863 1.00 97.88 333 LEU A N 1
ATOM 2708 C CA . LEU A 1 333 ? -10.247 -7.147 33.700 1.00 97.88 333 LEU A CA 1
ATOM 2709 C C . LEU A 1 333 ? -11.547 -6.829 32.963 1.00 97.88 333 LEU A C 1
ATOM 2711 O O . LEU A 1 333 ? -11.798 -5.665 32.650 1.00 97.88 333 LEU A O 1
ATOM 2715 N N . MET A 1 334 ? -12.414 -7.821 32.746 1.00 98.38 334 MET A N 1
ATOM 2716 C CA . MET A 1 334 ? -13.702 -7.593 32.087 1.00 98.38 334 MET A CA 1
ATOM 2717 C C . MET A 1 334 ? -14.619 -6.662 32.881 1.00 98.38 334 MET A C 1
ATOM 2719 O O . MET A 1 334 ? -15.332 -5.854 32.285 1.00 98.38 334 MET A O 1
ATOM 2723 N N . LYS A 1 335 ? -14.585 -6.712 34.218 1.00 97.75 335 LYS A N 1
ATOM 2724 C CA . LYS A 1 335 ? -15.298 -5.740 35.057 1.00 97.75 335 LYS A CA 1
ATOM 2725 C C . LYS A 1 335 ? -14.763 -4.321 34.841 1.00 97.75 335 LYS A C 1
ATOM 2727 O O . LYS A 1 335 ? -15.560 -3.401 34.671 1.00 97.75 335 LYS A O 1
ATOM 2732 N N . THR A 1 336 ? -13.442 -4.141 34.796 1.00 97.44 336 THR A N 1
ATOM 2733 C CA . THR A 1 336 ? -12.815 -2.838 34.516 1.00 97.44 336 THR A CA 1
ATOM 2734 C C . THR A 1 336 ? -13.151 -2.325 33.116 1.00 97.44 336 THR A C 1
ATOM 2736 O O . THR A 1 336 ? -13.482 -1.151 32.959 1.00 97.44 336 THR A O 1
ATOM 2739 N N . ILE A 1 337 ? -13.119 -3.198 32.105 1.00 97.62 337 ILE A N 1
ATOM 2740 C CA . ILE A 1 337 ? -13.476 -2.865 30.719 1.00 97.62 337 ILE A CA 1
ATOM 2741 C C . ILE 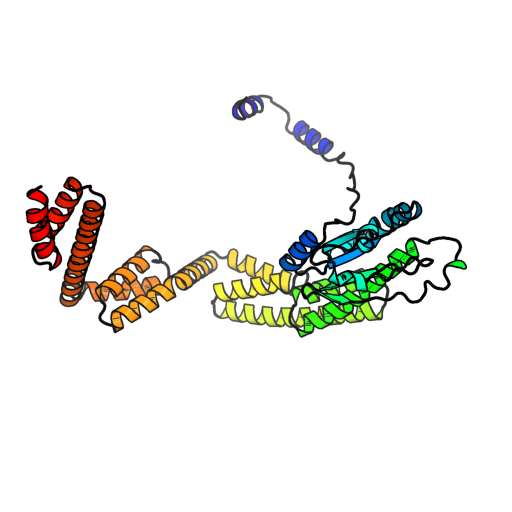A 1 337 ? -14.930 -2.395 30.636 1.00 97.62 337 ILE A C 1
ATOM 2743 O O . ILE A 1 337 ? -15.175 -1.327 30.083 1.00 97.62 337 ILE A O 1
ATOM 2747 N N . LYS A 1 338 ? -15.874 -3.133 31.238 1.00 97.19 338 LYS A N 1
ATOM 2748 C CA . LYS A 1 338 ? -17.300 -2.765 31.258 1.00 97.19 338 LYS A CA 1
ATOM 2749 C C . LYS A 1 338 ? -17.558 -1.441 31.977 1.00 97.19 338 LYS A C 1
ATOM 2751 O O . LYS A 1 338 ? -18.372 -0.649 31.515 1.00 97.19 338 LYS A O 1
ATOM 2756 N N . ALA A 1 339 ? -16.864 -1.180 33.084 1.00 96.25 339 ALA A N 1
ATOM 2757 C CA . ALA A 1 339 ? -17.002 0.084 33.806 1.00 96.25 339 ALA A CA 1
ATOM 2758 C C . ALA A 1 339 ? -16.521 1.284 32.966 1.00 96.25 339 ALA A C 1
ATOM 2760 O O . ALA A 1 339 ? -17.183 2.322 32.927 1.00 96.25 339 ALA A O 1
ATOM 2761 N N . GLU A 1 340 ? -15.393 1.147 32.260 1.00 97.00 340 GLU A N 1
ATOM 2762 C CA . GLU A 1 340 ? -14.895 2.205 31.370 1.00 97.00 340 GLU A CA 1
ATOM 2763 C C . GLU A 1 340 ? -15.776 2.361 30.116 1.00 97.00 340 GLU A C 1
ATOM 2765 O O . GLU A 1 340 ? -16.021 3.486 29.681 1.00 97.00 340 GLU A O 1
ATOM 2770 N N . GLU A 1 341 ? -16.314 1.263 29.573 1.00 96.75 341 GLU A N 1
ATOM 2771 C CA . GLU A 1 341 ? -17.296 1.278 28.480 1.00 96.75 341 GLU A CA 1
ATOM 2772 C C . GLU A 1 341 ? -18.548 2.075 28.867 1.00 96.75 341 GLU A C 1
ATOM 2774 O O . GLU A 1 341 ? -18.906 3.030 28.178 1.00 96.75 341 GLU A O 1
ATOM 2779 N N . GLN A 1 342 ? -19.155 1.757 30.016 1.00 96.56 342 GLN A N 1
ATOM 2780 C CA . GLN A 1 342 ? -20.315 2.479 30.551 1.00 96.56 342 GLN A CA 1
ATOM 2781 C C . GLN A 1 342 ? -20.021 3.968 30.742 1.00 96.56 342 GLN A C 1
ATOM 2783 O O . GLN A 1 342 ? -20.830 4.820 30.384 1.00 96.56 342 GLN A O 1
ATOM 2788 N N . LYS A 1 343 ? -18.839 4.308 31.264 1.00 96.88 343 LYS A N 1
ATOM 2789 C CA . LYS A 1 343 ? -18.418 5.701 31.447 1.00 96.88 343 LYS A CA 1
ATOM 2790 C C . LYS A 1 343 ? -18.298 6.455 30.119 1.00 96.88 343 LYS A C 1
ATOM 2792 O O . LYS A 1 343 ? -18.699 7.617 30.045 1.00 96.88 343 LYS A O 1
ATOM 2797 N N . LEU A 1 344 ? -17.735 5.830 29.084 1.00 96.38 344 LEU A N 1
ATOM 2798 C CA . LEU A 1 344 ? -17.594 6.443 27.761 1.00 96.38 344 LEU A CA 1
ATOM 2799 C C . LEU A 1 344 ? -18.933 6.561 27.032 1.00 96.38 344 LEU A C 1
ATOM 2801 O O . LEU A 1 344 ? -19.153 7.561 26.350 1.00 96.38 344 LEU A O 1
ATOM 2805 N N . GLU A 1 345 ? -19.829 5.590 27.188 1.00 96.50 345 GLU A N 1
ATOM 2806 C CA . GLU A 1 345 ? -21.161 5.642 26.586 1.00 96.50 345 GLU A CA 1
ATOM 2807 C C . GLU A 1 345 ? -22.053 6.689 27.266 1.00 96.50 345 GLU A C 1
ATOM 2809 O O . GLU A 1 345 ? -22.691 7.493 26.580 1.00 96.50 345 GLU A O 1
ATOM 2814 N N . ALA A 1 346 ? -21.995 6.782 28.600 1.00 98.12 346 ALA A N 1
ATOM 2815 C CA . ALA A 1 346 ? -22.627 7.858 29.358 1.00 98.12 346 ALA A CA 1
ATOM 2816 C C . ALA A 1 346 ? -22.127 9.232 28.886 1.00 98.12 346 ALA A C 1
ATOM 2818 O O . ALA A 1 346 ? -22.926 10.132 28.633 1.00 98.12 346 ALA A O 1
ATOM 2819 N N . LYS A 1 347 ? -20.806 9.375 28.695 1.00 98.00 347 LYS A N 1
ATOM 2820 C CA . LYS A 1 347 ? -20.193 10.600 28.167 1.00 98.00 347 LYS A CA 1
ATOM 2821 C C . LYS A 1 347 ? -20.727 10.960 26.780 1.00 98.00 347 LYS A C 1
ATOM 2823 O O . LYS A 1 347 ? -21.169 12.084 26.583 1.00 98.00 347 LYS A O 1
ATOM 2828 N N . LYS A 1 348 ? -20.679 10.029 25.822 1.00 97.94 348 LYS A N 1
ATOM 2829 C CA . LYS A 1 348 ? -21.128 10.279 24.440 1.00 97.94 348 LYS A CA 1
ATOM 2830 C C . LYS A 1 348 ? -22.605 10.653 24.381 1.00 97.94 348 LYS A C 1
ATOM 2832 O O . LYS A 1 348 ? -22.976 11.578 23.664 1.00 97.94 348 LYS A O 1
ATOM 2837 N N . THR A 1 349 ? -23.438 9.937 25.133 1.00 98.31 349 THR A N 1
ATOM 2838 C CA . THR A 1 349 ? -24.884 10.184 25.192 1.00 98.31 349 THR A CA 1
ATOM 2839 C C . THR A 1 349 ? -25.171 11.562 25.794 1.00 98.31 349 THR A C 1
ATOM 2841 O O . THR A 1 349 ? -25.995 12.302 25.262 1.00 98.31 349 THR A O 1
ATOM 2844 N N . PHE A 1 350 ? -24.426 11.952 26.832 1.00 98.56 350 PHE A N 1
ATOM 2845 C CA . PHE A 1 350 ? -24.498 13.287 27.422 1.00 98.56 350 PHE A CA 1
ATOM 2846 C C . PHE A 1 350 ? -24.042 14.391 26.450 1.00 98.56 350 PHE A C 1
ATOM 2848 O O . PHE A 1 350 ? -24.747 15.377 26.272 1.00 98.56 350 PHE A O 1
ATOM 2855 N N . GLU A 1 351 ? -22.908 14.219 25.761 1.00 98.25 351 GLU A N 1
ATOM 2856 C CA . GLU A 1 351 ? -22.415 15.183 24.759 1.00 98.25 351 GLU A CA 1
ATOM 2857 C C . GLU A 1 351 ? -23.393 15.341 23.580 1.00 98.25 351 GLU A C 1
ATOM 2859 O O . GLU A 1 351 ? -23.539 16.432 23.025 1.00 98.25 351 GLU A O 1
ATOM 2864 N N . MET A 1 352 ? -24.104 14.271 23.202 1.00 98.25 352 MET A N 1
ATOM 2865 C CA . MET A 1 352 ? -25.187 14.351 22.219 1.00 98.25 352 MET A CA 1
ATOM 2866 C C . MET A 1 352 ? -26.346 15.223 22.727 1.00 98.25 352 MET A C 1
ATOM 2868 O O . MET A 1 352 ? -26.843 16.059 21.972 1.00 98.25 352 MET A O 1
ATOM 2872 N N . ALA A 1 353 ? -26.746 15.070 23.993 1.00 98.38 353 ALA A N 1
ATOM 2873 C CA . ALA A 1 353 ? -27.779 15.901 24.612 1.00 98.38 353 ALA A CA 1
ATOM 2874 C C . ALA A 1 353 ? -27.377 17.387 24.641 1.00 98.38 353 ALA A C 1
ATOM 2876 O O . ALA A 1 353 ? -28.143 18.229 24.175 1.00 98.38 353 ALA A O 1
ATOM 2877 N N . GLU A 1 354 ? -26.148 17.703 25.067 1.00 98.31 354 GLU A N 1
ATOM 2878 C CA . GLU A 1 354 ? -25.624 19.079 25.068 1.00 98.31 354 GLU A CA 1
ATOM 2879 C C . GLU A 1 354 ? -25.622 19.699 23.664 1.00 98.31 354 GLU A C 1
ATOM 2881 O O . GLU A 1 354 ? -25.928 20.879 23.488 1.00 98.31 354 GLU A O 1
ATOM 2886 N N . ASN A 1 355 ? -25.271 18.917 22.641 1.00 98.38 355 ASN A N 1
ATOM 2887 C CA . ASN A 1 355 ? -25.297 19.395 21.262 1.00 98.38 355 ASN A CA 1
ATOM 2888 C C . ASN A 1 355 ? -26.728 19.670 20.776 1.00 98.38 355 ASN A C 1
ATOM 2890 O O . ASN A 1 355 ? -26.939 20.628 20.034 1.00 98.38 355 ASN A O 1
ATOM 2894 N N . LEU A 1 356 ? -27.719 18.870 21.178 1.00 98.00 356 LEU A N 1
ATOM 2895 C CA . LEU A 1 356 ? -29.128 19.112 20.846 1.00 98.00 356 LEU A CA 1
ATOM 2896 C C . LEU A 1 356 ? -29.670 20.363 21.553 1.00 98.00 356 LEU A C 1
ATOM 2898 O O . LEU A 1 356 ? -30.318 21.187 20.905 1.00 98.00 356 LEU A O 1
ATOM 2902 N N . GLU A 1 357 ? -29.342 20.541 22.835 1.00 98.00 357 GLU A N 1
ATOM 2903 C CA . GLU A 1 357 ? -29.694 21.722 23.638 1.00 98.00 357 GLU A CA 1
ATOM 2904 C C . GLU A 1 357 ? -29.153 23.004 22.995 1.00 98.00 357 GLU A C 1
ATOM 2906 O O . GLU A 1 357 ? -29.913 23.932 22.724 1.00 98.00 357 GLU A O 1
ATOM 2911 N N . LYS A 1 358 ? -27.859 23.028 22.640 1.00 98.00 358 LYS A N 1
ATOM 2912 C CA . LYS A 1 358 ? -27.210 24.178 21.976 1.00 98.00 358 LYS A CA 1
ATOM 2913 C C . LYS A 1 358 ? -27.852 24.566 20.643 1.00 98.00 358 LYS A C 1
ATOM 2915 O O . LYS A 1 358 ? -27.726 25.710 20.220 1.00 98.00 358 LYS A O 1
ATOM 2920 N N . ASN A 1 359 ? -28.526 23.627 19.983 1.00 98.06 359 ASN A N 1
ATOM 2921 C CA . ASN A 1 359 ? -29.241 23.857 18.728 1.00 98.06 359 ASN A CA 1
ATOM 2922 C C . ASN A 1 359 ? -30.729 24.204 18.935 1.00 98.06 359 ASN A C 1
ATOM 2924 O O . ASN A 1 359 ? -31.486 24.230 17.967 1.00 98.06 359 ASN A O 1
ATOM 2928 N N . GLY A 1 360 ? -31.168 24.439 20.177 1.00 96.88 360 GLY A N 1
ATOM 2929 C CA . GLY A 1 360 ? -32.553 24.781 20.514 1.00 96.88 360 GLY A CA 1
ATOM 2930 C C . GLY A 1 360 ? -33.534 23.607 20.436 1.00 96.88 360 GLY A C 1
ATOM 2931 O O . GLY A 1 360 ? -34.741 23.812 20.518 1.00 96.88 360 GLY A O 1
ATOM 2932 N N . LEU A 1 361 ? -33.049 22.370 20.281 1.00 97.69 361 LEU A N 1
ATOM 2933 C CA . LEU A 1 361 ? -33.879 21.162 20.213 1.00 97.69 361 LEU A CA 1
ATOM 2934 C C . LEU A 1 361 ? -34.105 20.580 21.619 1.00 97.69 361 LEU A C 1
ATOM 2936 O O . LEU A 1 361 ? -33.712 19.444 21.894 1.00 97.69 361 LEU A O 1
ATOM 2940 N N . ILE A 1 362 ? -34.721 21.370 22.502 1.00 98.00 362 ILE A N 1
ATOM 2941 C CA . ILE A 1 362 ? -34.804 21.095 23.948 1.00 98.00 362 ILE A CA 1
ATOM 2942 C C . ILE A 1 362 ? -35.505 19.765 24.254 1.00 98.00 362 ILE A C 1
ATOM 2944 O O . ILE A 1 362 ? -34.936 18.936 24.963 1.00 98.00 362 ILE A O 1
ATOM 2948 N N . ASP A 1 363 ? -36.657 19.490 23.634 1.00 96.69 363 ASP A N 1
ATOM 2949 C CA . ASP A 1 363 ? -37.397 18.234 23.848 1.00 96.69 363 ASP A CA 1
ATOM 2950 C C . ASP A 1 363 ? -36.540 16.997 23.549 1.00 96.69 363 ASP A C 1
ATOM 2952 O O . ASP A 1 363 ? -36.562 16.000 24.271 1.00 96.69 363 ASP A O 1
ATOM 2956 N N . LYS A 1 364 ? -35.731 17.061 22.483 1.00 97.69 364 LYS A N 1
ATOM 2957 C CA . LYS A 1 364 ? -34.827 15.965 22.115 1.00 97.69 364 LYS A CA 1
ATOM 2958 C C . LYS A 1 364 ? -33.657 15.867 23.085 1.00 97.69 364 LYS A C 1
ATOM 2960 O O . LYS A 1 364 ? -33.259 14.756 23.419 1.00 97.69 364 LYS A O 1
ATOM 2965 N N . ALA A 1 365 ? -33.109 16.995 23.531 1.00 98.31 365 ALA A N 1
ATOM 2966 C CA . ALA A 1 365 ? -32.030 17.009 24.513 1.00 98.31 365 ALA A CA 1
ATOM 2967 C C . ALA A 1 365 ? -32.463 16.344 25.830 1.00 98.31 365 ALA A C 1
ATOM 2969 O O . ALA A 1 365 ? -31.746 15.477 26.330 1.00 98.31 365 ALA A O 1
ATOM 2970 N N . LEU A 1 366 ? -33.664 16.662 26.330 1.00 97.88 366 LEU A N 1
ATOM 2971 C CA . LEU A 1 366 ? -34.241 16.058 27.537 1.00 97.88 366 LEU A CA 1
ATOM 2972 C C . LEU A 1 366 ? -34.335 14.528 27.444 1.00 97.88 366 LEU A C 1
ATOM 2974 O O . LEU A 1 366 ? -33.967 13.843 28.396 1.00 97.88 366 LEU A O 1
ATOM 2978 N N . ILE A 1 367 ? -34.733 13.979 26.287 1.00 98.00 367 ILE A N 1
ATOM 2979 C CA . ILE A 1 367 ? -34.766 12.521 26.065 1.00 98.00 367 ILE A CA 1
ATOM 2980 C C . ILE A 1 367 ? -33.374 11.902 26.255 1.00 98.00 367 ILE A C 1
ATOM 2982 O O . ILE A 1 367 ? -33.235 10.874 26.918 1.00 98.00 367 ILE A O 1
ATOM 2986 N N . TYR A 1 368 ? -32.329 12.516 25.693 1.00 98.44 368 TYR A N 1
ATOM 2987 C CA . TYR A 1 368 ? -30.968 11.991 25.818 1.00 98.44 368 TYR A CA 1
ATOM 2988 C C . TYR A 1 368 ? -30.390 12.183 27.224 1.00 98.44 368 TYR A C 1
ATOM 2990 O O . TYR A 1 368 ? -29.714 11.279 27.710 1.00 98.44 368 TYR A O 1
ATOM 2998 N N . TYR A 1 369 ? -30.668 13.298 27.908 1.00 98.56 369 TYR A N 1
ATOM 2999 C CA . TYR A 1 369 ? -30.263 13.458 29.306 1.00 98.56 369 TYR A CA 1
ATOM 3000 C C . TYR A 1 369 ? -30.933 12.417 30.204 1.00 98.56 369 TYR A C 1
ATOM 3002 O O . TYR A 1 369 ? -30.238 11.746 30.967 1.00 98.56 369 TYR A O 1
ATOM 3010 N N . GLN A 1 370 ? -32.246 12.216 30.068 1.00 98.31 370 GLN A N 1
ATOM 3011 C CA . GLN A 1 370 ? -32.966 11.201 30.835 1.00 98.31 370 GLN A CA 1
ATOM 3012 C C . GLN A 1 370 ? -32.400 9.801 30.569 1.00 98.31 370 GLN A C 1
ATOM 3014 O O . GLN A 1 370 ? -32.137 9.055 31.508 1.00 98.31 370 GLN A O 1
ATOM 3019 N N . LYS A 1 371 ? -32.070 9.488 29.309 1.00 98.25 371 LYS A N 1
ATOM 3020 C CA . LYS A 1 371 ? -31.389 8.237 28.951 1.00 98.25 371 LYS A CA 1
ATOM 3021 C C . LYS A 1 371 ? -30.072 8.041 29.713 1.00 98.25 371 LYS A C 1
ATOM 3023 O O . LYS A 1 371 ? -29.798 6.936 30.170 1.00 98.25 371 LYS A O 1
ATOM 3028 N N . VAL A 1 372 ? -29.263 9.093 29.892 1.00 98.44 372 VAL A N 1
ATOM 3029 C CA . VAL A 1 372 ? -28.023 9.003 30.689 1.00 98.44 372 VAL A CA 1
ATOM 3030 C C . VAL A 1 372 ? -28.324 8.685 32.157 1.00 98.44 372 VAL A C 1
ATOM 3032 O O . VAL A 1 372 ? -27.607 7.891 32.765 1.00 98.44 372 VAL A O 1
ATOM 3035 N N . VAL A 1 373 ? -29.370 9.292 32.726 1.00 98.25 373 VAL A N 1
ATOM 3036 C CA . VAL A 1 373 ? -29.796 9.055 34.115 1.00 98.25 373 VAL A CA 1
ATOM 3037 C C . VAL A 1 373 ? -30.277 7.623 34.320 1.00 98.25 373 VAL A C 1
ATOM 3039 O O . VAL A 1 373 ? -29.913 7.010 35.324 1.00 98.25 373 VAL A O 1
ATOM 3042 N N . ASP A 1 374 ? -31.060 7.111 33.374 1.00 98.00 374 ASP A N 1
ATOM 3043 C CA . ASP A 1 374 ? -31.700 5.802 33.471 1.00 98.00 374 ASP A CA 1
ATOM 3044 C C . ASP A 1 374 ? -30.711 4.660 33.202 1.00 98.00 374 ASP A C 1
ATOM 3046 O O . ASP A 1 374 ? -30.672 3.683 33.949 1.00 98.00 374 ASP A O 1
ATOM 3050 N N . GLU A 1 375 ? -29.882 4.775 32.158 1.00 97.88 375 GLU A N 1
ATOM 3051 C CA . GLU A 1 375 ? -28.961 3.705 31.746 1.00 97.88 375 GLU A CA 1
ATOM 3052 C C . GLU A 1 375 ? -27.635 3.715 32.524 1.00 97.88 375 GLU A C 1
ATOM 3054 O O . GLU A 1 375 ? -26.996 2.669 32.666 1.00 97.88 375 GLU A O 1
ATOM 3059 N N . PHE A 1 376 ? -27.211 4.871 33.053 1.00 97.50 376 PHE A N 1
ATOM 3060 C CA . PHE A 1 376 ? -25.916 5.030 33.728 1.00 97.50 376 PHE A CA 1
ATOM 3061 C C . PHE A 1 376 ? -26.024 5.779 35.070 1.00 97.50 376 PHE A C 1
ATOM 3063 O O . PHE A 1 376 ? -25.259 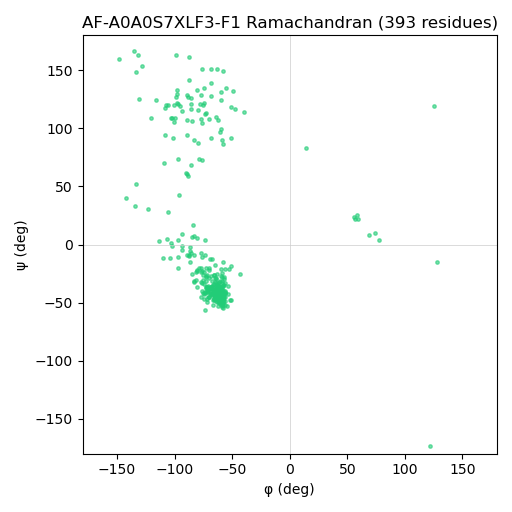6.728 35.288 1.00 97.50 376 PHE A O 1
ATOM 3070 N N . PRO A 1 377 ? -26.913 5.367 35.997 1.00 97.62 377 PRO A N 1
ATOM 3071 C CA . PRO A 1 377 ? -27.328 6.160 37.164 1.00 97.62 377 PRO A CA 1
ATOM 3072 C C . PRO A 1 377 ? -26.195 6.550 38.122 1.00 97.62 377 PRO A C 1
ATOM 3074 O O . PRO A 1 377 ? -26.290 7.589 38.784 1.00 97.62 377 PRO A O 1
ATOM 3077 N N . ASP A 1 378 ? -25.130 5.749 38.171 1.00 95.75 378 ASP A N 1
ATOM 3078 C CA . ASP A 1 378 ? -23.964 5.953 39.041 1.00 95.75 378 ASP A CA 1
ATOM 3079 C C . ASP A 1 378 ? -22.827 6.728 38.352 1.00 95.75 378 ASP A C 1
ATOM 3081 O O . ASP A 1 378 ? -21.777 6.987 38.945 1.00 95.75 378 ASP A O 1
ATOM 3085 N N . SER A 1 379 ? -22.996 7.095 37.079 1.00 97.19 379 SER A N 1
ATOM 3086 C CA . SER A 1 379 ? -21.971 7.821 36.337 1.00 97.19 379 SER A CA 1
ATOM 3087 C C . SER A 1 379 ? -21.919 9.298 36.741 1.00 97.19 379 SER A C 1
ATOM 3089 O O . SER A 1 379 ? -22.925 9.932 37.064 1.00 97.19 379 SER A O 1
ATOM 3091 N N . TYR A 1 380 ? -20.732 9.899 36.629 1.00 96.62 380 TYR A N 1
ATOM 3092 C CA . TYR A 1 380 ? -20.564 11.351 36.769 1.00 96.62 380 TYR A CA 1
ATOM 3093 C C . TYR A 1 380 ? -21.495 12.140 35.828 1.00 96.62 380 TYR A C 1
ATOM 3095 O O . TYR A 1 380 ? -22.016 13.1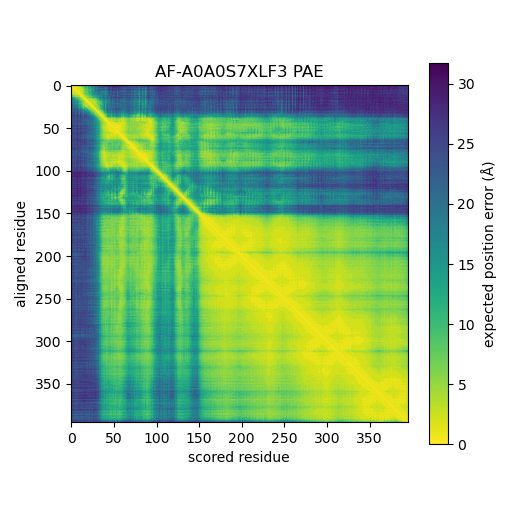92 36.198 1.00 96.62 380 TYR A O 1
ATOM 3103 N N . TYR A 1 381 ? -21.729 11.611 34.623 1.00 98.06 381 TYR A N 1
ATOM 3104 C CA . TYR A 1 381 ? -22.596 12.226 33.622 1.00 98.06 381 TYR A CA 1
ATOM 3105 C C . TYR A 1 381 ? -24.080 12.116 33.973 1.00 98.06 381 TYR A C 1
ATOM 3107 O O . TYR A 1 381 ? -24.814 13.049 33.676 1.00 98.06 381 TYR A O 1
ATOM 3115 N N . ALA A 1 382 ? -24.523 11.063 34.667 1.00 98.19 382 ALA A N 1
ATOM 3116 C CA . ALA A 1 382 ? -25.901 10.977 35.152 1.00 98.19 382 ALA A CA 1
ATOM 3117 C C . ALA A 1 382 ? -26.214 12.051 36.191 1.00 98.19 382 ALA A C 1
ATOM 3119 O O . ALA A 1 382 ? -27.285 12.645 36.136 1.00 98.19 382 ALA A O 1
ATOM 3120 N N . LYS A 1 383 ? -25.274 12.373 37.091 1.00 97.94 383 LYS A N 1
ATOM 3121 C CA . LYS A 1 383 ? -25.460 13.497 38.021 1.00 97.94 383 LYS A CA 1
ATOM 3122 C C . LYS A 1 383 ? -25.689 14.812 37.264 1.00 97.94 383 LYS A C 1
ATOM 3124 O O . LYS A 1 383 ? -26.673 15.494 37.524 1.00 97.94 383 LYS A O 1
ATOM 3129 N N . LYS A 1 384 ? -24.828 15.117 36.288 1.00 98.31 384 LYS A N 1
ATOM 3130 C CA . LYS A 1 384 ? -24.971 16.309 35.435 1.00 98.31 384 LYS A CA 1
ATOM 3131 C C . LYS A 1 384 ? -26.250 16.295 34.602 1.00 98.31 384 LYS A C 1
ATOM 3133 O O . LYS A 1 384 ? -26.869 17.332 34.408 1.00 98.31 384 LYS A O 1
ATOM 3138 N N . ALA A 1 385 ? -26.646 15.128 34.105 1.00 98.38 385 ALA A N 1
ATOM 3139 C CA . ALA A 1 385 ? -27.863 14.977 33.324 1.00 98.38 385 ALA A CA 1
ATOM 3140 C C . ALA A 1 385 ? -29.114 15.260 34.167 1.00 98.38 385 ALA A C 1
ATOM 3142 O O . ALA A 1 385 ? -30.009 15.931 33.672 1.00 98.38 385 ALA A O 1
ATOM 3143 N N . ARG A 1 386 ? -29.160 14.834 35.441 1.00 98.38 386 ARG A N 1
ATOM 3144 C CA . ARG A 1 386 ? -30.265 15.181 36.361 1.00 98.38 386 ARG A CA 1
ATOM 3145 C C . ARG A 1 386 ? -30.386 16.691 36.554 1.00 98.38 386 ARG A C 1
ATOM 3147 O O . ARG A 1 386 ? -31.482 17.219 36.422 1.00 98.38 386 ARG A O 1
ATOM 3154 N N . GLU A 1 387 ? -29.261 17.366 36.799 1.00 98.06 387 GLU A N 1
ATOM 3155 C CA . GLU A 1 387 ? -29.211 18.832 36.932 1.00 98.06 387 GLU A CA 1
ATOM 3156 C C . GLU A 1 387 ? -29.755 19.514 35.662 1.00 98.06 387 GLU A C 1
ATOM 3158 O O . GLU A 1 387 ? -30.569 20.429 35.746 1.00 98.06 387 GLU A O 1
ATOM 3163 N N . LYS A 1 388 ? -29.379 19.010 34.479 1.00 98.25 388 LYS A N 1
ATOM 3164 C CA . LYS A 1 388 ? -29.865 19.523 33.191 1.00 98.25 388 LYS A CA 1
ATOM 3165 C C . LYS A 1 388 ? -31.344 19.255 32.923 1.00 98.25 388 LYS A C 1
ATOM 3167 O O . LYS A 1 388 ? -32.014 20.114 32.359 1.00 98.25 388 LYS A O 1
ATOM 3172 N N . VAL A 1 389 ? -31.864 18.093 33.314 1.00 98.06 389 VAL A N 1
ATOM 3173 C CA . VAL A 1 389 ? -33.298 17.786 33.189 1.00 98.06 389 VAL A CA 1
ATOM 3174 C C . VAL A 1 389 ? -34.125 18.724 34.064 1.00 98.06 389 VAL A C 1
ATOM 3176 O O . VAL A 1 389 ? -35.132 19.254 33.601 1.00 98.06 389 VAL A O 1
ATOM 3179 N N . GLU A 1 390 ? -33.692 18.976 35.299 1.00 97.69 390 GLU A N 1
ATOM 3180 C CA . GLU A 1 390 ? -34.363 19.911 36.209 1.00 97.69 390 GLU A CA 1
ATOM 3181 C C . GLU A 1 390 ? -34.314 21.354 35.680 1.00 97.69 390 GLU A C 1
ATOM 3183 O O . GLU A 1 390 ? -35.341 22.026 35.641 1.00 97.69 390 GLU A O 1
ATOM 3188 N N . GLU A 1 391 ? -33.156 21.802 35.182 1.00 97.44 391 GLU A N 1
ATOM 3189 C CA . GLU A 1 391 ? -32.990 23.128 34.571 1.00 97.44 391 GLU A CA 1
ATOM 3190 C C . GLU A 1 391 ? -33.918 23.319 33.359 1.00 97.44 391 GLU A C 1
ATOM 3192 O O . GLU A 1 391 ? -34.678 24.286 33.291 1.00 97.44 391 GLU A O 1
ATOM 3197 N N . LEU A 1 392 ? -33.889 22.386 32.405 1.00 96.50 392 LEU A N 1
ATOM 3198 C CA . LEU A 1 392 ? -34.568 22.540 31.117 1.00 96.50 392 LEU A CA 1
ATOM 3199 C C . LEU A 1 392 ? -36.070 22.242 31.167 1.00 96.50 392 LEU A C 1
ATOM 3201 O O . LEU A 1 392 ? -36.795 22.719 30.305 1.00 96.50 392 LEU A O 1
ATOM 3205 N N . SER A 1 393 ? -36.546 21.483 32.158 1.00 94.69 393 SER A N 1
ATOM 3206 C CA . SER A 1 393 ? -37.985 21.224 32.343 1.00 94.69 393 SER A CA 1
ATOM 3207 C C . SER A 1 393 ? -38.750 22.399 32.963 1.00 94.69 393 SER A C 1
ATOM 3209 O O . SER A 1 393 ? -39.976 22.353 33.045 1.00 94.69 393 SER A O 1
ATOM 3211 N N . SER A 1 394 ? -38.037 23.443 33.398 1.00 91.88 394 SER A N 1
ATOM 3212 C CA . SER A 1 394 ? -38.625 24.672 33.943 1.00 91.88 394 SER A CA 1
ATOM 3213 C C . SER A 1 394 ? -38.971 25.733 32.887 1.00 91.88 394 SER A C 1
ATOM 3215 O O . SER A 1 394 ? -39.636 26.718 33.217 1.00 91.88 394 SER A O 1
ATOM 3217 N N . TYR A 1 395 ? -38.528 25.527 31.643 1.00 79.56 395 TYR A N 1
ATOM 3218 C CA . TYR A 1 395 ? -38.838 26.352 30.472 1.00 79.56 395 TYR A CA 1
ATOM 3219 C C . TYR A 1 395 ? -40.078 25.835 29.747 1.00 79.56 395 TYR A C 1
ATOM 3221 O O . TYR A 1 395 ? -40.836 26.693 29.232 1.00 79.56 395 TYR A O 1
#

Mean predicted aligned error: 11.07 Å